Protein AF-A0A182XFU0-F1 (afdb_monomer_lite)

InterPro domains:
  IPR000352 Peptide chain release factor class I [PF00472] (68-198)
  IPR000352 Peptide chain release factor class I [PS00745] (79-95)
  IPR007177 16S/18S rRNA aminocarboxypropyltransferase Tsr3, C-terminal [PF04034] (322-448)
  IPR007209 RNase L inhibitor RLI-like, possible metal-binding domain [PF04068] (285-318)
  IPR022968 16S/18S rRNA aminocarboxypropyltransferase Tsr3 [MF_01116] (285-449)
  IPR022968 16S/18S rRNA aminocarboxypropyltransferase Tsr3 [PTHR20426] (224-496)

Structure (mmCIF, N/CA/C/O backbone):
data_AF-A0A182XFU0-F1
#
_entry.id   AF-A0A182XFU0-F1
#
loop_
_atom_site.group_PDB
_atom_site.id
_atom_site.type_symbol
_atom_site.label_atom_id
_atom_site.label_alt_id
_atom_site.label_comp_id
_atom_site.label_asym_id
_atom_site.label_entity_id
_atom_site.label_seq_id
_atom_site.pdbx_PDB_ins_code
_atom_site.Cartn_x
_atom_site.Cartn_y
_atom_site.Cartn_z
_atom_site.occupancy
_atom_site.B_iso_or_equiv
_atom_site.auth_seq_id
_atom_site.auth_comp_id
_atom_site.auth_asym_id
_atom_site.auth_atom_id
_atom_site.pdbx_PDB_model_num
ATOM 1 N N . MET A 1 1 ? 27.879 70.715 -34.484 1.00 44.38 1 MET A N 1
ATOM 2 C CA . MET A 1 1 ? 28.274 69.290 -34.395 1.00 44.38 1 MET A CA 1
ATOM 3 C C . MET A 1 1 ? 27.074 68.392 -34.048 1.00 44.38 1 MET A C 1
ATOM 5 O O . MET A 1 1 ? 27.199 67.469 -33.262 1.00 44.38 1 MET A O 1
ATOM 9 N N . ASN A 1 2 ? 25.918 68.600 -34.698 1.00 49.66 2 ASN A N 1
ATOM 10 C CA . ASN A 1 2 ? 24.659 67.885 -34.405 1.00 49.66 2 ASN A CA 1
ATOM 11 C C . ASN A 1 2 ? 24.250 66.905 -35.522 1.00 49.66 2 ASN A C 1
ATOM 13 O O . ASN A 1 2 ? 23.073 66.749 -35.820 1.00 49.66 2 ASN A O 1
ATOM 17 N N . LYS A 1 3 ? 25.221 66.253 -36.174 1.00 44.62 3 LYS A N 1
ATOM 18 C CA . LYS A 1 3 ? 24.953 65.195 -37.172 1.00 44.62 3 LYS A CA 1
ATOM 19 C C . LYS A 1 3 ? 25.707 63.882 -36.926 1.00 44.62 3 LYS A C 1
ATOM 21 O O . LYS A 1 3 ? 25.313 62.873 -37.488 1.00 44.62 3 LYS A O 1
ATOM 26 N N . LEU A 1 4 ? 26.715 63.868 -36.046 1.00 47.03 4 LEU A N 1
ATOM 27 C CA . LEU A 1 4 ? 27.475 62.654 -35.699 1.00 47.03 4 LEU A CA 1
ATOM 28 C C . LEU A 1 4 ? 26.898 61.868 -34.511 1.00 47.03 4 LEU A C 1
ATOM 30 O O . LEU A 1 4 ? 27.159 60.678 -34.388 1.00 47.03 4 LEU A O 1
ATOM 34 N N . VAL A 1 5 ? 26.079 62.499 -33.663 1.00 48.78 5 VAL A N 1
ATOM 35 C CA . VAL A 1 5 ? 25.487 61.831 -32.486 1.00 48.78 5 VAL A CA 1
ATOM 36 C C . VAL A 1 5 ? 24.181 61.101 -32.843 1.00 48.78 5 VAL A C 1
ATOM 38 O O . VAL A 1 5 ? 23.853 60.077 -32.252 1.00 48.78 5 VAL A O 1
ATOM 41 N N . GLY A 1 6 ? 23.466 61.563 -33.878 1.00 43.22 6 GLY A N 1
ATOM 42 C CA . GLY A 1 6 ? 22.215 60.942 -34.338 1.00 43.22 6 GLY A CA 1
ATOM 43 C C . GLY A 1 6 ? 22.402 59.651 -35.145 1.00 43.22 6 GLY A C 1
ATOM 44 O O . GLY A 1 6 ? 21.510 58.807 -35.169 1.00 43.22 6 GLY A O 1
ATOM 45 N N . THR A 1 7 ? 23.560 59.460 -35.785 1.00 46.25 7 THR A N 1
ATOM 46 C CA . THR A 1 7 ? 23.875 58.235 -36.542 1.00 46.25 7 THR A CA 1
ATOM 47 C C . THR A 1 7 ? 24.344 57.093 -35.645 1.00 46.25 7 THR A C 1
ATOM 49 O O . THR A 1 7 ? 24.059 55.943 -35.955 1.00 46.25 7 THR A O 1
ATOM 52 N N . PHE A 1 8 ? 24.981 57.390 -34.508 1.00 43.41 8 PHE A N 1
ATOM 53 C CA . PHE A 1 8 ? 25.469 56.364 -33.577 1.00 43.41 8 PHE A CA 1
ATOM 54 C C . PHE A 1 8 ? 24.326 55.679 -32.805 1.00 43.41 8 PHE A C 1
ATOM 56 O O . PHE A 1 8 ? 24.366 54.476 -32.557 1.00 43.41 8 PHE A O 1
ATOM 63 N N . LEU A 1 9 ? 23.257 56.427 -32.504 1.00 45.62 9 LEU A N 1
ATOM 64 C CA . LEU A 1 9 ? 22.050 55.906 -31.850 1.00 45.62 9 LEU A CA 1
ATOM 65 C C . LEU A 1 9 ? 21.095 55.169 -32.808 1.00 45.62 9 LEU A C 1
ATOM 67 O O . LEU A 1 9 ? 20.232 54.430 -32.347 1.00 45.62 9 LEU A O 1
ATOM 71 N N . ARG A 1 10 ? 21.257 55.310 -34.133 1.00 40.88 10 ARG A N 1
ATOM 72 C CA . ARG A 1 10 ? 20.457 54.576 -35.138 1.00 40.88 10 ARG A CA 1
ATOM 73 C C . ARG A 1 10 ? 21.019 53.196 -35.494 1.00 40.88 10 ARG A C 1
ATOM 75 O O . ARG A 1 10 ? 20.280 52.366 -36.008 1.00 40.88 10 ARG A O 1
ATOM 82 N N . THR A 1 11 ? 22.295 52.937 -35.214 1.00 43.75 11 THR A N 1
ATOM 83 C CA . THR A 1 11 ? 22.947 51.632 -35.439 1.00 43.75 11 THR A CA 1
ATOM 84 C C . THR A 1 11 ? 22.796 50.650 -34.277 1.00 43.75 11 THR A C 1
ATOM 86 O O . THR A 1 11 ? 23.165 49.487 -34.421 1.00 43.75 11 THR A O 1
ATOM 89 N N . VAL A 1 12 ? 22.208 51.068 -33.151 1.00 45.94 12 VAL A N 1
ATOM 90 C CA . VAL A 1 12 ? 21.757 50.157 -32.086 1.00 45.94 12 VAL A CA 1
ATOM 91 C C . VAL A 1 12 ? 20.384 49.619 -32.487 1.00 45.94 12 VAL A C 1
ATOM 93 O O . VAL A 1 12 ? 19.347 49.969 -31.930 1.00 45.94 12 VAL A O 1
ATOM 96 N N . ALA A 1 13 ? 20.366 48.816 -33.549 1.00 42.41 13 ALA A N 1
ATOM 97 C CA . ALA A 1 13 ? 19.176 48.101 -33.972 1.00 42.41 13 ALA A CA 1
ATOM 98 C C . ALA A 1 13 ? 18.851 47.036 -32.914 1.00 42.41 13 ALA A C 1
ATOM 100 O O . ALA A 1 13 ? 19.400 45.935 -32.926 1.00 42.41 13 ALA A O 1
ATOM 101 N N . LEU A 1 14 ? 17.951 47.381 -31.993 1.00 44.28 14 LEU A N 1
ATOM 102 C CA . LEU A 1 14 ? 17.197 46.436 -31.174 1.00 44.28 14 LEU A CA 1
ATOM 103 C C . LEU A 1 14 ? 16.378 45.533 -32.110 1.00 44.28 14 LEU A C 1
ATOM 105 O O . LEU A 1 14 ? 15.208 45.792 -32.387 1.00 44.28 14 LEU A O 1
ATOM 109 N N . ARG A 1 15 ? 16.984 44.459 -32.623 1.00 42.88 15 ARG A N 1
ATOM 110 C CA . ARG A 1 15 ? 16.212 43.308 -33.093 1.00 42.88 15 ARG A CA 1
ATOM 111 C C . ARG A 1 15 ? 15.692 42.596 -31.852 1.00 42.88 15 ARG A C 1
ATOM 113 O O . ARG A 1 15 ? 16.420 41.842 -31.218 1.00 42.88 15 ARG A O 1
ATOM 120 N N . ARG A 1 16 ? 14.436 42.876 -31.496 1.00 40.06 16 ARG A N 1
ATOM 121 C CA . ARG A 1 16 ? 13.667 42.057 -30.556 1.00 40.06 16 ARG A CA 1
ATOM 122 C C . ARG A 1 16 ? 13.544 40.653 -31.147 1.00 40.06 16 ARG A C 1
ATOM 124 O O . ARG A 1 16 ? 12.803 40.450 -32.102 1.00 40.06 16 ARG A O 1
ATOM 131 N N . THR A 1 17 ? 14.297 39.704 -30.608 1.00 40.81 17 THR A N 1
ATOM 132 C CA . THR A 1 17 ? 14.010 38.275 -30.750 1.00 40.81 17 THR A CA 1
ATOM 133 C C . THR A 1 17 ? 12.940 37.895 -29.725 1.00 40.81 17 THR A C 1
ATOM 135 O O . THR A 1 17 ? 12.974 38.383 -28.597 1.00 40.81 17 THR A O 1
ATOM 138 N N . LEU A 1 18 ? 11.980 37.063 -30.136 1.00 41.56 18 LEU A N 1
ATOM 139 C CA . LEU A 1 18 ? 10.777 36.626 -29.404 1.00 41.56 18 LEU A CA 1
ATOM 140 C C . LEU A 1 18 ? 11.070 35.681 -28.214 1.00 41.56 18 LEU A C 1
ATOM 142 O O . LEU A 1 18 ? 10.422 34.661 -28.037 1.00 41.56 18 LEU A O 1
ATOM 146 N N . SER A 1 19 ? 12.051 36.011 -27.380 1.00 43.66 19 SER A N 1
ATOM 147 C CA . SER A 1 19 ? 12.274 35.364 -26.084 1.00 43.66 19 SER A CA 1
ATOM 148 C C . SER A 1 19 ? 12.793 36.430 -25.125 1.00 43.66 19 SER A C 1
ATOM 150 O O . SER A 1 19 ? 13.765 37.105 -25.459 1.00 43.66 19 SER A O 1
ATOM 152 N N . GLY A 1 20 ? 12.146 36.606 -23.970 1.00 45.84 20 GLY A N 1
ATOM 153 C CA . GLY A 1 20 ? 12.258 37.746 -23.039 1.00 45.84 20 GLY A CA 1
ATOM 154 C C . GLY A 1 20 ? 13.634 38.101 -22.447 1.00 45.84 20 GLY A C 1
ATOM 155 O O . GLY A 1 20 ? 13.703 38.835 -21.467 1.00 45.84 20 GLY A O 1
ATOM 156 N N . THR A 1 21 ? 14.744 37.647 -23.017 1.00 49.25 21 THR A N 1
ATOM 157 C CA . THR A 1 21 ? 16.098 38.063 -22.650 1.00 49.25 21 THR A CA 1
ATOM 158 C C . THR A 1 21 ? 16.557 39.228 -23.527 1.00 49.25 21 THR A C 1
ATOM 160 O O . THR A 1 21 ? 16.770 39.067 -24.730 1.00 49.25 21 THR A O 1
ATOM 163 N N . GLN A 1 22 ? 16.752 40.409 -22.933 1.00 47.59 22 GLN A N 1
ATOM 164 C CA . GLN A 1 22 ? 17.350 41.557 -23.618 1.00 47.59 22 GLN A CA 1
ATOM 165 C C . GLN A 1 22 ? 18.834 41.280 -23.916 1.00 47.59 22 GLN A C 1
ATOM 167 O O . GLN A 1 22 ? 19.700 41.500 -23.073 1.00 47.59 22 GLN A O 1
ATOM 172 N N . SER A 1 23 ? 19.150 40.772 -25.108 1.00 52.00 23 SER A N 1
ATOM 173 C CA . SER A 1 23 ? 20.534 40.647 -25.575 1.00 52.00 23 SER A CA 1
ATOM 174 C C . SER A 1 23 ? 20.952 41.904 -26.336 1.00 52.00 23 SER A C 1
ATOM 176 O O . SER A 1 23 ? 20.398 42.214 -27.393 1.00 52.00 23 SER A O 1
ATOM 178 N N . PHE A 1 24 ? 21.952 42.617 -25.816 1.00 53.84 24 PHE A N 1
ATOM 179 C CA . PHE A 1 24 ? 22.527 43.793 -26.466 1.00 53.84 24 PHE A CA 1
ATOM 180 C C . PHE A 1 24 ? 23.736 43.376 -27.312 1.00 53.84 24 PHE A C 1
ATOM 182 O O . PHE A 1 24 ? 24.663 42.724 -26.829 1.00 53.84 24 PHE A O 1
ATOM 189 N N . HIS A 1 25 ? 23.738 43.763 -28.586 1.00 51.44 25 HIS A N 1
ATOM 190 C CA . HIS A 1 25 ? 24.865 43.542 -29.489 1.00 51.44 25 HIS A CA 1
ATOM 191 C C . HIS A 1 25 ? 25.629 44.854 -29.688 1.00 51.44 25 HIS A C 1
ATOM 193 O O . HIS A 1 25 ? 25.091 45.810 -30.243 1.00 51.44 25 HIS A O 1
ATOM 199 N N . VAL A 1 26 ? 26.895 44.894 -29.269 1.00 53.84 26 VAL A N 1
ATOM 200 C CA . VAL A 1 26 ? 27.820 46.003 -29.555 1.00 53.84 26 VAL A CA 1
ATOM 201 C C . VAL A 1 26 ? 29.008 45.426 -30.314 1.00 53.84 26 VAL A C 1
ATOM 203 O O . VAL A 1 26 ? 29.644 44.485 -29.844 1.00 53.84 26 VAL A O 1
ATOM 206 N N . LEU A 1 27 ? 29.294 45.958 -31.509 1.00 57.12 27 LEU A N 1
ATOM 207 C CA . LEU A 1 27 ? 30.423 45.538 -32.359 1.00 57.12 27 LEU A CA 1
ATOM 208 C C . LEU A 1 27 ? 30.474 44.015 -32.601 1.00 57.12 27 LEU A C 1
ATOM 210 O O . LEU A 1 27 ? 31.522 43.384 -32.486 1.00 57.12 27 LEU A O 1
ATOM 214 N N . ASN A 1 28 ? 29.323 43.415 -32.918 1.00 54.19 28 ASN A N 1
ATOM 215 C CA . ASN A 1 28 ? 29.175 41.980 -33.186 1.00 54.19 28 ASN A CA 1
ATOM 216 C C . ASN A 1 28 ? 29.511 41.042 -32.003 1.00 54.19 28 ASN A C 1
ATOM 218 O O . ASN A 1 28 ? 29.584 39.828 -32.180 1.00 54.19 28 ASN A O 1
ATOM 222 N N . ARG A 1 29 ? 29.679 41.579 -30.784 1.00 55.41 29 ARG A N 1
ATOM 223 C CA . ARG A 1 29 ? 29.753 40.800 -29.542 1.00 55.41 29 ARG A CA 1
ATOM 224 C C . ARG A 1 29 ? 28.402 40.823 -28.841 1.00 55.41 29 ARG A C 1
ATOM 226 O O . ARG A 1 29 ? 27.830 41.887 -28.607 1.00 55.41 29 ARG A O 1
ATOM 233 N N . GLN A 1 30 ? 27.893 39.635 -28.538 1.00 57.59 30 GLN A N 1
ATOM 234 C CA . GLN A 1 30 ? 26.673 39.438 -27.767 1.00 57.59 30 GLN A CA 1
ATOM 235 C C . GLN A 1 30 ? 27.014 39.624 -26.285 1.00 57.59 30 GLN A C 1
ATOM 237 O O . GLN A 1 30 ? 27.729 38.809 -25.704 1.00 57.59 30 GLN A O 1
ATOM 242 N N . TYR A 1 31 ? 26.563 40.729 -25.695 1.00 64.25 31 TYR A N 1
ATOM 243 C CA . TYR A 1 31 ? 26.675 40.958 -24.259 1.00 64.25 31 TYR A CA 1
ATOM 244 C C . TYR A 1 31 ? 25.376 40.484 -23.608 1.00 64.25 31 TYR A C 1
ATOM 246 O O . TYR A 1 31 ? 24.332 41.126 -23.725 1.00 64.25 31 TYR A O 1
ATOM 254 N N . SER A 1 32 ? 25.440 39.324 -22.958 1.00 73.38 32 SER A N 1
ATOM 255 C CA . SER A 1 32 ? 24.411 38.848 -22.038 1.00 73.38 32 SER A CA 1
ATOM 256 C C . SER A 1 32 ? 24.834 39.180 -20.610 1.00 73.38 32 SER A C 1
ATOM 258 O O . SER A 1 32 ? 26.022 39.122 -20.284 1.00 73.38 32 SER A O 1
ATOM 260 N N . TYR A 1 33 ? 23.873 39.516 -19.752 1.00 81.00 33 TYR A N 1
ATOM 261 C CA . TYR A 1 33 ? 24.130 39.661 -18.322 1.00 81.00 33 TYR A CA 1
ATOM 262 C C . TYR A 1 33 ? 24.726 38.357 -17.762 1.00 81.00 33 TYR A C 1
ATOM 264 O O . TYR A 1 33 ? 24.232 37.269 -18.065 1.00 81.00 33 TYR A O 1
ATOM 272 N N . LYS A 1 34 ? 25.802 38.467 -16.977 1.00 82.06 34 LYS A N 1
ATOM 273 C CA . LYS A 1 34 ? 26.438 37.354 -16.263 1.00 82.06 34 LYS A CA 1
ATOM 274 C C . LYS A 1 34 ? 26.629 37.773 -14.811 1.00 82.06 34 LYS A C 1
ATOM 276 O O . LYS A 1 34 ? 27.308 38.760 -14.546 1.00 82.06 34 LYS A O 1
ATOM 281 N N . SER A 1 35 ? 26.004 37.045 -13.896 1.00 88.19 35 SER A N 1
ATOM 282 C CA . SER A 1 35 ? 26.181 37.194 -12.451 1.00 88.19 35 SER A CA 1
ATOM 283 C C . SER A 1 35 ? 27.248 36.234 -11.924 1.00 88.19 35 SER A C 1
ATOM 285 O O . SER A 1 35 ? 27.615 35.274 -12.604 1.00 88.19 35 SER A O 1
ATOM 287 N N . ASP A 1 36 ? 27.647 36.402 -10.665 1.00 86.88 36 ASP A N 1
ATOM 288 C CA . ASP A 1 36 ? 28.507 35.436 -9.961 1.00 86.88 36 ASP A CA 1
ATOM 289 C C . ASP A 1 36 ? 27.862 34.040 -9.855 1.00 86.88 36 ASP A C 1
ATOM 291 O O . ASP A 1 36 ? 28.555 33.031 -9.781 1.00 86.88 36 ASP A O 1
ATOM 295 N N . LEU A 1 37 ? 26.528 33.971 -9.945 1.00 87.12 37 LEU A N 1
ATOM 296 C CA . LEU A 1 37 ? 25.750 32.728 -10.005 1.00 87.12 37 LEU A CA 1
ATOM 297 C C . LEU A 1 37 ? 25.520 32.194 -11.433 1.00 87.12 37 LEU A C 1
ATOM 299 O O . LEU A 1 37 ? 24.646 31.356 -11.650 1.00 87.12 37 LEU A O 1
ATOM 303 N N . ALA A 1 38 ? 26.245 32.687 -12.441 1.00 85.88 38 ALA A N 1
ATOM 304 C CA . ALA A 1 38 ? 26.119 32.152 -13.795 1.00 85.88 38 ALA A CA 1
ATOM 305 C C . ALA A 1 38 ? 26.580 30.684 -13.851 1.00 85.88 38 ALA A C 1
ATOM 307 O O . ALA A 1 38 ? 27.544 30.302 -13.190 1.00 85.88 38 ALA A O 1
ATOM 308 N N . LEU A 1 39 ? 25.937 29.866 -14.694 1.00 83.62 39 LEU A N 1
ATOM 309 C CA . LEU A 1 39 ? 26.277 28.443 -14.843 1.00 83.62 39 LEU A CA 1
ATOM 310 C C . LEU A 1 39 ? 27.742 28.218 -15.248 1.00 83.62 39 LEU A C 1
ATOM 312 O O . LEU A 1 39 ? 28.345 27.248 -14.810 1.00 83.62 39 LEU A O 1
ATOM 316 N N . GLU A 1 40 ? 28.332 29.127 -16.029 1.00 83.94 40 GLU A N 1
ATOM 317 C CA . GLU A 1 40 ? 29.762 29.086 -16.379 1.00 83.94 40 GLU A CA 1
ATOM 318 C C . GLU A 1 40 ? 30.672 29.296 -15.157 1.00 83.94 40 GLU A C 1
ATOM 320 O O . GLU A 1 40 ? 31.764 28.739 -15.099 1.00 83.94 40 GLU A O 1
ATOM 325 N N . THR A 1 41 ? 30.222 30.088 -14.181 1.00 84.56 41 THR A N 1
ATOM 326 C CA . THR A 1 41 ? 30.957 30.391 -12.946 1.00 84.56 41 THR A CA 1
ATOM 327 C C . THR A 1 41 ? 30.797 29.269 -11.923 1.00 84.56 41 THR A C 1
ATOM 329 O O . THR A 1 41 ? 31.779 28.841 -11.322 1.00 84.56 41 THR A O 1
ATOM 332 N N . ILE A 1 42 ? 29.571 28.761 -11.748 1.00 90.50 42 ILE A N 1
ATOM 333 C CA . ILE A 1 42 ? 29.268 27.664 -10.814 1.00 90.50 42 ILE A CA 1
ATOM 334 C C . ILE A 1 42 ? 29.828 26.330 -11.338 1.00 90.50 42 ILE A C 1
ATOM 336 O O . ILE A 1 42 ? 30.330 25.517 -10.562 1.00 90.50 42 ILE A O 1
ATOM 340 N N . TYR A 1 43 ? 29.790 26.108 -12.657 1.00 88.06 43 TYR A N 1
ATOM 341 C CA . TYR A 1 43 ? 30.222 24.870 -13.308 1.00 88.06 43 TYR A CA 1
ATOM 342 C C . TYR A 1 43 ? 31.240 25.143 -14.431 1.00 88.06 43 TYR A C 1
ATOM 344 O O . TYR A 1 43 ? 30.938 24.923 -15.610 1.00 88.06 43 TYR A O 1
ATOM 352 N N . PRO A 1 44 ? 32.481 25.542 -14.090 1.00 85.62 44 PRO A N 1
ATOM 353 C CA . PRO A 1 44 ? 33.492 25.965 -15.067 1.00 85.62 44 PRO A CA 1
ATOM 354 C C . PRO A 1 44 ? 33.942 24.850 -16.020 1.00 85.62 44 PRO A C 1
ATOM 356 O O . PRO A 1 44 ? 34.394 25.121 -17.128 1.00 85.62 44 PRO A O 1
ATOM 359 N N . ASN A 1 45 ? 33.785 23.588 -15.611 1.00 87.56 45 ASN A N 1
ATOM 360 C CA . ASN A 1 45 ? 34.117 22.419 -16.430 1.00 87.56 45 ASN A CA 1
ATOM 361 C C . ASN A 1 45 ? 32.933 21.915 -17.275 1.00 87.56 45 ASN A C 1
ATOM 363 O O . ASN A 1 45 ? 33.086 20.946 -18.019 1.00 87.56 45 ASN A O 1
ATOM 367 N N . SER A 1 46 ? 31.748 22.523 -17.150 1.00 84.88 46 SER A N 1
ATOM 368 C CA . SER A 1 46 ? 30.575 22.147 -17.941 1.00 84.88 46 SER A CA 1
ATOM 369 C C . SER A 1 46 ? 30.532 22.952 -19.239 1.00 84.88 46 SER A C 1
ATOM 371 O O . SER A 1 46 ? 30.643 24.177 -19.243 1.00 84.88 46 SER A O 1
ATOM 373 N N . SER A 1 47 ? 30.371 22.275 -20.374 1.00 78.38 47 SER A N 1
ATOM 374 C CA . SER A 1 47 ? 30.085 22.970 -21.626 1.00 78.38 47 SER A CA 1
ATOM 375 C C . SER A 1 47 ? 28.589 23.262 -21.703 1.00 78.38 47 SER A C 1
ATOM 377 O O . SER A 1 47 ? 27.799 22.328 -21.792 1.00 78.38 47 SER A O 1
ATOM 379 N N . LEU A 1 48 ? 28.191 24.534 -21.778 1.00 75.12 48 LEU A N 1
ATOM 380 C CA . LEU A 1 48 ? 26.790 24.938 -21.998 1.00 75.12 48 LEU A CA 1
ATOM 381 C C . LEU A 1 48 ? 26.287 24.682 -23.433 1.00 75.12 48 LEU A C 1
ATOM 383 O O . LEU A 1 48 ? 25.247 25.190 -23.845 1.00 75.12 48 LEU A O 1
ATOM 387 N N . ARG A 1 49 ? 27.040 23.924 -24.234 1.00 80.12 49 ARG A N 1
ATOM 388 C CA . ARG A 1 49 ? 26.617 23.530 -25.577 1.00 80.12 49 ARG A CA 1
ATOM 389 C C . ARG A 1 49 ? 25.626 22.381 -25.458 1.00 80.12 49 ARG A C 1
ATOM 391 O O . ARG A 1 49 ? 25.917 21.396 -24.785 1.00 80.12 49 ARG A O 1
ATOM 398 N N . LEU A 1 50 ? 24.500 22.488 -26.164 1.00 78.94 50 LEU A N 1
ATOM 399 C CA . LEU A 1 50 ? 23.563 21.382 -26.342 1.00 78.94 50 LEU A CA 1
ATOM 400 C C . LEU A 1 50 ? 24.315 20.202 -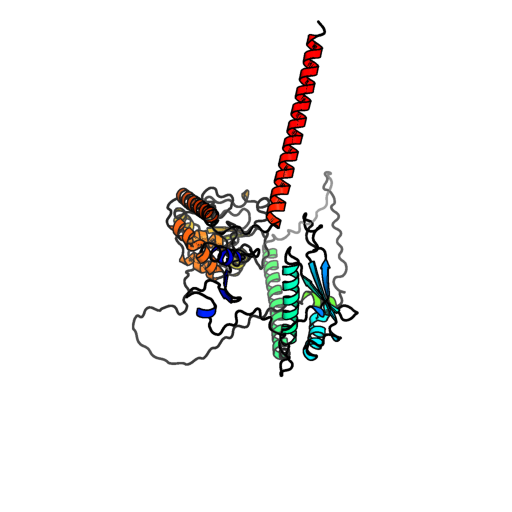26.975 1.00 78.94 50 LEU A C 1
ATOM 402 O O . LEU A 1 50 ? 24.698 20.247 -28.143 1.00 78.94 50 LEU A O 1
ATOM 406 N N . TYR A 1 51 ? 24.573 19.170 -26.177 1.00 81.44 51 TYR A N 1
ATOM 407 C CA . TYR A 1 51 ? 25.283 17.966 -26.583 1.00 81.44 51 TYR A CA 1
ATOM 408 C C . TYR A 1 51 ? 24.332 16.781 -26.468 1.00 81.44 51 TYR A C 1
ATOM 410 O O . TYR A 1 51 ? 23.879 16.445 -25.377 1.00 81.44 51 TYR A O 1
ATOM 418 N N . THR A 1 52 ? 24.031 16.146 -27.601 1.00 79.81 52 THR A N 1
ATOM 419 C CA . THR A 1 52 ? 23.325 14.862 -27.604 1.00 79.81 52 THR A CA 1
ATOM 420 C C . THR A 1 52 ? 24.382 13.762 -27.577 1.00 79.81 52 THR A C 1
ATOM 422 O O . THR A 1 52 ? 25.140 13.650 -28.545 1.00 79.81 52 THR A O 1
ATOM 425 N N . PRO A 1 53 ? 24.499 12.979 -26.490 1.00 79.31 53 PRO A N 1
ATOM 426 C CA . PRO A 1 53 ? 25.498 11.926 -26.424 1.00 79.31 53 PRO A CA 1
ATOM 427 C C . PRO A 1 53 ? 25.239 10.889 -27.530 1.00 79.31 53 PRO A C 1
ATOM 429 O O . PRO A 1 53 ? 24.093 10.465 -27.707 1.00 79.31 53 PRO A O 1
ATOM 432 N N . PRO A 1 54 ? 26.275 10.465 -28.279 1.00 81.19 54 PRO A N 1
ATOM 433 C CA . PRO A 1 54 ? 26.130 9.385 -29.240 1.00 81.19 54 PRO A CA 1
ATOM 434 C C . PRO A 1 54 ? 25.761 8.083 -28.511 1.00 81.19 54 PRO A C 1
ATOM 436 O O . PRO A 1 54 ? 26.066 7.928 -27.322 1.00 81.19 54 PRO A O 1
ATOM 439 N N . PRO A 1 55 ? 25.111 7.130 -29.202 1.00 80.12 55 PRO A N 1
ATOM 440 C CA . PRO A 1 55 ? 24.755 5.852 -28.603 1.00 80.12 55 PRO A CA 1
ATOM 441 C C . PRO A 1 55 ? 26.003 5.140 -28.052 1.00 80.12 55 PRO A C 1
ATOM 443 O O . PRO A 1 55 ? 27.078 5.218 -28.654 1.00 80.12 55 PRO A O 1
ATOM 446 N N . PRO A 1 56 ? 25.885 4.440 -26.911 1.00 82.00 56 PRO A N 1
ATOM 447 C CA . PRO A 1 56 ? 27.022 3.796 -26.271 1.00 82.00 56 PRO A CA 1
ATOM 448 C C . PRO A 1 56 ? 27.616 2.707 -27.170 1.00 82.00 56 PRO A C 1
ATOM 450 O O . PRO A 1 56 ? 26.890 1.904 -27.765 1.00 82.00 56 PRO A O 1
ATOM 453 N N . ALA A 1 57 ? 28.947 2.649 -27.224 1.00 78.31 57 ALA A N 1
ATOM 454 C CA . ALA A 1 57 ? 29.670 1.599 -27.933 1.00 78.31 57 ALA A CA 1
ATOM 455 C C . ALA A 1 57 ? 29.291 0.196 -27.400 1.00 78.31 57 ALA A C 1
ATOM 457 O O . ALA A 1 57 ? 28.914 0.058 -26.228 1.00 78.31 57 ALA A O 1
ATOM 458 N N . PRO A 1 58 ? 29.361 -0.858 -28.236 1.00 76.62 58 PRO A N 1
ATOM 459 C CA . PRO A 1 58 ? 29.155 -2.227 -27.776 1.00 76.62 58 PRO A CA 1
ATOM 460 C C . PRO A 1 58 ? 30.180 -2.583 -26.691 1.00 76.62 58 PRO A C 1
ATOM 462 O O . PRO A 1 58 ? 31.359 -2.242 -26.799 1.00 76.62 58 PRO A O 1
ATOM 465 N N . LYS A 1 59 ? 29.726 -3.258 -25.631 1.00 79.75 59 LYS A N 1
ATOM 466 C CA . LYS A 1 59 ? 30.603 -3.690 -24.537 1.00 79.75 59 LYS A CA 1
ATOM 467 C C . LYS A 1 59 ? 31.500 -4.846 -25.003 1.00 79.75 59 LYS A C 1
ATOM 469 O O . LYS A 1 59 ? 31.011 -5.720 -25.721 1.00 79.75 59 LYS A O 1
ATOM 474 N N . PRO A 1 60 ? 32.770 -4.903 -24.562 1.00 73.69 60 PRO A N 1
ATOM 475 C CA . PRO A 1 60 ? 33.691 -5.982 -24.930 1.00 73.69 60 PRO A CA 1
ATOM 476 C C . PRO A 1 60 ? 33.238 -7.354 -24.403 1.00 73.69 60 PRO A C 1
ATOM 478 O O . PRO A 1 60 ? 33.526 -8.371 -25.023 1.00 73.69 60 PRO A O 1
ATOM 481 N N . ASP A 1 61 ? 32.458 -7.379 -23.319 1.00 73.69 61 ASP A N 1
ATOM 482 C CA . ASP A 1 61 ? 32.001 -8.604 -22.644 1.00 73.69 61 ASP A CA 1
ATOM 483 C C . ASP A 1 61 ? 30.861 -9.338 -23.381 1.00 73.69 61 ASP A C 1
ATOM 485 O O . ASP A 1 61 ? 30.298 -10.300 -22.859 1.00 73.69 61 ASP A O 1
ATOM 489 N N . GLY A 1 62 ? 30.450 -8.858 -24.563 1.00 75.19 62 GLY A N 1
ATOM 490 C CA . GLY A 1 62 ? 29.331 -9.426 -25.326 1.00 75.19 62 GLY A CA 1
ATOM 491 C C . GLY A 1 62 ? 27.959 -9.258 -24.657 1.00 75.19 62 GLY A C 1
ATOM 492 O O . GLY A 1 62 ? 26.984 -9.878 -25.083 1.00 75.19 62 GLY A O 1
ATOM 493 N N . THR A 1 63 ? 27.876 -8.430 -23.611 1.00 80.62 63 THR A N 1
ATOM 494 C CA . THR A 1 63 ? 26.643 -8.088 -22.892 1.00 80.62 63 THR A CA 1
ATOM 495 C C . THR A 1 63 ? 25.917 -6.924 -23.557 1.00 80.62 63 THR A C 1
ATOM 497 O O . THR A 1 63 ? 26.509 -6.101 -24.261 1.00 80.62 63 THR A O 1
ATOM 500 N N . PHE A 1 64 ? 24.611 -6.829 -23.327 1.00 84.94 64 PHE A N 1
ATOM 501 C CA . PHE A 1 64 ? 23.801 -5.745 -23.847 1.00 84.94 64 PHE A CA 1
ATOM 502 C C . PHE A 1 64 ? 24.286 -4.386 -23.300 1.00 84.94 64 PHE A C 1
ATOM 504 O O . PHE A 1 64 ? 24.478 -4.175 -22.094 1.00 84.94 64 PHE A O 1
ATOM 511 N N . ASN A 1 65 ? 24.503 -3.428 -24.206 1.00 83.25 65 ASN A N 1
ATOM 512 C CA . ASN A 1 65 ? 24.987 -2.086 -23.867 1.00 83.25 65 ASN A CA 1
ATOM 513 C C . ASN A 1 65 ? 23.895 -1.188 -23.252 1.00 83.25 65 ASN A C 1
ATOM 515 O O . ASN A 1 65 ? 24.211 -0.108 -22.760 1.00 83.25 65 ASN A O 1
ATOM 519 N N . GLY A 1 66 ? 22.632 -1.632 -23.238 1.00 83.81 66 GLY A N 1
ATOM 520 C CA . GLY A 1 66 ? 21.496 -0.885 -22.690 1.00 83.81 66 GLY A CA 1
ATOM 521 C C . GLY A 1 66 ? 20.788 0.018 -23.704 1.00 83.81 66 GLY A C 1
ATOM 522 O O . GLY A 1 66 ? 19.734 0.571 -23.385 1.00 83.81 66 GLY A O 1
ATOM 523 N N . TYR A 1 67 ? 21.328 0.159 -24.918 1.00 89.44 67 TYR A N 1
ATOM 524 C CA . TYR A 1 67 ? 20.768 1.022 -25.951 1.00 89.44 67 TYR A CA 1
ATOM 525 C C . TYR A 1 67 ? 19.779 0.263 -26.833 1.00 89.44 67 TYR A C 1
ATOM 527 O O . TYR A 1 67 ? 20.107 -0.765 -27.423 1.00 89.44 67 TYR A O 1
ATOM 535 N N . ILE A 1 68 ? 18.562 0.796 -26.936 1.00 91.44 68 ILE A N 1
ATOM 536 C CA . ILE A 1 68 ? 17.493 0.233 -27.759 1.00 91.44 68 ILE A CA 1
ATOM 537 C C . ILE A 1 68 ? 17.223 1.219 -28.903 1.00 91.44 68 ILE A C 1
ATOM 539 O O . ILE A 1 68 ? 16.723 2.315 -28.640 1.00 91.44 68 ILE A O 1
ATOM 543 N N . PRO A 1 69 ? 17.549 0.868 -30.158 1.00 90.25 69 PRO A N 1
ATOM 544 C CA . PRO A 1 69 ? 17.312 1.743 -31.299 1.00 90.25 69 PRO A CA 1
ATOM 545 C C . PRO A 1 69 ? 15.816 1.793 -31.629 1.00 90.25 69 PRO A C 1
ATOM 547 O O . PRO A 1 69 ? 15.256 0.809 -32.112 1.00 90.25 69 PRO A O 1
ATOM 550 N N . LEU A 1 70 ? 15.181 2.946 -31.397 1.00 89.62 70 LEU A N 1
ATOM 551 C CA . LEU A 1 70 ? 13.746 3.150 -31.642 1.00 89.62 70 LEU A CA 1
ATOM 552 C C . LEU A 1 70 ? 13.361 2.917 -33.109 1.00 89.62 70 LEU A C 1
ATOM 554 O O . LEU A 1 70 ? 12.316 2.339 -33.375 1.00 89.62 70 LEU A O 1
ATOM 558 N N . GLU A 1 71 ? 14.236 3.275 -34.051 1.00 90.69 71 GLU A N 1
ATOM 559 C CA . GLU A 1 71 ? 14.025 3.100 -35.498 1.00 90.69 71 GLU A CA 1
ATOM 560 C C . GLU A 1 71 ? 13.839 1.636 -35.917 1.00 90.69 71 GLU A C 1
ATOM 562 O O . GLU A 1 71 ? 13.199 1.342 -36.923 1.00 90.69 71 GLU A O 1
ATOM 567 N N . LYS A 1 72 ? 14.400 0.696 -35.146 1.00 90.50 72 LYS A N 1
ATOM 568 C CA . LYS A 1 72 ? 14.287 -0.744 -35.419 1.00 90.50 72 LYS A CA 1
ATOM 569 C C . LYS A 1 72 ? 13.060 -1.377 -34.759 1.00 90.50 72 LYS A C 1
ATOM 571 O O . LYS A 1 72 ? 12.871 -2.588 -34.877 1.00 90.50 72 LYS A O 1
ATOM 576 N N . LEU A 1 73 ? 12.259 -0.592 -34.040 1.00 93.62 73 LEU A N 1
ATOM 577 C CA . LEU A 1 73 ? 11.039 -1.036 -33.382 1.00 93.62 73 LEU A CA 1
ATOM 578 C C . LEU A 1 73 ? 9.821 -0.528 -34.152 1.00 93.62 73 LEU A C 1
ATOM 580 O O . LEU A 1 73 ? 9.734 0.636 -34.525 1.00 93.62 73 LEU A O 1
ATOM 584 N N . THR A 1 74 ? 8.834 -1.396 -34.335 1.00 95.38 74 THR A N 1
ATOM 585 C CA . THR A 1 74 ? 7.522 -1.009 -34.845 1.00 95.38 74 THR A CA 1
ATOM 586 C C . THR A 1 74 ? 6.600 -0.757 -33.661 1.00 95.38 74 THR A C 1
ATOM 588 O O . THR A 1 74 ? 6.207 -1.693 -32.961 1.00 95.38 74 THR A O 1
ATOM 591 N N . ILE A 1 75 ? 6.264 0.508 -33.421 1.00 95.62 75 ILE A N 1
ATOM 592 C CA . ILE A 1 75 ? 5.331 0.923 -32.369 1.00 95.62 75 ILE A CA 1
ATOM 593 C C . ILE A 1 75 ? 3.979 1.191 -33.025 1.00 95.62 75 ILE A C 1
ATOM 595 O O . ILE A 1 75 ? 3.882 1.978 -33.962 1.00 95.62 75 ILE A O 1
ATOM 599 N N . SER A 1 76 ? 2.940 0.517 -32.546 1.00 95.25 76 SER A N 1
ATOM 600 C CA . SER A 1 76 ? 1.567 0.689 -33.022 1.00 95.25 76 SER A CA 1
ATOM 601 C C . SER A 1 76 ? 0.644 1.036 -31.862 1.00 95.25 76 SER A C 1
ATOM 603 O O . SER A 1 76 ? 0.774 0.475 -30.773 1.00 95.25 76 SER A O 1
ATOM 605 N N . TYR A 1 77 ? -0.287 1.957 -32.097 1.00 94.00 77 TYR A N 1
ATOM 606 C CA . TYR A 1 77 ? -1.267 2.390 -31.106 1.00 94.00 77 TYR A CA 1
ATOM 607 C C . TYR A 1 77 ? -2.631 1.776 -31.413 1.00 94.00 77 TYR A C 1
ATOM 609 O O . TYR A 1 77 ? -3.025 1.633 -32.568 1.00 94.00 77 TYR A O 1
ATOM 617 N N . SER A 1 78 ? -3.354 1.382 -30.373 1.00 91.12 78 SER A N 1
ATOM 618 C CA . SER A 1 78 ? -4.682 0.781 -30.471 1.00 91.12 78 SER A CA 1
ATOM 619 C C . SER A 1 78 ? -5.564 1.227 -29.306 1.00 91.12 78 SER A C 1
ATOM 621 O O . SER A 1 78 ? -5.102 1.876 -28.366 1.00 91.12 78 SER A O 1
ATOM 623 N N . ARG A 1 79 ? -6.861 0.925 -29.370 1.00 87.06 79 ARG A N 1
ATOM 624 C CA . ARG A 1 79 ? -7.799 1.244 -28.285 1.00 87.06 79 ARG A CA 1
ATOM 625 C C . ARG A 1 79 ? -7.578 0.304 -27.098 1.00 87.06 79 ARG A C 1
ATOM 627 O O . ARG A 1 79 ? -7.299 -0.884 -27.280 1.00 87.06 79 ARG A O 1
ATOM 634 N N . SER A 1 80 ? -7.667 0.847 -25.886 1.00 79.06 80 SER A N 1
ATOM 635 C CA . SER A 1 80 ? -7.533 0.063 -24.655 1.00 79.06 80 SER A CA 1
ATOM 636 C C . SER A 1 80 ? -8.794 -0.766 -24.399 1.00 79.06 80 SER A C 1
ATOM 638 O O . SER A 1 80 ? -9.899 -0.388 -24.776 1.00 79.06 80 SER A O 1
ATOM 640 N N . SER A 1 81 ? -8.632 -1.935 -23.780 1.00 71.25 81 SER A N 1
ATOM 641 C CA . SER A 1 81 ? -9.718 -2.918 -23.588 1.00 71.25 81 SER A CA 1
ATOM 642 C C . SER A 1 81 ? -10.560 -2.691 -22.313 1.00 71.25 81 SER A C 1
ATOM 644 O O . SER A 1 81 ? -11.197 -3.621 -21.817 1.00 71.25 81 SER A O 1
ATOM 646 N N . GLY A 1 82 ? -10.525 -1.484 -21.737 1.00 68.69 82 GLY A N 1
ATOM 647 C CA . GLY A 1 82 ? -11.148 -1.164 -20.445 1.00 68.69 82 GLY A CA 1
ATOM 648 C C . GLY A 1 82 ? -12.686 -1.098 -20.472 1.00 68.69 82 GLY A C 1
ATOM 649 O O . GLY A 1 82 ? -13.278 -0.998 -21.544 1.00 68.69 82 GLY A O 1
ATOM 650 N N . PRO A 1 83 ? -13.364 -1.156 -19.305 1.00 61.88 83 PRO A N 1
ATOM 651 C CA . PRO A 1 83 ? -14.811 -0.947 -19.219 1.00 61.88 83 PRO A CA 1
ATOM 652 C C . PRO A 1 83 ? -15.165 0.437 -19.784 1.00 61.88 83 PRO A C 1
ATOM 654 O O . PRO A 1 83 ? -14.581 1.436 -19.373 1.00 61.88 83 PRO A O 1
ATOM 657 N N . GLY A 1 84 ? -16.069 0.459 -20.768 1.00 53.97 84 GLY A N 1
ATOM 658 C CA . GLY A 1 84 ? -16.320 1.580 -21.679 1.00 53.97 84 GLY A CA 1
ATOM 659 C C . GLY A 1 84 ? -16.799 2.870 -21.014 1.00 53.97 84 GLY A C 1
ATOM 660 O O . GLY A 1 84 ? -17.997 3.125 -20.956 1.00 53.97 84 GLY A O 1
ATOM 661 N N . GLY A 1 85 ? -15.852 3.685 -20.552 1.00 62.66 85 GLY A N 1
ATOM 662 C CA . GLY A 1 85 ? -16.050 5.108 -20.286 1.00 62.66 85 GLY A CA 1
ATOM 663 C C . GLY A 1 85 ? -15.879 5.953 -21.553 1.00 62.66 85 GLY A C 1
ATOM 664 O O . GLY A 1 85 ? -15.424 5.449 -22.584 1.00 62.66 85 GLY A O 1
ATOM 665 N N . GLN A 1 86 ? -16.199 7.244 -21.447 1.00 62.22 86 GLN A N 1
ATOM 666 C CA . GLN A 1 86 ? -16.169 8.246 -22.527 1.00 62.22 86 GLN A CA 1
ATOM 667 C C . GLN A 1 86 ? -14.871 8.187 -23.361 1.00 62.22 86 GLN A C 1
ATOM 669 O O . GLN A 1 86 ? -14.918 8.145 -24.588 1.00 62.22 86 GLN A O 1
ATOM 674 N N . ASN A 1 87 ? -13.723 8.000 -22.697 1.00 56.31 87 ASN A N 1
ATOM 675 C CA . ASN A 1 87 ? -12.400 8.029 -23.337 1.00 56.31 87 ASN A CA 1
ATOM 676 C C . ASN A 1 87 ? -11.915 6.680 -23.903 1.00 56.31 87 ASN A C 1
ATOM 678 O O . ASN A 1 87 ? -10.935 6.634 -24.646 1.00 56.31 87 ASN A O 1
ATOM 682 N N . VAL A 1 88 ? -12.576 5.562 -23.574 1.00 59.62 88 VAL A N 1
ATOM 683 C CA . VAL A 1 88 ? -12.173 4.215 -24.038 1.00 59.62 88 VAL A CA 1
ATOM 684 C C . VAL A 1 88 ? -12.463 4.034 -25.532 1.00 59.62 88 VAL A C 1
ATOM 686 O O . VAL A 1 88 ? -11.750 3.313 -26.234 1.00 59.62 88 VAL A O 1
ATOM 689 N N . ASN A 1 89 ? -13.493 4.720 -26.031 1.00 60.69 89 ASN A N 1
ATOM 690 C CA . ASN A 1 89 ? -13.933 4.616 -27.419 1.00 60.69 89 ASN A CA 1
ATOM 691 C C . ASN A 1 89 ? -13.268 5.642 -28.353 1.00 60.69 89 ASN A C 1
ATOM 693 O O . ASN A 1 89 ? -13.267 5.422 -29.567 1.00 60.69 89 ASN A O 1
ATOM 697 N N . THR A 1 90 ? -12.677 6.712 -27.813 1.00 66.31 90 THR A N 1
ATOM 698 C CA . THR A 1 90 ? -12.143 7.845 -28.587 1.00 66.31 90 THR A CA 1
ATOM 699 C C . THR A 1 90 ? -10.620 7.808 -28.729 1.00 66.31 90 THR A C 1
ATOM 701 O O . THR A 1 90 ? -10.124 7.965 -29.844 1.00 66.31 90 THR A O 1
ATOM 704 N N . VAL A 1 91 ? -9.865 7.492 -27.667 1.00 77.12 91 VAL A N 1
ATOM 705 C CA . VAL A 1 91 ? -8.395 7.630 -27.674 1.00 77.12 91 VAL A CA 1
ATOM 706 C C . VAL A 1 91 ? -7.671 6.281 -27.783 1.00 77.12 91 VAL A C 1
ATOM 708 O O . VAL A 1 91 ? -7.862 5.360 -26.983 1.00 77.12 91 VAL A O 1
ATOM 711 N N . SER A 1 92 ? -6.774 6.149 -28.767 1.00 85.31 92 SER A N 1
ATOM 712 C CA . SER A 1 92 ? -5.905 4.975 -28.930 1.00 85.31 92 SER A CA 1
ATOM 713 C C . SER A 1 92 ? -4.713 5.021 -27.970 1.00 85.31 92 SER A C 1
ATOM 715 O O . SER A 1 92 ? -3.615 5.425 -28.342 1.00 85.31 92 SER A O 1
ATOM 717 N N . THR A 1 93 ? -4.925 4.636 -26.714 1.00 89.69 93 THR A N 1
ATOM 718 C CA . THR A 1 93 ? -3.898 4.723 -25.661 1.00 89.69 93 THR A CA 1
ATOM 719 C C . THR A 1 93 ? -3.027 3.472 -25.533 1.00 89.69 93 THR A C 1
ATOM 721 O O . THR A 1 93 ? -1.915 3.551 -25.011 1.00 89.69 93 THR A O 1
ATOM 724 N N . LYS A 1 94 ? -3.492 2.310 -26.005 1.00 92.88 94 LYS A N 1
ATOM 725 C CA . LYS A 1 94 ? -2.782 1.030 -25.883 1.00 92.88 94 LYS A CA 1
ATOM 726 C C . LYS A 1 94 ? -1.621 0.962 -26.864 1.00 92.88 94 LYS A C 1
ATOM 728 O O . LYS A 1 94 ? -1.810 1.160 -28.061 1.00 92.88 94 LYS A O 1
ATOM 733 N N . VAL A 1 95 ? -0.445 0.602 -26.367 1.00 95.62 95 VAL A N 1
ATOM 734 C CA . VAL A 1 95 ? 0.785 0.507 -27.158 1.00 95.62 95 VAL A CA 1
ATOM 735 C C . VAL A 1 95 ? 1.144 -0.952 -27.396 1.00 95.62 95 VAL A C 1
ATOM 737 O O . VAL A 1 95 ? 1.320 -1.718 -26.448 1.00 95.62 95 VAL A O 1
ATOM 740 N N . ASP A 1 96 ? 1.302 -1.308 -28.665 1.00 95.19 96 ASP A N 1
ATOM 741 C CA . ASP A 1 96 ? 1.822 -2.580 -29.155 1.00 95.19 96 ASP A CA 1
ATOM 742 C C . ASP A 1 96 ? 3.212 -2.330 -29.771 1.00 95.19 96 ASP A C 1
ATOM 744 O O . ASP A 1 96 ? 3.329 -1.797 -30.878 1.00 95.19 96 ASP A O 1
ATOM 748 N N . LEU A 1 97 ? 4.268 -2.732 -29.063 1.00 95.69 97 LEU A N 1
ATOM 749 C CA . LEU A 1 97 ? 5.664 -2.672 -29.505 1.00 95.69 97 LEU A CA 1
ATOM 750 C C . LEU A 1 97 ? 6.061 -4.016 -30.120 1.00 95.69 97 LEU A C 1
ATOM 752 O O . LEU A 1 97 ? 5.900 -5.066 -29.491 1.00 95.69 97 LEU A O 1
ATOM 756 N N . ARG A 1 98 ? 6.578 -3.992 -31.354 1.00 95.31 98 ARG A N 1
ATOM 757 C CA . ARG A 1 98 ? 6.944 -5.189 -32.123 1.00 95.31 98 ARG A CA 1
ATOM 758 C C . ARG A 1 98 ? 8.324 -5.051 -32.747 1.00 95.31 98 ARG A C 1
ATOM 760 O O . ARG A 1 98 ? 8.660 -4.000 -33.279 1.00 95.31 98 ARG A O 1
ATOM 767 N N . PHE A 1 99 ? 9.109 -6.122 -32.732 1.00 95.19 99 PHE A N 1
ATOM 768 C CA . PHE A 1 99 ? 10.347 -6.209 -33.511 1.00 95.19 99 PHE A CA 1
ATOM 769 C C . PHE A 1 99 ? 10.692 -7.663 -33.839 1.00 95.19 99 PHE A C 1
ATOM 771 O O . PHE A 1 99 ? 10.285 -8.581 -33.124 1.00 95.19 99 PHE A O 1
ATOM 778 N N . HIS A 1 100 ? 11.428 -7.870 -34.932 1.00 93.94 100 HIS A N 1
ATOM 779 C CA . HIS A 1 100 ? 11.865 -9.197 -35.360 1.00 93.94 100 HIS A CA 1
ATOM 780 C C . HIS A 1 100 ? 13.096 -9.635 -34.557 1.00 93.94 100 HIS A C 1
ATOM 782 O O . HIS A 1 100 ? 14.125 -8.954 -34.583 1.00 93.94 100 HIS A O 1
ATOM 788 N N . LEU A 1 101 ? 13.001 -10.759 -33.839 1.00 90.62 101 LEU A N 1
ATOM 789 C CA . LEU A 1 101 ? 14.068 -11.205 -32.934 1.00 90.62 101 LEU A CA 1
ATOM 790 C C . LEU A 1 101 ? 15.336 -11.628 -33.688 1.00 90.62 101 LEU A C 1
ATOM 792 O O . LEU A 1 101 ? 16.438 -11.258 -33.285 1.00 90.62 101 LEU A O 1
ATOM 796 N N . GLU A 1 102 ? 15.205 -12.358 -34.797 1.00 88.94 102 GLU A N 1
ATOM 797 C CA . GLU A 1 102 ? 16.363 -12.904 -35.523 1.00 88.94 102 GLU A CA 1
ATOM 798 C C . GLU A 1 102 ? 17.137 -11.831 -36.302 1.00 88.94 102 GLU A C 1
ATOM 800 O O . GLU A 1 102 ? 18.347 -11.941 -36.474 1.00 88.94 102 GLU A O 1
ATOM 805 N N . THR A 1 103 ? 16.480 -10.745 -36.717 1.00 91.94 103 THR A N 1
ATOM 806 C CA . THR A 1 103 ? 17.124 -9.652 -37.479 1.00 91.94 103 THR A CA 1
ATOM 807 C C . THR A 1 103 ? 17.752 -8.597 -36.559 1.00 91.94 103 THR A C 1
ATOM 809 O O . THR A 1 103 ? 18.483 -7.716 -37.012 1.00 91.94 103 THR A O 1
ATOM 812 N N . ALA A 1 104 ? 17.487 -8.652 -35.250 1.00 88.94 104 ALA A N 1
ATOM 813 C CA . ALA A 1 104 ? 17.930 -7.643 -34.292 1.00 88.94 104 ALA A CA 1
ATOM 814 C C . ALA A 1 104 ? 19.446 -7.713 -34.016 1.00 88.94 104 ALA A C 1
ATOM 816 O O . ALA A 1 104 ? 19.888 -8.361 -33.073 1.00 88.94 104 ALA A O 1
ATOM 817 N N . THR A 1 105 ? 20.246 -6.982 -34.801 1.00 86.81 105 THR A N 1
ATOM 818 C CA . THR A 1 105 ? 21.716 -6.901 -34.644 1.00 86.81 105 THR A CA 1
ATOM 819 C C . THR A 1 105 ? 22.187 -6.198 -33.370 1.00 86.81 105 THR A C 1
ATOM 821 O O . THR A 1 105 ? 23.342 -6.324 -32.983 1.00 86.81 105 THR A O 1
ATOM 824 N N . TRP A 1 106 ? 21.303 -5.442 -32.718 1.00 87.94 106 TRP A N 1
ATOM 825 C CA . TRP A 1 106 ? 21.592 -4.713 -31.481 1.00 87.94 106 TRP A CA 1
ATOM 826 C C . TRP A 1 106 ? 21.480 -5.595 -30.222 1.00 87.94 106 TRP A C 1
ATOM 828 O O . TRP A 1 106 ? 21.815 -5.141 -29.130 1.00 87.94 106 TRP A O 1
ATOM 838 N N . LEU A 1 107 ? 21.031 -6.849 -30.368 1.00 90.00 107 LEU A N 1
ATOM 839 C CA . LEU A 1 107 ? 20.953 -7.841 -29.295 1.00 90.00 107 LEU A CA 1
ATOM 840 C C . LEU A 1 107 ? 22.002 -8.951 -29.499 1.00 90.00 107 LEU A C 1
ATOM 842 O O . LEU A 1 107 ? 22.062 -9.530 -30.587 1.00 90.00 107 LEU A O 1
ATOM 846 N N . PRO A 1 108 ? 22.768 -9.327 -28.457 1.00 89.94 108 PRO A N 1
ATOM 847 C CA . PRO A 1 108 ? 23.674 -10.474 -28.518 1.00 89.94 108 PRO A CA 1
ATOM 848 C C . PRO A 1 108 ? 22.938 -11.785 -28.828 1.00 89.94 108 PRO A C 1
ATOM 850 O O . PRO A 1 108 ? 21.809 -11.996 -28.382 1.00 89.94 108 PRO A O 1
ATOM 853 N N . GLU A 1 109 ? 23.581 -12.707 -29.549 1.00 88.12 109 GLU A N 1
ATOM 854 C CA . GLU A 1 109 ? 22.959 -13.972 -29.986 1.00 88.12 109 GLU A CA 1
ATOM 855 C C . GLU A 1 109 ? 22.468 -14.831 -28.815 1.00 88.12 109 GLU A C 1
ATOM 857 O O . GLU A 1 109 ? 21.349 -15.347 -28.837 1.00 88.12 109 GLU A O 1
ATOM 862 N N . ASN A 1 110 ? 23.262 -14.905 -27.745 1.00 88.19 110 ASN A N 1
ATOM 863 C CA . ASN A 1 110 ? 22.907 -15.625 -26.521 1.00 88.19 110 ASN A CA 1
ATOM 864 C C . ASN A 1 110 ? 21.615 -15.078 -25.897 1.00 88.19 110 ASN A C 1
ATOM 866 O O . ASN A 1 110 ? 20.730 -15.841 -25.502 1.00 88.19 110 ASN A O 1
ATOM 870 N N . THR A 1 111 ? 21.485 -13.752 -25.856 1.00 89.81 111 THR A N 1
ATOM 871 C CA . THR A 1 111 ? 20.312 -13.057 -25.322 1.00 89.81 111 THR A CA 1
ATOM 872 C C . THR A 1 111 ? 19.099 -13.264 -26.223 1.00 89.81 111 THR A C 1
ATOM 874 O O . THR A 1 111 ? 18.016 -13.542 -25.714 1.00 89.81 111 THR A O 1
ATOM 877 N N . ARG A 1 112 ? 19.269 -13.218 -27.554 1.00 91.12 112 ARG A N 1
ATOM 878 C CA . ARG A 1 112 ? 18.195 -13.504 -28.525 1.00 91.12 112 ARG A CA 1
ATOM 879 C C . ARG A 1 112 ? 17.630 -14.913 -28.344 1.00 91.12 112 ARG A C 1
ATOM 881 O O . ARG A 1 112 ? 16.417 -15.072 -28.214 1.00 91.12 112 ARG A O 1
ATOM 888 N N . ASN A 1 113 ? 18.501 -15.915 -28.241 1.00 90.12 113 ASN A N 1
ATOM 889 C CA . ASN A 1 113 ? 18.098 -17.310 -28.055 1.00 90.12 113 ASN A CA 1
ATOM 890 C C . ASN A 1 113 ? 17.375 -17.526 -26.718 1.00 90.12 113 ASN A C 1
ATOM 892 O O . ASN A 1 113 ? 16.346 -18.202 -26.666 1.00 90.12 113 ASN A O 1
ATOM 896 N N . ARG A 1 114 ? 17.860 -16.912 -25.631 1.00 90.50 114 ARG A N 1
ATOM 897 C CA . ARG A 1 114 ? 17.198 -16.989 -24.320 1.00 90.50 114 ARG A CA 1
ATOM 898 C C . ARG A 1 114 ? 15.865 -16.251 -24.280 1.00 90.50 114 ARG A C 1
ATOM 900 O O . ARG A 1 114 ? 14.907 -16.783 -23.726 1.00 90.50 114 ARG A O 1
ATOM 907 N N . LEU A 1 115 ? 15.764 -15.076 -24.901 1.00 91.62 115 LEU A N 1
ATOM 908 C CA . LEU A 1 115 ? 14.495 -14.357 -25.053 1.00 91.62 115 LEU A CA 1
ATOM 909 C C . LEU A 1 115 ? 13.473 -15.205 -25.816 1.00 91.62 115 LEU A C 1
ATOM 911 O O . LEU A 1 115 ? 12.324 -15.313 -25.382 1.00 91.62 115 LEU A O 1
ATOM 915 N N . ALA A 1 116 ? 13.906 -15.863 -26.896 1.00 91.25 116 ALA A N 1
ATOM 916 C CA . ALA A 1 116 ? 13.071 -16.786 -27.654 1.00 91.25 116 ALA A CA 1
ATOM 917 C C . ALA A 1 116 ? 12.607 -17.985 -26.809 1.00 91.25 116 ALA A C 1
ATOM 919 O O . ALA A 1 116 ? 11.478 -18.443 -26.967 1.00 91.25 116 ALA A O 1
ATOM 920 N N . GLN A 1 117 ? 13.433 -18.477 -25.880 1.00 89.56 117 GLN A N 1
ATOM 921 C CA . GLN A 1 117 ? 13.073 -19.576 -24.979 1.00 89.56 117 GLN A CA 1
ATOM 922 C C . GLN A 1 117 ? 12.120 -19.160 -23.849 1.00 89.56 117 GLN A C 1
ATOM 924 O O . GLN A 1 117 ? 11.153 -19.877 -23.591 1.00 89.56 117 GLN A O 1
ATOM 929 N N . LEU A 1 118 ? 12.376 -18.023 -23.194 1.00 89.19 118 LEU A N 1
ATOM 930 C CA . LEU A 1 118 ? 11.596 -17.534 -22.051 1.00 89.19 118 LEU A CA 1
ATOM 931 C C . LEU A 1 118 ? 10.222 -16.998 -22.470 1.00 89.19 118 LEU A C 1
ATOM 933 O O . LEU A 1 118 ? 9.228 -17.223 -21.782 1.00 89.19 118 LEU A O 1
ATOM 937 N N . HIS A 1 119 ? 10.145 -16.309 -23.610 1.00 90.31 119 HIS A N 1
ATOM 938 C CA . HIS A 1 119 ? 8.940 -15.599 -24.040 1.00 90.31 119 HIS A CA 1
ATOM 939 C C . HIS A 1 119 ? 8.282 -16.198 -25.291 1.00 90.31 119 HIS A C 1
ATOM 941 O O . HIS A 1 119 ? 7.658 -15.472 -26.064 1.00 90.31 119 HIS A O 1
ATOM 947 N N . LYS A 1 120 ? 8.319 -17.531 -25.454 1.00 89.00 120 LYS A N 1
ATOM 948 C CA . LYS A 1 120 ? 7.660 -18.254 -26.569 1.00 89.00 120 LYS A CA 1
ATOM 949 C C . LYS A 1 120 ? 6.195 -17.860 -26.775 1.00 89.00 120 LYS A C 1
ATOM 951 O O . LYS A 1 120 ? 5.747 -17.726 -27.905 1.00 89.00 120 LYS A O 1
ATOM 956 N N . GLY A 1 121 ? 5.454 -17.635 -25.687 1.00 89.62 121 GLY A N 1
ATOM 957 C CA . GLY A 1 121 ? 4.032 -17.274 -25.742 1.00 89.62 121 GLY A CA 1
ATOM 958 C C . GLY A 1 121 ? 3.733 -15.870 -26.285 1.00 89.62 121 GLY A C 1
ATOM 959 O O . GLY A 1 121 ? 2.572 -15.555 -26.521 1.00 89.62 121 GLY A O 1
ATOM 960 N N . ARG A 1 122 ? 4.749 -15.016 -26.465 1.00 89.50 122 ARG A N 1
ATOM 961 C CA . ARG A 1 122 ? 4.606 -13.636 -26.968 1.00 89.50 122 ARG A CA 1
ATOM 962 C C . ARG A 1 122 ? 5.211 -13.432 -28.357 1.00 89.50 122 ARG A C 1
ATOM 964 O O . ARG A 1 122 ? 5.259 -12.300 -28.838 1.00 89.50 122 ARG A O 1
ATOM 971 N N . ILE A 1 123 ? 5.689 -14.508 -28.977 1.00 93.19 123 ILE A N 1
ATOM 972 C CA . ILE A 1 123 ? 6.301 -14.488 -30.303 1.00 93.19 123 ILE A CA 1
ATOM 973 C C . ILE A 1 123 ? 5.251 -14.921 -31.326 1.00 93.19 123 ILE A C 1
ATOM 975 O O . ILE A 1 123 ? 4.588 -15.946 -31.167 1.00 93.19 123 ILE A O 1
ATOM 979 N N . THR A 1 124 ? 5.081 -14.114 -32.367 1.00 93.56 124 THR A N 1
ATOM 980 C CA . THR A 1 124 ? 4.221 -14.434 -33.512 1.00 93.56 124 THR A CA 1
ATOM 981 C C . THR A 1 124 ? 4.878 -15.511 -34.380 1.00 93.56 124 THR A C 1
ATOM 983 O O . THR A 1 124 ? 6.091 -15.692 -34.338 1.00 93.56 124 THR A O 1
ATOM 986 N N . LYS A 1 125 ? 4.095 -16.206 -35.217 1.00 90.19 125 LYS A N 1
ATOM 987 C CA . LYS A 1 125 ? 4.613 -17.202 -36.177 1.00 90.19 125 LYS A CA 1
ATOM 988 C C . LYS A 1 125 ? 5.727 -16.652 -37.072 1.00 90.19 125 LYS A C 1
ATOM 990 O O . LYS A 1 125 ? 6.668 -17.374 -37.364 1.00 90.19 125 LYS A O 1
ATOM 995 N N . ASP A 1 126 ? 5.638 -15.373 -37.424 1.00 88.75 126 ASP A N 1
ATOM 996 C CA . ASP A 1 126 ? 6.605 -14.675 -38.275 1.00 88.75 126 ASP A CA 1
ATOM 997 C C . ASP A 1 126 ? 7.846 -14.172 -37.502 1.00 88.75 126 ASP A C 1
ATOM 999 O O . ASP A 1 126 ? 8.558 -13.305 -37.988 1.00 88.75 126 ASP A O 1
ATOM 1003 N N . GLY A 1 127 ? 8.083 -14.627 -36.262 1.00 90.75 127 GLY A N 1
ATOM 1004 C CA . GLY A 1 127 ? 9.300 -14.302 -35.497 1.00 90.75 127 GLY A CA 1
ATOM 1005 C C . GLY A 1 127 ? 9.307 -12.937 -34.790 1.00 90.75 127 GLY A C 1
ATOM 1006 O O . GLY A 1 127 ? 10.327 -12.526 -34.227 1.00 90.75 127 GLY A O 1
ATOM 1007 N N . TYR A 1 128 ? 8.176 -12.225 -34.772 1.00 93.62 128 TYR A N 1
ATOM 1008 C CA . TYR A 1 128 ? 8.048 -10.936 -34.082 1.00 93.62 128 TYR A CA 1
ATOM 1009 C C . TYR A 1 128 ? 7.736 -11.112 -32.597 1.00 93.62 128 TYR A C 1
ATOM 1011 O O . TYR A 1 128 ? 6.734 -11.738 -32.245 1.00 93.62 128 TYR A O 1
ATOM 1019 N N . LEU A 1 129 ? 8.536 -10.491 -31.729 1.00 94.06 129 LEU A N 1
ATOM 1020 C CA . LEU A 1 129 ? 8.215 -10.363 -30.308 1.00 94.06 129 LEU A CA 1
ATOM 1021 C C . LEU A 1 129 ? 7.243 -9.201 -30.111 1.00 94.06 129 LEU A C 1
ATOM 1023 O O . LEU A 1 129 ? 7.547 -8.077 -30.507 1.00 94.06 129 LEU A O 1
ATOM 1027 N N . VAL A 1 130 ? 6.094 -9.466 -29.485 1.00 95.12 130 VAL A N 1
ATOM 1028 C CA . VAL A 1 130 ? 5.059 -8.456 -29.227 1.00 95.12 130 VAL A CA 1
ATOM 1029 C C . VAL A 1 130 ? 4.989 -8.130 -27.736 1.00 95.12 130 VAL A C 1
ATOM 1031 O O . VAL A 1 130 ? 4.771 -9.008 -26.898 1.00 95.12 13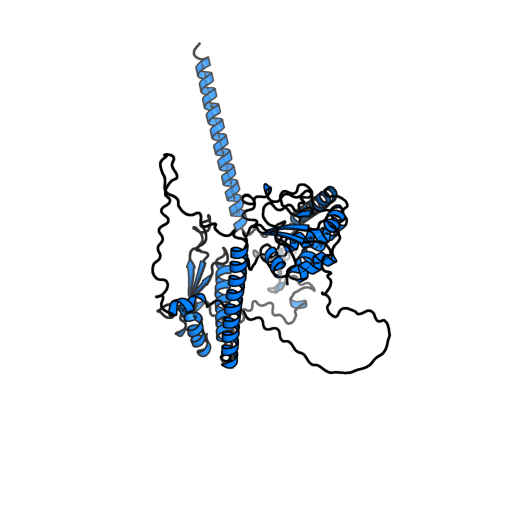0 VAL A O 1
ATOM 1034 N N . ILE A 1 131 ? 5.129 -6.849 -27.401 1.00 95.31 131 ILE A N 1
ATOM 1035 C CA . ILE A 1 131 ? 5.038 -6.320 -26.037 1.00 95.31 131 ILE A CA 1
ATOM 1036 C C . 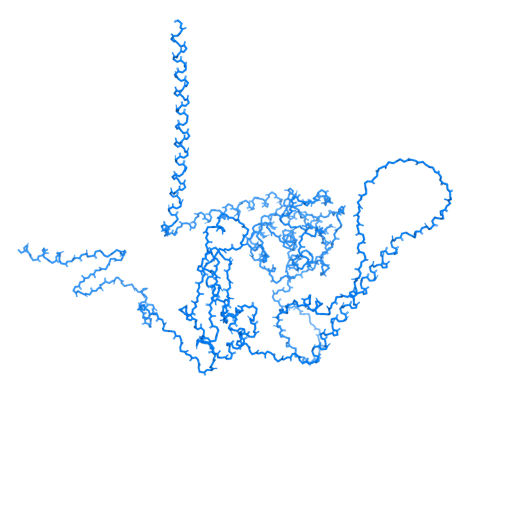ILE A 1 131 ? 3.906 -5.301 -25.996 1.00 95.31 131 ILE A C 1
ATOM 1038 O O . ILE A 1 131 ? 3.875 -4.376 -26.801 1.00 95.31 131 ILE A O 1
ATOM 1042 N N . LYS A 1 132 ? 2.970 -5.480 -25.059 1.00 94.62 132 LYS A N 1
ATOM 1043 C CA . LYS A 1 132 ? 1.781 -4.631 -24.932 1.00 94.62 132 LYS A CA 1
ATOM 1044 C C . LYS A 1 132 ? 1.786 -3.846 -23.623 1.00 94.62 132 LYS A C 1
ATOM 1046 O O . LYS A 1 132 ? 2.155 -4.389 -22.573 1.00 94.62 132 LYS A O 1
ATOM 1051 N N . SER A 1 133 ? 1.324 -2.601 -23.672 1.00 95.06 133 SER A N 1
ATOM 1052 C CA . SER A 1 133 ? 1.067 -1.779 -22.488 1.00 95.06 133 SER A CA 1
ATOM 1053 C C . SER A 1 133 ? -0.225 -0.968 -22.612 1.00 95.06 133 SER A C 1
ATOM 1055 O O . SER A 1 133 ? -0.514 -0.405 -23.664 1.00 95.06 133 SER A O 1
ATOM 1057 N N . GLU A 1 134 ? -1.003 -0.935 -21.528 1.00 92.81 134 GLU A N 1
ATOM 1058 C CA . GLU A 1 134 ? -2.245 -0.158 -21.379 1.00 92.81 134 GLU A CA 1
ATOM 1059 C C . GLU A 1 134 ? -2.424 0.341 -19.929 1.00 92.81 134 GLU A C 1
ATOM 1061 O O . GLU A 1 134 ? -3.523 0.315 -19.387 1.00 92.81 134 GLU A O 1
ATOM 1066 N N . LEU A 1 135 ? -1.328 0.736 -19.263 1.00 87.19 135 LEU A N 1
ATOM 1067 C CA . LEU A 1 135 ? -1.356 1.141 -17.848 1.00 87.19 135 LEU A CA 1
ATOM 1068 C C . LEU A 1 135 ? -2.009 2.507 -17.616 1.00 87.19 135 LEU A C 1
ATOM 1070 O O . LEU A 1 135 ? -2.653 2.716 -16.590 1.00 87.19 135 LEU A O 1
ATOM 1074 N N . THR A 1 136 ? -1.802 3.443 -18.536 1.00 87.25 136 THR A N 1
ATOM 1075 C CA . THR A 1 136 ? -2.179 4.851 -18.374 1.00 87.25 136 THR A CA 1
ATOM 1076 C C . THR A 1 136 ? -3.019 5.347 -19.550 1.00 87.25 136 THR A C 1
ATOM 1078 O O . THR A 1 136 ? -3.120 4.688 -20.587 1.00 87.25 136 THR A O 1
ATOM 1081 N N . ARG A 1 137 ? -3.612 6.538 -19.404 1.00 84.69 137 ARG A N 1
ATOM 1082 C CA . ARG A 1 137 ? -4.343 7.228 -20.479 1.00 84.69 137 ARG A CA 1
ATOM 1083 C C . ARG A 1 137 ? -3.437 7.915 -21.514 1.00 84.69 137 ARG A C 1
ATOM 1085 O O . ARG A 1 137 ? -3.937 8.333 -22.546 1.00 84.69 137 ARG A O 1
ATOM 1092 N N . SER A 1 138 ? -2.129 8.022 -21.266 1.00 88.62 138 SER A N 1
ATOM 1093 C CA . SER A 1 138 ? -1.180 8.685 -22.174 1.00 88.62 138 SER A CA 1
ATOM 1094 C C . SER A 1 138 ? -0.420 7.668 -23.028 1.00 88.62 138 SER A C 1
ATOM 1096 O O . SER A 1 138 ? 0.114 6.678 -22.519 1.00 88.62 138 SER A O 1
ATOM 1098 N N . GLN A 1 139 ? -0.330 7.933 -24.335 1.00 91.94 139 GLN A N 1
ATOM 1099 C CA . GLN A 1 139 ? 0.446 7.109 -25.267 1.00 91.94 139 GLN A CA 1
ATOM 1100 C C . GLN A 1 139 ? 1.933 7.089 -24.892 1.00 91.94 139 GLN A C 1
ATOM 1102 O O . GLN A 1 139 ? 2.533 6.019 -24.868 1.00 91.94 139 GLN A O 1
ATOM 1107 N N . GLN A 1 140 ? 2.513 8.240 -24.534 1.00 93.44 140 GLN A N 1
ATOM 1108 C CA . GLN A 1 140 ? 3.937 8.373 -24.199 1.00 93.44 140 GLN A CA 1
ATOM 1109 C C . GLN A 1 140 ? 4.315 7.595 -22.930 1.00 93.44 140 GLN A C 1
ATOM 1111 O O . GLN A 1 140 ? 5.349 6.933 -22.865 1.00 93.44 140 GLN A O 1
ATOM 1116 N N . MET A 1 141 ? 3.446 7.614 -21.921 1.00 94.50 141 MET A N 1
ATOM 1117 C CA . MET A 1 141 ? 3.670 6.845 -20.694 1.00 94.50 141 MET A CA 1
ATOM 1118 C C . MET A 1 141 ? 3.572 5.338 -20.955 1.00 94.50 141 MET A C 1
ATOM 1120 O O . MET A 1 141 ? 4.363 4.552 -20.430 1.00 94.50 141 MET A O 1
ATOM 1124 N N . ASN A 1 142 ? 2.649 4.921 -21.825 1.00 94.25 142 ASN A N 1
ATOM 1125 C CA . ASN A 1 142 ? 2.521 3.519 -22.216 1.00 94.25 142 ASN A CA 1
ATOM 1126 C C . ASN A 1 142 ? 3.666 3.051 -23.136 1.00 94.25 142 ASN A C 1
ATOM 1128 O O . ASN A 1 142 ? 4.063 1.887 -23.049 1.00 94.25 142 ASN A O 1
ATOM 1132 N N . THR A 1 143 ? 4.240 3.917 -23.984 1.00 95.06 143 THR A N 1
ATOM 1133 C CA . THR A 1 143 ? 5.444 3.576 -24.767 1.00 95.06 143 THR A CA 1
ATOM 1134 C C . THR A 1 143 ? 6.660 3.430 -23.862 1.00 95.06 143 THR A C 1
ATOM 1136 O O . THR A 1 143 ? 7.405 2.460 -24.014 1.00 95.06 143 THR A O 1
ATOM 1139 N N . ALA A 1 144 ? 6.829 4.322 -22.882 1.00 95.69 144 ALA A N 1
ATOM 1140 C CA . ALA A 1 144 ? 7.886 4.223 -21.879 1.00 95.69 144 ALA A CA 1
ATOM 1141 C C . ALA A 1 144 ? 7.789 2.912 -21.080 1.00 95.69 144 ALA A C 1
ATOM 1143 O O . ALA A 1 144 ? 8.780 2.193 -20.950 1.00 95.69 144 ALA A O 1
ATOM 1144 N N . ASP A 1 145 ? 6.588 2.536 -20.630 1.00 96.62 145 ASP A N 1
ATOM 1145 C CA . ASP A 1 145 ? 6.363 1.261 -19.940 1.00 96.62 145 ASP A CA 1
ATOM 1146 C C . ASP A 1 145 ? 6.626 0.043 -20.846 1.00 96.62 145 ASP A C 1
ATOM 1148 O O . ASP A 1 145 ? 7.235 -0.940 -20.418 1.00 96.62 145 ASP A O 1
ATOM 1152 N N . ALA A 1 146 ? 6.227 0.092 -22.122 1.00 95.94 146 ALA A N 1
ATOM 1153 C CA . ALA A 1 146 ? 6.530 -0.978 -23.075 1.00 95.94 146 ALA A CA 1
ATOM 1154 C C . ALA A 1 146 ? 8.048 -1.153 -23.293 1.00 95.94 146 ALA A C 1
ATOM 1156 O O . ALA A 1 146 ? 8.534 -2.286 -23.369 1.00 95.94 146 ALA A O 1
ATOM 1157 N N . LEU A 1 147 ? 8.805 -0.053 -23.347 1.00 95.50 147 LEU A N 1
ATOM 1158 C CA . LEU A 1 147 ? 10.269 -0.075 -23.433 1.00 95.50 147 LEU A CA 1
ATOM 1159 C C . LEU A 1 147 ? 10.916 -0.596 -22.144 1.00 95.50 147 LEU A C 1
ATOM 1161 O O . LEU A 1 147 ? 11.887 -1.352 -22.210 1.00 95.50 147 LEU A O 1
ATOM 1165 N N . GLU A 1 148 ? 10.374 -0.260 -20.975 1.00 95.00 148 GLU A N 1
ATOM 1166 C CA . GLU A 1 148 ? 10.883 -0.774 -19.701 1.00 95.00 148 GLU A CA 1
ATOM 1167 C C . GLU A 1 148 ? 10.608 -2.279 -19.549 1.00 95.00 148 GLU A C 1
ATOM 1169 O O . GLU A 1 148 ? 11.481 -3.051 -19.142 1.00 95.00 148 GLU A O 1
ATOM 1174 N N . LYS A 1 149 ? 9.442 -2.753 -20.001 1.00 95.00 149 LYS A N 1
ATOM 1175 C CA . LYS A 1 149 ? 9.152 -4.190 -20.137 1.00 95.00 149 LYS A CA 1
ATOM 1176 C C . LYS A 1 149 ? 10.148 -4.893 -21.062 1.00 95.00 149 LYS A C 1
ATOM 1178 O O . LYS A 1 149 ? 10.635 -5.971 -20.737 1.00 95.00 149 LYS A O 1
ATOM 1183 N N . LEU A 1 150 ? 10.509 -4.278 -22.188 1.00 94.44 150 LEU A N 1
ATOM 1184 C CA . LEU A 1 150 ? 11.542 -4.823 -23.070 1.00 94.44 150 LEU A CA 1
ATOM 1185 C C . LEU A 1 150 ? 12.902 -4.924 -22.357 1.00 94.44 150 LEU A C 1
ATOM 1187 O O . LEU A 1 150 ? 13.547 -5.971 -22.407 1.00 94.44 150 LEU A O 1
ATOM 1191 N N . ARG A 1 151 ? 13.318 -3.874 -21.639 1.00 94.25 151 ARG A N 1
ATOM 1192 C CA . ARG A 1 151 ? 14.567 -3.870 -20.857 1.00 94.25 151 ARG A CA 1
ATOM 1193 C C . ARG A 1 151 ? 14.578 -4.941 -19.775 1.00 94.25 151 ARG A C 1
ATOM 1195 O O . ARG A 1 151 ? 15.591 -5.612 -19.594 1.00 94.25 151 ARG A O 1
ATOM 1202 N N . THR A 1 152 ? 13.468 -5.121 -19.066 1.00 93.50 152 THR A N 1
ATOM 1203 C CA . THR A 1 152 ? 13.359 -6.140 -18.014 1.00 93.50 152 THR A CA 1
ATOM 1204 C C . THR A 1 152 ? 13.441 -7.554 -18.584 1.00 93.50 152 THR A C 1
ATOM 1206 O O . THR A 1 152 ? 14.157 -8.374 -18.014 1.00 93.50 152 THR A O 1
ATOM 1209 N N . PHE A 1 153 ? 12.836 -7.832 -19.745 1.00 93.31 153 PHE A N 1
ATOM 1210 C CA . PHE A 1 153 ? 12.997 -9.128 -20.422 1.00 93.31 153 PHE A CA 1
ATOM 1211 C C . PHE A 1 153 ? 14.437 -9.378 -20.860 1.00 93.31 153 PHE A C 1
ATOM 1213 O O . PHE A 1 153 ? 14.955 -10.477 -20.664 1.00 93.31 153 PHE A O 1
ATOM 1220 N N . ILE A 1 154 ? 15.113 -8.361 -21.403 1.00 92.06 154 ILE A N 1
ATOM 1221 C CA . ILE A 1 154 ? 16.529 -8.472 -21.776 1.00 92.06 154 ILE A CA 1
ATOM 1222 C C . ILE A 1 154 ? 17.378 -8.787 -20.537 1.00 92.06 154 ILE A C 1
ATOM 1224 O O . ILE A 1 154 ? 18.130 -9.758 -20.548 1.00 92.06 154 ILE A O 1
ATOM 1228 N N . ARG A 1 155 ? 17.193 -8.047 -19.436 1.00 91.38 155 ARG A N 1
ATOM 1229 C CA . ARG A 1 155 ? 17.898 -8.297 -18.165 1.00 91.38 155 ARG A CA 1
ATOM 1230 C C . ARG A 1 155 ? 17.617 -9.693 -17.603 1.00 91.38 155 ARG A C 1
ATOM 1232 O O . ARG A 1 155 ? 18.517 -10.341 -17.076 1.00 91.38 155 ARG A O 1
ATOM 1239 N N . GLN A 1 156 ? 16.381 -10.175 -17.723 1.00 89.50 156 GLN A N 1
ATOM 1240 C CA . GLN A 1 156 ? 16.006 -11.521 -17.294 1.00 89.50 156 GLN A CA 1
ATOM 1241 C C . GLN A 1 156 ? 16.693 -12.601 -18.140 1.00 89.50 156 GLN A C 1
ATOM 1243 O O . GLN A 1 156 ? 17.143 -13.602 -17.589 1.00 89.50 156 GLN A O 1
ATOM 1248 N N . ALA A 1 157 ? 16.806 -12.393 -19.453 1.00 89.31 157 ALA A N 1
ATOM 1249 C CA . ALA A 1 157 ? 17.508 -13.304 -20.352 1.00 89.31 157 ALA A CA 1
ATOM 1250 C C . ALA A 1 157 ? 19.029 -13.311 -20.114 1.00 89.31 157 ALA A C 1
ATOM 1252 O O . ALA A 1 157 ? 19.673 -14.355 -20.238 1.00 89.31 157 ALA A O 1
ATOM 1253 N N . GLU A 1 158 ? 19.611 -12.171 -19.741 1.00 87.44 158 GLU A N 1
ATOM 1254 C CA . GLU A 1 158 ? 21.033 -12.077 -19.397 1.00 87.44 158 GLU A CA 1
ATOM 1255 C C . GLU A 1 158 ? 21.373 -12.729 -18.058 1.00 87.44 158 GLU A C 1
ATOM 1257 O O . GLU A 1 158 ? 22.490 -13.225 -17.890 1.00 87.44 158 GLU A O 1
ATOM 1262 N N . ARG A 1 159 ? 20.415 -12.803 -17.122 1.00 84.19 159 ARG A N 1
ATOM 1263 C CA . ARG A 1 159 ? 20.624 -13.489 -15.845 1.00 84.19 159 ARG A CA 1
ATOM 1264 C C . ARG A 1 159 ? 21.076 -14.931 -16.118 1.00 84.19 159 ARG A C 1
ATOM 1266 O O . ARG A 1 159 ? 20.399 -15.649 -16.858 1.00 84.19 159 ARG A O 1
ATOM 1273 N N . PRO A 1 160 ? 22.223 -15.377 -15.571 1.00 73.94 160 PRO A N 1
ATOM 1274 C CA . PRO A 1 160 ? 22.664 -16.750 -15.758 1.00 73.94 160 PRO A CA 1
ATOM 1275 C C . PRO A 1 160 ? 21.578 -17.687 -15.234 1.00 73.94 160 PRO A C 1
ATOM 1277 O O . PRO A 1 160 ? 21.020 -17.454 -14.158 1.00 73.94 160 PRO A O 1
ATOM 1280 N N . VAL A 1 161 ? 21.255 -18.717 -16.023 1.00 68.25 161 VAL A N 1
ATOM 1281 C CA . VAL A 1 161 ? 20.310 -19.756 -15.609 1.00 68.25 161 VAL A CA 1
ATOM 1282 C C . VAL A 1 161 ? 20.863 -20.343 -14.317 1.00 68.25 161 VAL A C 1
ATOM 1284 O O . VAL A 1 161 ? 21.969 -20.883 -14.306 1.00 68.25 161 VAL A O 1
ATOM 1287 N N . SER A 1 162 ? 20.138 -20.145 -13.214 1.00 62.00 162 SER A N 1
ATOM 1288 C CA . SER A 1 162 ? 20.497 -20.757 -11.939 1.00 62.00 162 SER A CA 1
ATOM 1289 C C . SER A 1 162 ? 20.531 -22.265 -12.157 1.00 62.00 162 SER A C 1
ATOM 1291 O O . SER A 1 162 ? 19.640 -22.791 -12.828 1.00 62.00 162 SER A O 1
ATOM 1293 N N . ALA A 1 163 ? 21.582 -22.927 -11.668 1.00 61.00 163 ALA A N 1
ATOM 1294 C CA . ALA A 1 163 ? 21.722 -24.371 -11.796 1.00 61.00 163 ALA A CA 1
ATOM 1295 C C . ALA A 1 163 ? 20.412 -25.049 -11.381 1.00 61.00 163 ALA A C 1
ATOM 1297 O O . ALA A 1 163 ? 19.775 -24.620 -10.412 1.00 61.00 163 ALA A O 1
ATOM 1298 N N . GLU A 1 164 ? 19.998 -26.069 -12.136 1.00 64.88 164 GLU A N 1
ATOM 1299 C CA . GLU A 1 164 ? 18.805 -26.835 -11.793 1.00 64.88 164 GLU A CA 1
ATOM 1300 C C . GLU A 1 164 ? 18.887 -27.242 -10.314 1.00 64.88 164 GLU A C 1
ATOM 1302 O O . GLU A 1 164 ? 19.964 -27.630 -9.841 1.00 64.88 164 GLU A O 1
ATOM 1307 N N . PRO A 1 165 ? 17.795 -27.082 -9.545 1.00 64.06 165 PRO A N 1
ATOM 1308 C CA . PRO A 1 165 ? 17.819 -27.420 -8.135 1.00 64.06 165 PRO A CA 1
ATOM 1309 C C . PRO A 1 165 ? 18.249 -28.879 -8.007 1.00 64.06 165 PRO A C 1
ATOM 1311 O O . PRO A 1 165 ? 17.631 -29.750 -8.616 1.00 64.06 165 PRO A O 1
ATOM 1314 N N . SER A 1 166 ? 19.305 -29.124 -7.219 1.00 75.62 166 SER A N 1
ATOM 1315 C CA . SER A 1 166 ? 19.816 -30.471 -6.936 1.00 75.62 166 SER A CA 1
ATOM 1316 C C . SER A 1 166 ? 18.656 -31.438 -6.689 1.00 75.62 166 SER A C 1
ATOM 1318 O O . SER A 1 166 ? 17.678 -31.067 -6.029 1.00 75.62 166 SER A O 1
ATOM 1320 N N . GLU A 1 167 ? 18.759 -32.665 -7.202 1.00 76.50 167 GLU A N 1
ATOM 1321 C CA . GLU A 1 167 ? 17.722 -33.700 -7.097 1.00 76.50 167 GLU A CA 1
ATOM 1322 C C . GLU A 1 167 ? 17.221 -33.869 -5.652 1.00 76.50 167 GLU A C 1
ATOM 1324 O O . GLU A 1 167 ? 16.025 -34.032 -5.403 1.00 76.50 167 GLU A O 1
ATOM 1329 N N . GLU A 1 168 ? 18.112 -33.699 -4.671 1.00 78.19 168 GLU A N 1
ATOM 1330 C CA . GLU A 1 168 ? 17.764 -33.717 -3.250 1.00 78.19 168 GLU A CA 1
ATOM 1331 C C . GLU A 1 168 ? 16.784 -32.605 -2.844 1.00 78.19 168 GLU A C 1
ATOM 1333 O O . GLU A 1 168 ? 15.914 -32.796 -1.991 1.00 78.19 168 GLU A O 1
ATOM 1338 N N . THR A 1 169 ? 16.917 -31.420 -3.437 1.00 75.12 169 THR A N 1
ATOM 1339 C CA . THR A 1 169 ? 16.041 -30.264 -3.205 1.00 75.12 169 THR A CA 1
ATOM 1340 C C . THR A 1 169 ? 14.658 -30.510 -3.798 1.00 75.12 169 THR A C 1
ATOM 1342 O O . THR A 1 169 ? 13.650 -30.225 -3.143 1.00 75.12 169 THR A O 1
ATOM 1345 N N . VAL A 1 170 ? 14.597 -31.098 -4.996 1.00 81.25 170 VAL A N 1
ATOM 1346 C CA . VAL A 1 170 ? 13.340 -31.489 -5.651 1.00 81.25 170 VAL A CA 1
ATOM 1347 C C . VAL A 1 170 ? 12.612 -32.553 -4.826 1.00 81.25 170 VAL A C 1
ATOM 1349 O O . VAL A 1 170 ? 11.414 -32.424 -4.562 1.00 81.25 170 VAL A O 1
ATOM 1352 N N . GLU A 1 171 ? 13.333 -33.551 -4.316 1.00 82.81 171 GLU A N 1
ATOM 1353 C CA . GLU A 1 171 ? 12.750 -34.598 -3.476 1.00 82.81 171 GLU A CA 1
ATOM 1354 C C . GLU A 1 171 ? 12.279 -34.052 -2.114 1.00 82.81 171 GLU A C 1
ATOM 1356 O O . GLU A 1 171 ? 11.187 -34.382 -1.637 1.00 82.81 171 GLU A O 1
ATOM 1361 N N . LYS A 1 172 ? 13.037 -33.129 -1.503 1.00 82.81 172 LYS A N 1
ATOM 1362 C CA . LYS A 1 172 ? 12.605 -32.399 -0.295 1.00 82.81 172 LYS A CA 1
ATOM 1363 C C . LYS A 1 172 ? 11.319 -31.607 -0.545 1.00 82.81 172 LYS A C 1
ATOM 1365 O O . LYS A 1 172 ? 10.424 -31.622 0.307 1.00 82.81 172 LYS A O 1
ATOM 1370 N N . LEU A 1 173 ? 11.199 -30.937 -1.691 1.00 79.50 173 LEU A N 1
ATOM 1371 C CA . LEU A 1 173 ? 9.990 -30.211 -2.097 1.00 79.50 173 LEU A CA 1
ATOM 1372 C C . LEU A 1 173 ? 8.799 -31.159 -2.281 1.00 79.50 173 LEU A C 1
ATOM 1374 O O . LEU A 1 173 ? 7.726 -30.898 -1.726 1.00 79.50 173 LEU A O 1
ATOM 1378 N N . ARG A 1 174 ? 8.999 -32.299 -2.957 1.00 88.31 174 ARG A N 1
ATOM 1379 C CA . ARG A 1 174 ? 7.976 -33.343 -3.126 1.00 88.31 174 ARG A CA 1
ATOM 1380 C C . ARG A 1 174 ? 7.468 -33.843 -1.775 1.00 88.31 174 ARG A C 1
ATOM 1382 O O . ARG A 1 174 ? 6.267 -33.798 -1.500 1.00 88.31 174 ARG A O 1
ATOM 1389 N N . ARG A 1 175 ? 8.387 -34.205 -0.877 1.00 86.12 175 ARG A N 1
ATOM 1390 C CA . ARG A 1 175 ? 8.068 -34.683 0.475 1.00 86.12 175 ARG A CA 1
ATOM 1391 C C . ARG A 1 175 ? 7.326 -33.633 1.308 1.00 86.12 175 ARG A C 1
ATOM 1393 O O . ARG A 1 175 ? 6.392 -33.974 2.039 1.00 86.12 175 ARG A O 1
ATOM 1400 N N . ARG A 1 176 ? 7.703 -32.351 1.202 1.00 83.00 176 ARG A N 1
ATOM 1401 C CA . ARG A 1 176 ? 6.982 -31.239 1.855 1.00 83.00 176 ARG A CA 1
ATOM 1402 C C . ARG A 1 176 ? 5.548 -31.126 1.339 1.00 83.00 176 ARG A C 1
ATOM 1404 O O . ARG A 1 176 ? 4.628 -30.993 2.147 1.00 83.00 176 ARG A O 1
ATOM 1411 N N . HIS A 1 177 ? 5.346 -31.228 0.027 1.00 87.19 177 HIS A N 1
ATOM 1412 C CA . HIS A 1 177 ? 4.021 -31.141 -0.582 1.00 87.19 177 HIS A CA 1
ATOM 1413 C C . HIS A 1 177 ? 3.112 -32.310 -0.160 1.00 87.19 177 HIS A C 1
ATOM 1415 O O . HIS A 1 177 ? 1.963 -32.100 0.239 1.00 87.19 177 HIS A O 1
ATOM 1421 N N . GLU A 1 178 ? 3.639 -33.537 -0.142 1.00 89.12 178 GLU A N 1
ATOM 1422 C CA . GLU A 1 178 ? 2.914 -34.719 0.341 1.00 89.12 178 GLU A CA 1
ATOM 1423 C C . GLU A 1 178 ? 2.525 -34.609 1.818 1.00 89.12 178 GLU A C 1
ATOM 1425 O O . GLU A 1 178 ? 1.393 -34.928 2.200 1.00 89.12 178 GLU A O 1
ATOM 1430 N N . LYS A 1 179 ? 3.443 -34.117 2.660 1.00 90.75 179 LYS A N 1
ATOM 1431 C CA . LYS A 1 179 ? 3.177 -33.883 4.083 1.00 90.75 179 LYS A CA 1
ATOM 1432 C C . LYS A 1 179 ? 2.052 -32.861 4.272 1.00 90.75 179 LYS A C 1
ATOM 1434 O O . LYS A 1 179 ? 1.092 -33.148 4.988 1.00 90.75 179 LYS A O 1
ATOM 1439 N N . ALA A 1 180 ? 2.110 -31.728 3.570 1.00 85.12 180 ALA A N 1
ATOM 1440 C CA . ALA A 1 180 ? 1.072 -30.699 3.623 1.00 85.12 180 ALA A CA 1
ATOM 1441 C C . ALA A 1 180 ? -0.297 -31.228 3.149 1.00 85.12 180 ALA A C 1
ATOM 1443 O O . ALA A 1 180 ? -1.335 -30.938 3.754 1.00 85.12 180 ALA A O 1
ATOM 1444 N N . ALA A 1 181 ? -0.322 -32.060 2.101 1.00 90.12 181 ALA A N 1
ATOM 1445 C CA . ALA A 1 181 ? -1.544 -32.707 1.626 1.00 90.12 181 ALA A CA 1
ATOM 1446 C C . ALA A 1 181 ? -2.137 -33.667 2.675 1.00 90.12 181 ALA A C 1
ATOM 1448 O O . ALA A 1 181 ? -3.352 -33.655 2.916 1.00 90.12 181 ALA A O 1
ATOM 1449 N N . ARG A 1 182 ? -1.285 -34.454 3.345 1.00 90.00 182 ARG A N 1
ATOM 1450 C CA . ARG A 1 182 ? -1.681 -35.376 4.422 1.00 90.00 182 ARG A CA 1
ATOM 1451 C C . ARG A 1 182 ? -2.263 -34.629 5.621 1.00 90.00 182 ARG A C 1
ATOM 1453 O O . ARG A 1 182 ? -3.339 -34.986 6.102 1.00 90.00 182 ARG A O 1
ATOM 1460 N N . GLU A 1 183 ? -1.609 -33.561 6.063 1.00 87.75 183 GLU A N 1
ATOM 1461 C CA . GLU A 1 183 ? -2.081 -32.712 7.164 1.00 87.75 183 GLU A CA 1
ATOM 1462 C C . GLU A 1 183 ? -3.425 -32.051 6.832 1.00 87.75 183 GLU A C 1
ATOM 1464 O O . GLU A 1 183 ? -4.356 -32.060 7.645 1.00 87.75 183 GLU A O 1
ATOM 1469 N N . ARG A 1 184 ? -3.586 -31.562 5.596 1.00 88.94 184 ARG A N 1
ATOM 1470 C CA . ARG A 1 184 ? -4.855 -31.004 5.110 1.00 88.94 184 ARG A CA 1
ATOM 1471 C C . ARG A 1 184 ? -5.989 -32.030 5.148 1.00 88.94 184 ARG A C 1
ATOM 1473 O O . ARG A 1 184 ? -7.113 -31.678 5.519 1.00 88.94 184 ARG A O 1
ATOM 1480 N N . LEU A 1 185 ? -5.729 -33.282 4.769 1.00 89.31 185 LEU A N 1
ATOM 1481 C CA . LEU A 1 185 ? -6.715 -34.365 4.854 1.00 89.31 185 LEU A CA 1
ATOM 1482 C C . LEU A 1 185 ? -7.066 -34.705 6.307 1.00 89.31 185 LEU A C 1
ATOM 1484 O O . LEU A 1 185 ? -8.250 -34.838 6.624 1.00 89.31 185 LEU A O 1
ATOM 1488 N N . ALA A 1 186 ? -6.078 -34.772 7.200 1.00 91.62 186 ALA A N 1
ATOM 1489 C CA . ALA A 1 186 ? -6.300 -35.022 8.624 1.00 91.62 186 ALA A CA 1
ATOM 1490 C C . ALA A 1 186 ? -7.165 -33.927 9.272 1.00 91.62 186 ALA A C 1
ATOM 1492 O O . ALA A 1 186 ? -8.128 -34.230 9.978 1.00 91.62 186 ALA A O 1
ATOM 1493 N N . MET A 1 187 ? -6.900 -32.652 8.966 1.00 87.88 187 MET A N 1
ATOM 1494 C CA . MET A 1 187 ? -7.731 -31.535 9.430 1.00 87.88 187 MET A CA 1
ATOM 1495 C C . MET A 1 187 ? -9.178 -31.632 8.929 1.00 87.88 187 MET A C 1
ATOM 1497 O O . MET A 1 187 ? -10.117 -31.385 9.691 1.00 87.88 187 MET A O 1
ATOM 1501 N N . LYS A 1 188 ? -9.387 -32.024 7.663 1.00 89.69 188 LYS A N 1
ATOM 1502 C CA . LYS A 1 188 ? -10.736 -32.249 7.118 1.00 89.69 188 LYS A CA 1
ATOM 1503 C C . LYS A 1 188 ? -11.467 -33.381 7.852 1.00 89.69 188 LYS A C 1
ATOM 1505 O O . LYS A 1 188 ? -12.645 -33.202 8.156 1.00 89.69 188 LYS A O 1
ATOM 1510 N N . ARG A 1 189 ? -10.779 -34.485 8.177 1.00 90.56 189 ARG A N 1
ATOM 1511 C CA . ARG A 1 189 ? -11.342 -35.623 8.933 1.00 90.56 189 ARG A CA 1
ATOM 1512 C C . ARG A 1 189 ? -11.761 -35.234 10.352 1.00 90.56 189 ARG A C 1
ATOM 1514 O O . ARG A 1 189 ? -12.928 -35.407 10.701 1.00 90.56 189 ARG A O 1
ATOM 1521 N N . LYS A 1 190 ? -10.880 -34.570 11.110 1.00 89.75 190 LYS A N 1
ATOM 1522 C CA . LYS A 1 190 ? -11.204 -34.049 12.454 1.00 89.75 190 LYS A CA 1
ATOM 1523 C C . LYS A 1 190 ? -12.441 -33.147 12.433 1.00 89.75 190 LYS A C 1
ATOM 1525 O O . LYS A 1 190 ? -13.321 -33.230 13.291 1.00 89.75 190 LYS A O 1
ATOM 1530 N N . ARG A 1 191 ? -12.555 -32.294 11.407 1.00 87.31 191 ARG A N 1
ATOM 1531 C CA . ARG A 1 191 ? -13.717 -31.412 11.230 1.00 87.31 191 ARG A CA 1
ATOM 1532 C C . ARG A 1 191 ? -14.997 -32.181 10.889 1.00 87.31 191 ARG A C 1
ATOM 1534 O O . ARG A 1 191 ? -16.062 -31.784 11.362 1.00 87.31 191 ARG A O 1
ATOM 1541 N N . SER A 1 192 ? -14.923 -33.247 10.086 1.00 90.88 192 SER A N 1
ATOM 1542 C CA . SER A 1 192 ? -16.088 -34.100 9.810 1.00 90.88 192 SER A CA 1
ATOM 1543 C C . SER A 1 192 ? -16.538 -34.887 11.037 1.00 90.88 192 SER A C 1
ATOM 1545 O O . SER A 1 192 ? -17.735 -34.925 11.298 1.00 90.88 192 SER A O 1
ATOM 1547 N N . GLU A 1 193 ? -15.609 -35.422 11.829 1.00 89.25 193 GLU A N 1
ATOM 1548 C CA . GLU A 1 193 ? -15.907 -36.132 13.082 1.00 89.25 193 GLU A CA 1
ATOM 1549 C C . GLU A 1 193 ? -16.584 -35.201 14.089 1.00 89.25 193 GLU A C 1
ATOM 1551 O O . GLU A 1 193 ? -17.644 -35.522 14.619 1.00 89.25 193 GLU A O 1
ATOM 1556 N N . THR A 1 194 ? -16.055 -33.983 14.246 1.00 86.12 194 THR A N 1
ATOM 1557 C CA . THR A 1 194 ? -16.669 -32.955 15.100 1.00 86.12 194 THR A CA 1
ATOM 1558 C C . THR A 1 194 ? -18.089 -32.607 14.635 1.00 86.12 194 THR A C 1
ATOM 1560 O O . THR A 1 194 ? -18.953 -32.280 15.443 1.00 86.12 194 THR A O 1
ATOM 1563 N N . LYS A 1 195 ? -18.360 -32.647 13.322 1.00 80.94 195 LYS A N 1
ATOM 1564 C CA . LYS A 1 195 ? -19.704 -32.415 12.776 1.00 80.94 195 LYS A CA 1
ATOM 1565 C C . LYS A 1 195 ? -20.628 -33.609 13.028 1.00 80.94 195 LYS A C 1
ATOM 1567 O O . LYS A 1 195 ? -21.786 -33.380 13.357 1.00 80.94 195 LYS A O 1
ATOM 1572 N N . ALA A 1 196 ? -20.125 -34.835 12.894 1.00 83.81 196 ALA A N 1
ATOM 1573 C CA . ALA A 1 196 ? -20.878 -36.058 13.158 1.00 83.81 196 ALA A CA 1
ATOM 1574 C C . ALA A 1 196 ? -21.279 -36.160 14.636 1.00 83.81 196 ALA A C 1
ATOM 1576 O O . ALA A 1 196 ? -22.444 -36.391 14.928 1.00 83.81 196 ALA A O 1
ATOM 1577 N N . GLN A 1 197 ? -20.359 -35.867 15.560 1.00 83.56 197 GLN A N 1
ATOM 1578 C CA . GLN A 1 197 ? -20.632 -35.846 17.005 1.00 83.56 197 GLN A CA 1
ATOM 1579 C C . GLN A 1 197 ? -21.646 -34.770 17.420 1.00 83.56 197 GLN A C 1
ATOM 1581 O O . GLN A 1 197 ? -22.307 -34.903 18.443 1.00 83.56 197 GLN A O 1
ATOM 1586 N N . ARG A 1 198 ? -21.785 -33.693 16.634 1.00 80.00 198 ARG A N 1
ATOM 1587 C CA . ARG A 1 198 ? -22.795 -32.645 16.860 1.00 80.00 198 ARG A CA 1
ATOM 1588 C C . ARG A 1 198 ? -24.164 -32.980 16.269 1.00 80.00 198 ARG A C 1
ATOM 1590 O O . ARG A 1 198 ? -25.114 -32.251 16.541 1.00 80.00 198 ARG A O 1
ATOM 1597 N N . GLN A 1 199 ? -24.278 -34.003 15.424 1.00 71.12 199 GLN A N 1
ATOM 1598 C CA . GLN A 1 199 ? -25.574 -34.433 14.912 1.00 71.12 199 GLN A CA 1
ATOM 1599 C C . GLN A 1 199 ? -26.196 -35.412 15.903 1.00 71.12 199 GLN A C 1
ATOM 1601 O O . GLN A 1 199 ? -25.584 -36.416 16.256 1.00 71.12 199 GLN A O 1
ATOM 1606 N N . ALA A 1 200 ? -27.417 -35.108 16.352 1.00 64.62 200 ALA A N 1
ATOM 1607 C CA . ALA A 1 200 ? -28.203 -36.050 17.138 1.00 64.62 200 ALA A CA 1
ATOM 1608 C C . ALA A 1 200 ? -28.328 -37.373 16.357 1.00 64.62 200 ALA A C 1
ATOM 1610 O O . ALA A 1 200 ? -28.504 -37.328 15.132 1.00 64.62 200 ALA A O 1
ATOM 1611 N N . PRO A 1 201 ? -28.221 -38.536 17.024 1.00 67.38 201 PRO A N 1
ATOM 1612 C CA . PRO A 1 201 ? -28.388 -39.815 16.356 1.00 67.38 201 PRO A CA 1
ATOM 1613 C C . PRO A 1 201 ? -29.753 -39.817 15.667 1.00 67.38 201 PRO A C 1
ATOM 1615 O O . PRO A 1 201 ? -30.775 -39.547 16.297 1.00 67.38 201 PRO A O 1
ATOM 1618 N N . LEU A 1 202 ? -29.766 -40.076 14.357 1.00 57.66 202 LEU A N 1
ATOM 1619 C CA . LEU A 1 202 ? -31.005 -40.300 13.623 1.00 57.66 202 LEU A CA 1
ATOM 1620 C C . LEU A 1 202 ? -31.686 -41.516 14.257 1.00 57.66 202 LEU A C 1
ATOM 1622 O O . LEU A 1 202 ? -31.298 -42.655 13.991 1.00 57.66 202 LEU A O 1
ATOM 1626 N N . LEU A 1 203 ? -32.685 -41.268 15.107 1.00 52.09 203 LEU A N 1
ATOM 1627 C CA . LEU A 1 203 ? -33.646 -42.278 15.525 1.00 52.09 203 LEU A CA 1
ATOM 1628 C C . LEU A 1 203 ? -34.230 -42.868 14.242 1.00 52.09 203 LEU A C 1
ATOM 1630 O O . LEU A 1 203 ? -34.978 -42.209 13.519 1.00 52.09 203 LEU A O 1
ATOM 1634 N N . LYS A 1 204 ? -33.846 -44.108 13.929 1.00 54.19 204 LYS A N 1
ATOM 1635 C CA . LYS A 1 204 ? -34.527 -44.918 12.923 1.00 54.19 204 LYS A CA 1
ATOM 1636 C C . LYS A 1 204 ? -35.931 -45.194 13.462 1.00 54.19 204 LYS A C 1
ATOM 1638 O O . LYS A 1 204 ? -36.157 -46.205 14.114 1.00 54.19 204 LYS A O 1
ATOM 1643 N N . MET A 1 205 ? -36.866 -44.272 13.242 1.00 47.03 205 MET A N 1
ATOM 1644 C CA . MET A 1 205 ? -38.282 -44.559 13.434 1.00 47.03 205 MET A CA 1
ATOM 1645 C C . MET A 1 205 ? -38.676 -45.609 12.397 1.00 47.03 205 MET A C 1
ATOM 1647 O O . MET A 1 205 ? -38.614 -45.374 11.188 1.00 47.03 205 MET A O 1
ATOM 1651 N N . ASN A 1 206 ? -39.029 -46.790 12.897 1.00 48.00 206 ASN A N 1
ATOM 1652 C CA . ASN A 1 206 ? -39.641 -47.855 12.122 1.00 48.00 206 ASN A CA 1
ATOM 1653 C C . ASN A 1 206 ? -40.874 -47.296 11.402 1.00 48.00 206 ASN A C 1
ATOM 1655 O O . ASN A 1 206 ? -41.786 -46.771 12.038 1.00 48.00 206 ASN A O 1
ATOM 1659 N N . LYS A 1 207 ? -40.903 -47.410 10.070 1.00 42.94 207 LYS A N 1
ATOM 1660 C CA . LYS A 1 207 ? -42.100 -47.146 9.265 1.00 42.94 207 LYS A CA 1
ATOM 1661 C C . LYS A 1 207 ? -43.164 -48.193 9.607 1.00 42.94 207 LYS A C 1
ATOM 1663 O O . LYS A 1 207 ? -43.141 -49.291 9.055 1.00 42.94 207 LYS A O 1
ATOM 1668 N N . SER A 1 208 ? -44.093 -47.854 10.495 1.00 40.81 208 SER A N 1
ATOM 1669 C CA . SER A 1 208 ? -45.394 -48.515 10.576 1.00 40.81 208 SER A CA 1
ATOM 1670 C C . SER A 1 208 ? -46.328 -47.960 9.492 1.00 40.81 208 SER A C 1
ATOM 1672 O O . SER A 1 208 ? -46.213 -46.818 9.047 1.00 40.81 208 SER A O 1
ATOM 1674 N N . ARG A 1 209 ? -47.189 -48.846 8.992 1.00 46.19 209 ARG A N 1
ATOM 1675 C CA . ARG A 1 209 ? -48.121 -48.661 7.872 1.00 46.19 209 ARG A CA 1
ATOM 1676 C C . ARG A 1 209 ? -49.336 -47.819 8.300 1.00 46.19 209 ARG A C 1
ATOM 1678 O O . ARG A 1 209 ? -49.771 -47.926 9.440 1.00 46.19 209 ARG A O 1
ATOM 1685 N N . GLY A 1 210 ? -49.918 -47.093 7.340 1.00 33.59 210 GLY A N 1
ATOM 1686 C CA . GLY A 1 210 ? -51.180 -46.334 7.443 1.00 33.59 210 GLY A CA 1
ATOM 1687 C C . GLY A 1 210 ? -50.932 -44.826 7.319 1.00 33.59 210 GLY A C 1
ATOM 1688 O O . GLY A 1 210 ? -50.017 -44.312 7.939 1.00 33.59 210 GLY A O 1
ATOM 1689 N N . GLY A 1 211 ? -51.616 -44.023 6.512 1.00 33.53 211 GLY A N 1
ATOM 1690 C CA . GLY A 1 211 ? -52.818 -44.188 5.705 1.00 33.53 211 GLY A CA 1
ATOM 1691 C C . GLY A 1 211 ? -53.530 -42.827 5.691 1.00 33.53 211 GLY A C 1
ATOM 1692 O O . GLY A 1 211 ? -53.948 -42.375 6.746 1.00 33.53 211 GLY A O 1
ATOM 1693 N N . GLY A 1 212 ? -53.649 -42.196 4.515 1.00 32.56 212 GLY A N 1
ATOM 1694 C CA . GLY A 1 212 ? -54.599 -41.105 4.225 1.00 32.56 212 GLY A CA 1
ATOM 1695 C C . GLY A 1 212 ? -54.206 -39.665 4.603 1.00 32.56 212 GLY A C 1
ATOM 1696 O O . GLY A 1 212 ? -53.714 -39.406 5.692 1.00 32.56 212 GLY A O 1
ATOM 1697 N N . GLY A 1 213 ? -54.514 -38.710 3.709 1.00 31.52 213 GLY A N 1
ATOM 1698 C CA . GLY A 1 213 ? -54.788 -37.319 4.108 1.00 31.52 213 GLY A CA 1
ATOM 1699 C C . GLY A 1 213 ? -54.009 -36.201 3.403 1.00 31.52 213 GLY A C 1
ATOM 1700 O O . GLY A 1 213 ? -53.033 -35.690 3.929 1.00 31.52 213 GLY A O 1
ATOM 1701 N N . ALA A 1 214 ? -54.496 -35.825 2.220 1.00 35.28 214 ALA A N 1
ATOM 1702 C CA . ALA A 1 214 ? -54.341 -34.581 1.454 1.00 35.28 214 ALA A CA 1
ATOM 1703 C C . ALA A 1 214 ? -53.611 -33.344 2.049 1.00 35.28 214 ALA A C 1
ATOM 1705 O O . ALA A 1 214 ? -53.963 -32.831 3.104 1.00 35.28 214 ALA A O 1
ATOM 1706 N N . GLY A 1 215 ? -52.794 -32.710 1.190 1.00 34.66 215 GLY A N 1
ATOM 1707 C CA . GLY A 1 215 ? -52.958 -31.277 0.897 1.00 34.66 215 GLY A CA 1
ATOM 1708 C C . GLY A 1 215 ? -51.823 -30.313 1.271 1.00 34.66 215 GLY A C 1
ATOM 1709 O O . GLY A 1 215 ? -51.796 -29.789 2.376 1.00 34.66 215 GLY A O 1
ATOM 1710 N N . ARG A 1 216 ? -51.014 -29.945 0.262 1.00 36.25 216 ARG A N 1
ATOM 1711 C CA . ARG A 1 216 ? -50.713 -28.562 -0.205 1.00 36.25 216 ARG A CA 1
ATOM 1712 C C . ARG A 1 216 ? -49.239 -28.329 -0.581 1.00 36.25 216 ARG A C 1
ATOM 1714 O O . ARG A 1 216 ? -48.345 -28.247 0.250 1.00 36.25 216 ARG A O 1
ATOM 1721 N N . GLY A 1 217 ? -49.066 -28.187 -1.897 1.00 42.53 217 GLY A N 1
ATOM 1722 C CA . GLY A 1 217 ? -48.057 -27.447 -2.660 1.00 42.53 217 GLY A CA 1
ATOM 1723 C C . GLY A 1 217 ? -46.721 -27.072 -2.021 1.00 42.53 217 GLY A C 1
ATOM 1724 O O . GLY A 1 217 ? -46.618 -26.093 -1.284 1.00 42.53 217 GLY A O 1
ATOM 1725 N N . ARG A 1 218 ? -45.648 -27.696 -2.517 1.00 37.66 218 ARG A N 1
ATOM 1726 C CA . ARG A 1 218 ? -44.342 -27.037 -2.624 1.00 37.66 218 ARG A CA 1
ATOM 1727 C C . ARG A 1 218 ? -43.664 -27.422 -3.936 1.00 37.66 218 ARG A C 1
ATOM 1729 O O . ARG A 1 218 ? -43.558 -28.594 -4.277 1.00 37.66 218 ARG A O 1
ATOM 1736 N N . LYS A 1 219 ? -43.293 -26.383 -4.683 1.00 37.97 219 LYS A N 1
ATOM 1737 C CA . LYS A 1 219 ? -42.776 -26.394 -6.053 1.00 37.97 219 LYS A CA 1
ATOM 1738 C C . LYS A 1 219 ? -41.525 -27.275 -6.182 1.00 37.97 219 LYS A C 1
ATOM 1740 O O . LYS A 1 219 ? -40.592 -27.154 -5.390 1.00 37.97 219 LYS A O 1
ATOM 1745 N N . ASN A 1 220 ? -41.518 -28.118 -7.213 1.00 33.56 220 ASN A N 1
ATOM 1746 C CA . ASN A 1 220 ? -40.367 -28.898 -7.654 1.00 33.56 220 ASN A CA 1
ATOM 1747 C C . ASN A 1 220 ? -39.276 -27.964 -8.194 1.00 33.56 220 ASN A C 1
ATOM 1749 O O . ASN A 1 220 ? -39.455 -27.365 -9.250 1.00 33.56 220 ASN A O 1
ATOM 1753 N N . ASN A 1 221 ? -38.126 -27.907 -7.523 1.00 37.34 221 ASN A N 1
ATOM 1754 C CA . ASN A 1 221 ? -36.868 -27.576 -8.187 1.00 37.34 221 ASN A CA 1
ATOM 1755 C C . ASN A 1 221 ? -36.176 -28.893 -8.542 1.00 37.34 221 ASN A C 1
ATOM 1757 O O . ASN A 1 221 ? -35.650 -29.594 -7.676 1.00 37.34 221 ASN A O 1
ATOM 1761 N N . HIS A 1 222 ? -36.192 -29.233 -9.830 1.00 36.12 222 HIS A N 1
ATOM 1762 C CA . HIS A 1 222 ? -35.390 -30.310 -10.395 1.00 36.12 222 HIS A CA 1
ATOM 1763 C C . HIS A 1 222 ? -33.904 -29.943 -10.331 1.00 36.12 222 HIS A C 1
ATOM 1765 O O . HIS A 1 222 ? -33.325 -29.436 -11.288 1.00 36.12 222 HIS A O 1
ATOM 1771 N N . PHE A 1 223 ? -33.256 -30.241 -9.205 1.00 33.00 223 PHE A N 1
ATOM 1772 C CA . PHE A 1 223 ? -31.803 -30.332 -9.171 1.00 33.00 223 PHE A CA 1
ATOM 1773 C C . PHE A 1 223 ? -31.398 -31.681 -9.778 1.00 33.00 223 PHE A C 1
ATOM 1775 O O . PHE A 1 223 ? -31.430 -32.723 -9.119 1.00 33.00 223 PHE A O 1
ATOM 1782 N N . ARG A 1 224 ? -31.079 -31.664 -11.078 1.00 34.62 224 ARG A N 1
ATOM 1783 C CA . ARG A 1 224 ? -30.476 -32.789 -11.801 1.00 34.62 224 ARG A CA 1
ATOM 1784 C C . ARG A 1 224 ? -29.203 -33.236 -11.072 1.00 34.62 224 ARG A C 1
ATOM 1786 O O . ARG A 1 224 ? -28.192 -32.541 -11.081 1.00 34.62 224 ARG A O 1
ATOM 1793 N N . LYS A 1 225 ? -29.238 -34.426 -10.465 1.00 34.56 225 LYS A N 1
ATOM 1794 C CA . LYS A 1 225 ? -28.033 -35.175 -10.087 1.00 34.56 225 LYS A CA 1
ATOM 1795 C C . LYS A 1 225 ? -27.369 -35.687 -11.368 1.00 34.56 225 LYS A C 1
ATOM 1797 O O . LYS A 1 225 ? -27.689 -36.775 -11.830 1.00 34.56 225 LYS A O 1
ATOM 1802 N N . ASN A 1 226 ? -26.420 -34.929 -11.909 1.00 33.06 226 ASN A N 1
ATOM 1803 C CA . ASN A 1 226 ? -25.399 -35.505 -12.781 1.00 33.06 226 ASN A CA 1
ATOM 1804 C C . ASN A 1 226 ? -24.325 -36.137 -11.892 1.00 33.06 226 ASN A C 1
ATOM 1806 O O . ASN A 1 226 ? -23.347 -35.500 -11.511 1.00 33.06 226 ASN A O 1
ATOM 1810 N N . HIS A 1 227 ? -24.550 -37.395 -11.524 1.00 41.28 227 HIS A N 1
ATOM 1811 C CA . HIS A 1 227 ? -23.492 -38.291 -11.078 1.00 41.28 227 HIS A CA 1
ATOM 1812 C C . HIS A 1 227 ? -23.062 -39.089 -12.313 1.00 41.28 227 HIS A C 1
ATOM 1814 O O . HIS A 1 227 ? -23.667 -40.108 -12.629 1.00 41.28 227 HIS A O 1
ATOM 1820 N N . ARG A 1 228 ? -22.073 -38.576 -13.050 1.00 32.06 228 ARG A N 1
ATOM 1821 C CA . ARG A 1 228 ? -21.301 -39.352 -14.026 1.00 32.06 228 ARG A CA 1
ATOM 1822 C C . ARG A 1 228 ? -19.826 -38.969 -13.913 1.00 32.06 228 ARG A C 1
ATOM 1824 O O . ARG A 1 228 ? -19.471 -37.800 -14.022 1.00 32.06 228 ARG A O 1
ATOM 1831 N N . ASP A 1 229 ? -19.044 -39.992 -13.586 1.00 40.00 229 ASP A N 1
ATOM 1832 C CA . ASP A 1 229 ? -17.661 -40.248 -13.987 1.00 40.00 229 ASP A CA 1
ATOM 1833 C C . ASP A 1 229 ? -16.622 -39.167 -13.676 1.00 40.00 229 ASP A C 1
ATOM 1835 O O . ASP A 1 229 ? -16.221 -38.348 -14.498 1.00 40.00 229 ASP A O 1
ATOM 1839 N N . ARG A 1 230 ? -16.119 -39.230 -12.438 1.00 36.94 230 ARG A N 1
ATOM 1840 C CA . ARG A 1 230 ? -14.941 -38.492 -11.961 1.00 36.94 230 ARG A CA 1
ATOM 1841 C C . ARG A 1 230 ? -13.688 -39.382 -11.939 1.00 36.94 230 ARG A C 1
ATOM 1843 O O . ARG A 1 230 ? -12.859 -39.233 -11.046 1.00 36.94 230 ARG A O 1
ATOM 1850 N N . GLU A 1 231 ? -13.555 -40.315 -12.878 1.00 39.91 231 GLU A N 1
ATOM 1851 C CA . GLU A 1 231 ? -12.394 -41.223 -12.929 1.00 39.91 231 GLU A CA 1
ATOM 1852 C C . GLU A 1 231 ? -11.599 -41.179 -14.241 1.00 39.91 231 GLU A C 1
ATOM 1854 O O . GLU A 1 231 ? -10.537 -41.783 -14.320 1.00 39.91 231 GLU A O 1
ATOM 1859 N N . SER A 1 232 ? -11.986 -40.363 -15.224 1.00 43.88 232 SER A N 1
ATOM 1860 C CA . SER A 1 232 ? -11.285 -40.290 -16.516 1.00 43.88 232 SER A CA 1
ATOM 1861 C C . SER A 1 232 ? -11.005 -38.853 -16.970 1.00 43.88 232 SER A C 1
ATOM 1863 O O . SER A 1 232 ? -11.510 -38.389 -17.987 1.00 43.88 232 SER A O 1
ATOM 1865 N N . ARG A 1 233 ? -10.160 -38.124 -16.228 1.00 40.56 233 ARG A N 1
ATOM 1866 C CA . ARG A 1 233 ? -9.468 -36.946 -16.789 1.00 40.56 233 ARG A CA 1
ATOM 1867 C C . ARG A 1 233 ? -7.992 -37.275 -17.013 1.00 40.56 233 ARG A C 1
ATOM 1869 O O . ARG A 1 233 ? -7.362 -37.750 -16.062 1.00 40.56 233 ARG A O 1
ATOM 1876 N N . PRO A 1 234 ? -7.441 -37.048 -18.220 1.00 44.97 234 PRO A N 1
ATOM 1877 C CA . PRO A 1 234 ? -6.043 -37.332 -18.514 1.00 44.97 234 PRO A CA 1
ATOM 1878 C C . PRO A 1 234 ? -5.116 -36.501 -17.616 1.00 44.97 234 PRO A C 1
ATOM 1880 O O . PRO A 1 234 ? -5.401 -35.356 -17.267 1.00 44.97 234 PRO A O 1
ATOM 1883 N N . LEU A 1 235 ? -3.999 -37.113 -17.217 1.00 36.69 235 LEU A N 1
ATOM 1884 C CA . LEU A 1 235 ? -3.070 -36.625 -16.189 1.00 36.69 235 LEU A CA 1
ATOM 1885 C C . LEU A 1 235 ? -2.483 -35.226 -16.491 1.00 36.69 235 LEU A C 1
ATOM 1887 O O . LEU A 1 235 ? -2.106 -34.515 -15.562 1.00 36.69 235 LEU A O 1
ATOM 1891 N N . ALA A 1 236 ? -2.461 -34.816 -17.763 1.00 36.12 236 ALA A N 1
ATOM 1892 C CA . ALA A 1 236 ? -1.902 -33.546 -18.228 1.00 36.12 236 ALA A CA 1
ATOM 1893 C C . ALA A 1 236 ? -2.672 -32.301 -17.736 1.00 36.12 236 ALA A C 1
ATOM 1895 O O . ALA A 1 236 ? -2.046 -31.298 -17.408 1.00 36.12 236 ALA A O 1
ATOM 1896 N N . GLU A 1 237 ? -4.000 -32.368 -17.577 1.00 40.06 237 GLU A N 1
ATOM 1897 C CA . GLU A 1 237 ? -4.804 -31.227 -17.087 1.00 40.06 237 GLU A CA 1
ATOM 1898 C C . GLU A 1 237 ? -4.668 -30.986 -15.572 1.00 40.06 237 GLU A C 1
ATOM 1900 O O . GLU A 1 237 ? -5.064 -29.940 -15.067 1.00 40.06 237 GLU A O 1
ATOM 1905 N N . LYS A 1 238 ? -4.094 -31.929 -14.810 1.00 42.53 238 LYS A N 1
ATOM 1906 C CA . LYS A 1 238 ? -3.828 -31.736 -13.369 1.00 42.53 238 LYS A CA 1
ATOM 1907 C C . LYS A 1 238 ? -2.553 -30.934 -13.094 1.00 42.53 238 LYS A C 1
ATOM 1909 O O . LYS A 1 238 ? -2.388 -30.454 -11.975 1.00 42.53 238 LYS A O 1
ATOM 1914 N N . LEU A 1 239 ? -1.654 -30.817 -14.073 1.00 38.47 239 LEU A N 1
ATOM 1915 C CA . LEU A 1 239 ? -0.370 -30.124 -13.924 1.00 38.47 239 LEU A CA 1
ATOM 1916 C C . LEU A 1 239 ? -0.483 -28.613 -14.172 1.00 38.47 239 LEU A C 1
ATOM 1918 O O . LEU A 1 239 ? 0.236 -27.848 -13.536 1.00 38.47 239 LEU A O 1
ATOM 1922 N N . SER A 1 240 ? -1.422 -28.170 -15.014 1.00 39.66 240 SER A N 1
ATOM 1923 C CA . SER A 1 240 ? -1.651 -26.744 -15.290 1.00 39.66 240 SER A CA 1
ATOM 1924 C C . SER A 1 240 ? -2.233 -25.977 -14.097 1.00 39.66 240 SER A C 1
ATOM 1926 O O . SER A 1 240 ? -1.929 -24.803 -13.926 1.00 39.66 240 SER A O 1
ATOM 1928 N N . ASP A 1 241 ? -2.990 -26.644 -13.219 1.00 36.28 241 ASP A N 1
ATOM 1929 C CA . ASP A 1 241 ? -3.581 -26.031 -12.015 1.00 36.28 241 ASP A CA 1
ATOM 1930 C C . ASP A 1 241 ? -2.590 -25.898 -10.835 1.00 36.28 241 ASP A C 1
ATOM 1932 O O . ASP A 1 241 ? -2.938 -25.352 -9.783 1.00 36.28 241 ASP A O 1
ATOM 1936 N N . LEU A 1 242 ? -1.360 -26.409 -10.978 1.00 37.72 242 LEU A N 1
ATOM 1937 C CA . LEU A 1 242 ? 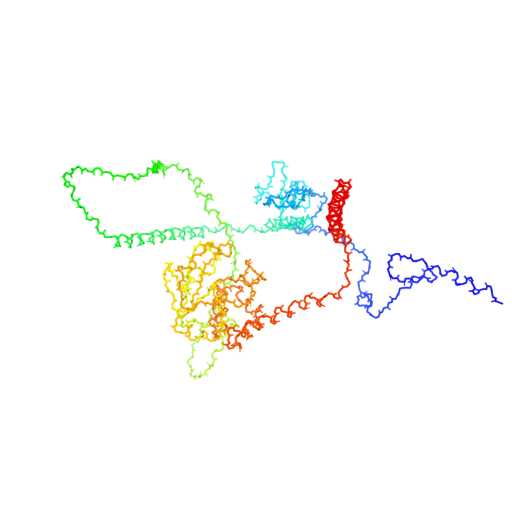-0.305 -26.358 -9.954 1.00 37.72 242 LEU A CA 1
ATOM 1938 C C . LEU A 1 242 ? 0.808 -25.348 -10.267 1.00 37.72 242 LEU A C 1
ATOM 1940 O O . LEU A 1 242 ? 1.670 -25.120 -9.419 1.00 37.72 242 LEU A O 1
ATOM 1944 N N . ALA A 1 243 ? 0.777 -24.707 -11.435 1.00 34.53 243 ALA A N 1
ATOM 1945 C CA . ALA A 1 243 ? 1.703 -23.636 -11.770 1.00 34.53 243 ALA A CA 1
ATOM 1946 C C . ALA A 1 243 ? 1.182 -22.298 -11.220 1.00 34.53 243 ALA A C 1
ATOM 1948 O O . ALA A 1 243 ? 0.442 -21.575 -11.881 1.00 34.53 243 ALA A O 1
ATOM 1949 N N . VAL A 1 244 ? 1.572 -21.966 -9.987 1.00 32.47 244 VAL A N 1
ATOM 1950 C CA . VAL A 1 244 ? 1.591 -20.578 -9.506 1.00 32.47 244 VAL A CA 1
ATOM 1951 C C . VAL A 1 244 ? 2.998 -20.277 -9.008 1.00 32.47 244 VAL A C 1
ATOM 1953 O O . VAL A 1 244 ? 3.384 -20.691 -7.917 1.00 32.47 244 VAL A O 1
ATOM 1956 N N . GLU A 1 245 ? 3.730 -19.615 -9.901 1.00 27.14 245 GLU A N 1
ATOM 1957 C CA . GLU A 1 245 ? 4.748 -18.578 -9.709 1.00 27.14 245 GLU A CA 1
ATOM 1958 C C . GLU A 1 245 ? 5.400 -18.532 -8.317 1.00 27.14 245 GLU A C 1
ATOM 1960 O O . GLU A 1 245 ? 4.843 -18.032 -7.336 1.00 27.14 245 GLU A O 1
ATOM 1965 N N . SER A 1 246 ? 6.626 -19.046 -8.263 1.00 28.86 246 SER A N 1
ATOM 1966 C CA . SER A 1 246 ? 7.600 -18.773 -7.215 1.00 28.86 246 SER A CA 1
ATOM 1967 C C . SER A 1 246 ? 8.049 -17.316 -7.304 1.00 28.86 246 SER A C 1
ATOM 1969 O O . SER A 1 246 ? 8.718 -16.958 -8.273 1.00 28.86 246 SER A O 1
ATOM 1971 N N . ASP A 1 247 ? 7.743 -16.511 -6.288 1.00 27.06 247 ASP A N 1
ATOM 1972 C CA . ASP A 1 247 ? 8.461 -15.260 -6.060 1.00 27.06 247 ASP A CA 1
ATOM 1973 C C . ASP A 1 247 ? 9.499 -15.462 -4.953 1.00 27.06 247 ASP A C 1
ATOM 1975 O O . ASP A 1 247 ? 9.233 -16.042 -3.894 1.00 27.06 247 ASP A O 1
ATOM 1979 N N . SER A 1 248 ? 10.715 -15.055 -5.283 1.00 29.30 248 SER A N 1
ATOM 1980 C CA . SER A 1 248 ? 11.954 -15.280 -4.560 1.00 29.30 248 SER A CA 1
ATOM 1981 C C . SER A 1 248 ? 12.326 -14.022 -3.787 1.00 29.30 248 SER A C 1
ATOM 1983 O O . SER A 1 248 ? 12.724 -13.029 -4.388 1.00 29.30 248 SER A O 1
ATOM 1985 N N . THR A 1 249 ? 12.295 -14.081 -2.459 1.00 26.47 249 THR A N 1
ATOM 1986 C CA . THR A 1 249 ? 13.014 -13.120 -1.613 1.00 26.47 249 THR A CA 1
ATOM 1987 C C . THR A 1 249 ? 13.975 -13.890 -0.724 1.00 26.47 249 THR A C 1
ATOM 1989 O O . THR A 1 249 ? 13.585 -14.488 0.277 1.00 26.47 249 THR A O 1
ATOM 1992 N N . SER A 1 250 ? 15.231 -13.917 -1.160 1.00 27.91 250 SER A N 1
ATOM 1993 C CA . SER A 1 250 ? 16.403 -14.362 -0.416 1.00 27.91 250 SER A CA 1
ATOM 1994 C C . SER A 1 250 ? 16.746 -13.338 0.666 1.00 27.91 250 SER A C 1
ATOM 1996 O O . SER A 1 250 ? 17.081 -12.201 0.336 1.00 27.91 250 SER A O 1
ATOM 1998 N N . ALA A 1 251 ? 16.699 -13.744 1.931 1.00 26.84 251 ALA A N 1
ATOM 1999 C CA . ALA A 1 251 ? 17.392 -13.066 3.019 1.00 26.84 251 ALA A CA 1
ATOM 2000 C C . ALA A 1 251 ? 18.335 -14.095 3.652 1.00 26.84 251 ALA A C 1
ATOM 2002 O O . ALA A 1 251 ? 17.902 -15.168 4.066 1.00 26.84 251 ALA A O 1
ATOM 2003 N N . SER A 1 252 ? 19.624 -13.786 3.590 1.00 29.02 252 SER A N 1
ATOM 2004 C CA . SER A 1 252 ? 20.752 -14.532 4.138 1.00 29.02 252 SER A CA 1
ATOM 2005 C C . SER A 1 252 ? 20.746 -14.482 5.666 1.00 29.02 252 SER A C 1
ATOM 2007 O O . SER A 1 252 ? 20.684 -13.397 6.243 1.00 29.02 252 SER A O 1
ATOM 2009 N N . GLU A 1 253 ? 20.833 -15.651 6.295 1.00 27.67 253 GLU A N 1
ATOM 2010 C CA . GLU A 1 253 ? 21.158 -15.826 7.711 1.00 27.67 253 GLU A CA 1
ATOM 2011 C C . GLU A 1 253 ? 22.663 -16.121 7.798 1.00 27.67 253 GLU A C 1
ATOM 2013 O O . GLU A 1 253 ? 23.108 -17.141 7.273 1.00 27.67 253 GLU A O 1
ATOM 2018 N N . ASP A 1 254 ? 23.431 -15.226 8.422 1.00 25.84 254 ASP A N 1
ATOM 2019 C CA . ASP A 1 254 ? 24.776 -15.518 8.925 1.00 25.84 254 ASP A CA 1
ATOM 2020 C C . ASP A 1 254 ? 24.665 -15.709 10.444 1.00 25.84 254 ASP A C 1
ATOM 2022 O O . ASP A 1 254 ? 24.374 -14.773 11.189 1.00 25.84 254 ASP A O 1
ATOM 2026 N N . GLU A 1 255 ? 24.871 -16.948 10.882 1.00 28.17 255 GLU A N 1
ATOM 2027 C CA . GLU A 1 255 ? 25.018 -17.375 12.273 1.00 28.17 255 GLU A CA 1
ATOM 2028 C C . GLU A 1 255 ? 26.476 -17.812 12.460 1.00 28.17 255 GLU A C 1
ATOM 2030 O O . GLU A 1 255 ? 26.964 -18.699 11.756 1.00 28.17 255 GLU A O 1
ATOM 2035 N N . SER A 1 256 ? 27.178 -17.203 13.416 1.00 27.89 256 SER A N 1
ATOM 2036 C CA . SER A 1 256 ? 28.454 -17.715 13.914 1.00 27.89 256 SER A CA 1
ATOM 2037 C C . SER A 1 256 ? 28.443 -17.718 15.440 1.00 27.89 256 SER A C 1
ATOM 2039 O O . SER A 1 256 ? 28.590 -16.674 16.080 1.00 27.89 256 SER A O 1
ATOM 2041 N N . ASP A 1 257 ? 28.278 -18.917 15.991 1.00 26.28 257 ASP A N 1
ATOM 2042 C CA . ASP A 1 257 ? 28.454 -19.276 17.394 1.00 26.28 257 ASP A CA 1
ATOM 2043 C C . ASP A 1 257 ? 29.916 -19.120 17.842 1.00 26.28 257 ASP A C 1
ATOM 2045 O O . ASP A 1 257 ? 30.814 -19.699 17.227 1.00 26.28 257 ASP A O 1
ATOM 2049 N N . GLN A 1 258 ? 30.148 -18.472 18.990 1.00 27.72 258 GLN A N 1
ATOM 2050 C CA . GLN A 1 258 ? 31.229 -18.855 19.906 1.00 27.72 258 GLN A CA 1
ATOM 2051 C C . GLN A 1 258 ? 30.802 -18.721 21.375 1.00 27.72 258 GLN A C 1
ATOM 2053 O O . GLN A 1 258 ? 30.271 -17.712 21.830 1.00 27.72 258 GLN A O 1
ATOM 2058 N N . SER A 1 259 ? 31.071 -19.802 22.101 1.00 29.00 259 SER A N 1
ATOM 2059 C CA . SER A 1 259 ? 30.835 -20.065 23.517 1.00 29.00 259 SER A CA 1
ATOM 2060 C C . SER A 1 259 ? 31.801 -19.335 24.459 1.00 29.00 259 SER A C 1
ATOM 2062 O O . SER A 1 259 ? 33.001 -19.305 24.196 1.00 29.00 259 SER A O 1
ATOM 2064 N N . GLY A 1 260 ? 31.319 -18.906 25.631 1.00 25.89 260 GLY A N 1
ATOM 2065 C CA . GLY A 1 260 ? 32.166 -18.487 26.754 1.00 25.89 260 GLY A CA 1
ATOM 2066 C C . GLY A 1 260 ? 31.374 -18.289 28.051 1.00 25.89 260 GLY A C 1
ATOM 2067 O O . GLY A 1 260 ? 30.540 -17.399 28.154 1.00 25.89 260 GLY A O 1
ATOM 2068 N N . SER A 1 261 ? 31.622 -19.151 29.035 1.00 28.22 261 SER A N 1
ATOM 2069 C CA . SER A 1 261 ? 31.034 -19.175 30.380 1.00 28.22 261 SER A CA 1
ATOM 2070 C C . SER A 1 261 ? 31.603 -18.101 31.321 1.00 28.22 261 SER A C 1
ATOM 2072 O O . SER A 1 261 ? 32.819 -17.930 31.363 1.00 28.22 261 SER A O 1
ATOM 2074 N N . GLY A 1 262 ? 30.769 -17.506 32.185 1.00 26.66 262 GLY A N 1
ATOM 2075 C CA . GLY A 1 262 ? 31.229 -16.744 33.355 1.00 26.66 262 GLY A CA 1
ATOM 2076 C C . GLY A 1 262 ? 30.089 -16.133 34.179 1.00 26.66 262 GLY A C 1
ATOM 2077 O O . GLY A 1 262 ? 29.353 -15.286 33.692 1.00 26.66 262 GLY A O 1
ATOM 2078 N N . HIS A 1 263 ? 29.936 -16.575 35.429 1.00 27.83 263 HIS A N 1
ATOM 2079 C CA . HIS A 1 263 ? 29.048 -15.993 36.444 1.00 27.83 263 HIS A CA 1
ATOM 2080 C C . HIS A 1 263 ? 29.588 -14.643 36.950 1.00 27.83 263 HIS A C 1
ATOM 2082 O O . HIS A 1 263 ? 30.726 -14.595 37.417 1.00 27.83 263 HIS A O 1
ATOM 2088 N N . SER A 1 264 ? 28.751 -13.601 37.006 1.00 26.45 264 SER A N 1
ATOM 2089 C CA . SER A 1 264 ? 28.737 -12.638 38.120 1.00 26.45 264 SER A CA 1
ATOM 2090 C C . SER A 1 264 ? 27.518 -11.720 38.081 1.00 26.45 264 SER A C 1
ATOM 2092 O O . SER A 1 264 ? 27.076 -11.262 37.035 1.00 26.45 264 SER A O 1
ATOM 2094 N N . SER A 1 265 ? 26.974 -11.506 39.271 1.00 31.17 265 SER A N 1
ATOM 2095 C CA . SER A 1 265 ? 25.852 -10.647 39.623 1.00 31.17 265 SER A CA 1
ATOM 2096 C C . SER A 1 265 ? 26.167 -9.161 39.438 1.00 31.17 265 SER A C 1
ATOM 2098 O O . SER A 1 265 ? 27.138 -8.667 40.007 1.00 31.17 265 SER A O 1
ATOM 2100 N N . GLY A 1 266 ? 25.283 -8.444 38.753 1.00 26.22 266 GLY A N 1
ATOM 2101 C CA . GLY A 1 266 ? 25.255 -6.986 38.685 1.00 26.22 266 GLY A CA 1
ATOM 2102 C C . GLY A 1 266 ? 24.054 -6.569 37.847 1.00 26.22 266 GLY A C 1
ATOM 2103 O O . GLY A 1 266 ? 23.886 -7.068 36.741 1.00 26.22 266 GLY A O 1
ATOM 2104 N N . GLY A 1 267 ? 23.158 -5.760 38.410 1.00 38.94 267 GLY A N 1
ATOM 2105 C CA . GLY A 1 267 ? 21.995 -5.262 37.686 1.00 38.94 267 GLY A CA 1
ATOM 2106 C C . GLY A 1 267 ? 22.438 -4.333 36.564 1.00 38.94 267 GLY A C 1
ATOM 2107 O O . GLY A 1 267 ? 23.015 -3.288 36.841 1.00 38.94 267 GLY A O 1
ATOM 2108 N N . GLU A 1 268 ? 22.144 -4.713 35.326 1.00 28.70 268 GLU A N 1
ATOM 2109 C CA . GLU A 1 268 ? 22.296 -3.863 34.152 1.00 28.70 268 GLU A CA 1
ATOM 2110 C C . GLU A 1 268 ? 21.004 -3.907 33.340 1.00 28.70 268 GLU A C 1
ATOM 2112 O O . GLU A 1 268 ? 20.445 -4.968 33.041 1.00 28.70 268 GLU A O 1
ATOM 2117 N N . GLU A 1 269 ? 20.502 -2.712 33.052 1.00 34.16 269 GLU A N 1
ATOM 2118 C CA . GLU A 1 269 ? 19.376 -2.461 32.171 1.00 34.16 269 GLU A CA 1
ATOM 2119 C C . GLU A 1 269 ? 19.680 -3.042 30.786 1.00 34.16 269 GLU A C 1
ATOM 2121 O O . GLU A 1 269 ? 20.678 -2.713 30.148 1.00 34.16 269 GLU A O 1
ATOM 2126 N N . VAL A 1 270 ? 18.822 -3.947 30.320 1.00 33.75 270 VAL A N 1
ATOM 2127 C CA . VAL A 1 270 ? 18.961 -4.551 28.994 1.00 33.75 270 VAL A CA 1
ATOM 2128 C C . VAL A 1 270 ? 18.455 -3.554 27.957 1.00 33.75 270 VAL A C 1
ATOM 2130 O O . VAL A 1 270 ? 17.246 -3.423 27.755 1.00 33.75 270 VAL A O 1
ATOM 2133 N N . GLU A 1 271 ? 19.371 -2.864 27.281 1.00 34.34 271 GLU A N 1
ATOM 2134 C CA . GLU A 1 271 ? 19.036 -2.099 26.080 1.00 34.34 271 GLU A CA 1
ATOM 2135 C C . GLU A 1 271 ? 18.621 -3.040 24.924 1.00 34.34 271 GLU A C 1
ATOM 2137 O O . GLU A 1 271 ? 19.294 -4.043 24.653 1.00 34.34 271 GLU A O 1
ATOM 2142 N N . PRO A 1 272 ? 17.510 -2.758 24.216 1.00 34.19 272 PRO A N 1
ATOM 2143 C CA . PRO A 1 272 ? 17.020 -3.615 23.143 1.00 34.19 272 PRO A CA 1
ATOM 2144 C C . PRO A 1 272 ? 17.849 -3.461 21.857 1.00 34.19 272 PRO A C 1
ATOM 2146 O O . PRO A 1 272 ? 18.004 -2.373 21.309 1.00 34.19 272 PRO A O 1
ATOM 2149 N N . LYS A 1 273 ? 18.306 -4.597 21.315 1.00 41.16 273 LYS A N 1
ATOM 2150 C CA . LYS A 1 273 ? 19.176 -4.722 20.128 1.00 41.16 273 LYS A CA 1
ATOM 2151 C C . LYS A 1 273 ? 18.546 -4.338 18.774 1.00 41.16 273 LYS A C 1
ATOM 2153 O O . LYS A 1 273 ? 19.181 -4.547 17.751 1.00 41.16 273 LYS A O 1
ATOM 2158 N N . ASN A 1 274 ? 17.341 -3.769 18.731 1.00 34.50 274 ASN A N 1
ATOM 2159 C CA . ASN A 1 274 ? 16.708 -3.279 17.502 1.00 34.50 274 ASN A CA 1
ATOM 2160 C C . ASN A 1 274 ? 15.873 -2.028 17.804 1.00 34.50 274 ASN A C 1
ATOM 2162 O O . ASN A 1 274 ? 14.982 -2.073 18.650 1.00 34.50 274 ASN A O 1
ATOM 2166 N N . LYS A 1 275 ? 16.079 -0.940 17.047 1.00 41.03 275 LYS A N 1
ATOM 2167 C CA . LYS A 1 275 ? 15.355 0.346 17.186 1.00 41.03 275 LYS A CA 1
ATOM 2168 C C . LYS A 1 275 ? 13.826 0.264 16.979 1.00 41.03 275 LYS A C 1
ATOM 2170 O O . LYS A 1 275 ? 13.147 1.273 17.123 1.00 41.03 275 LYS A O 1
ATOM 2175 N N . PHE A 1 276 ? 13.281 -0.915 16.660 1.00 45.06 276 PHE A N 1
ATOM 2176 C CA . PHE A 1 276 ? 11.876 -1.123 16.289 1.00 45.06 276 PHE A CA 1
ATOM 2177 C C . PHE A 1 276 ? 11.134 -2.218 17.075 1.00 45.06 276 PHE A C 1
ATOM 2179 O O . PHE A 1 276 ? 9.978 -2.503 16.763 1.00 45.06 276 PHE A O 1
ATOM 2186 N N . ASP A 1 277 ? 11.709 -2.785 18.141 1.00 48.69 277 ASP A N 1
ATOM 2187 C CA . ASP A 1 277 ? 11.004 -3.766 18.993 1.00 48.69 277 ASP A CA 1
ATOM 2188 C C . ASP A 1 277 ? 10.142 -3.097 20.088 1.00 48.69 277 ASP A C 1
ATOM 2190 O O . ASP A 1 277 ? 10.075 -3.514 21.245 1.00 48.69 277 ASP A O 1
ATOM 2194 N N . VAL A 1 278 ? 9.472 -2.000 19.727 1.00 60.50 278 VAL A N 1
ATOM 2195 C CA . VAL A 1 278 ? 8.675 -1.185 20.650 1.00 60.50 278 VAL A CA 1
ATOM 2196 C C . VAL A 1 278 ? 7.206 -1.581 20.529 1.00 60.50 278 VAL A C 1
ATOM 2198 O O . VAL A 1 278 ? 6.444 -1.003 19.759 1.00 60.50 278 VAL A O 1
ATOM 2201 N N . GLY A 1 279 ? 6.780 -2.596 21.280 1.00 64.50 279 GLY A N 1
ATOM 2202 C CA . GLY A 1 279 ? 5.359 -2.925 21.356 1.00 64.50 279 GLY A CA 1
ATOM 2203 C C . GLY A 1 279 ? 5.020 -4.003 22.376 1.00 64.50 279 GLY A C 1
ATOM 2204 O O . GLY A 1 279 ? 5.717 -5.009 22.489 1.00 64.50 279 GLY A O 1
ATOM 2205 N N . LYS A 1 280 ? 3.919 -3.814 23.110 1.00 84.06 280 LYS A N 1
ATOM 2206 C CA . LYS A 1 280 ? 3.405 -4.796 24.078 1.00 84.06 280 LYS A CA 1
ATOM 2207 C C . LYS A 1 280 ? 2.118 -5.429 23.549 1.00 84.06 280 LYS A C 1
ATOM 2209 O O . LYS A 1 280 ? 1.303 -4.723 22.962 1.00 84.06 280 LYS A O 1
ATOM 2214 N N . PRO A 1 281 ? 1.896 -6.738 23.758 1.00 87.19 281 PRO A N 1
ATOM 2215 C CA . PRO A 1 281 ? 0.629 -7.357 23.395 1.00 87.19 281 PRO A CA 1
ATOM 2216 C C . PRO A 1 281 ? -0.519 -6.763 24.231 1.00 87.19 281 PRO A C 1
ATOM 2218 O O . PRO A 1 281 ? -0.328 -6.490 25.423 1.00 87.19 281 PRO A O 1
ATOM 2221 N N . PRO A 1 282 ? -1.721 -6.594 23.650 1.00 87.94 282 PRO A N 1
ATOM 2222 C CA . PRO A 1 282 ? -2.863 -6.053 24.374 1.00 87.94 282 PRO A CA 1
ATOM 2223 C C . PRO A 1 282 ? -3.297 -6.994 25.502 1.00 87.94 282 PRO A C 1
ATOM 2225 O O . PRO A 1 282 ? -3.338 -8.215 25.346 1.00 87.94 282 PRO A O 1
ATOM 2228 N N . LYS A 1 283 ? -3.684 -6.412 26.639 1.00 89.81 283 LYS A N 1
ATOM 2229 C CA . LYS A 1 283 ? -4.234 -7.153 27.792 1.00 89.81 283 LYS A CA 1
ATOM 2230 C C . LYS A 1 283 ? -5.753 -7.350 27.724 1.00 89.81 283 LYS A C 1
ATOM 2232 O O . LYS A 1 283 ? -6.328 -7.985 28.602 1.00 89.81 283 LYS A O 1
ATOM 2237 N N . PHE A 1 284 ? -6.399 -6.793 26.705 1.00 92.69 284 PHE A N 1
ATOM 2238 C CA . PHE A 1 284 ? -7.844 -6.825 26.496 1.00 92.69 284 PHE A CA 1
ATOM 2239 C C . PHE A 1 284 ? -8.190 -7.585 25.204 1.00 92.69 284 PHE A C 1
ATOM 2241 O O . PHE A 1 284 ? -7.353 -7.700 24.305 1.00 92.69 284 PHE A O 1
ATOM 2248 N N . PRO A 1 285 ? -9.412 -8.134 25.085 1.00 93.44 285 PRO A N 1
ATOM 2249 C CA . PRO A 1 285 ? -9.790 -8.909 23.912 1.00 93.44 285 PRO A CA 1
ATOM 2250 C C . PRO A 1 285 ? -9.964 -8.017 22.677 1.00 93.44 285 PRO A C 1
ATOM 2252 O O . PRO A 1 285 ? -10.618 -6.977 22.730 1.00 93.44 285 PRO A O 1
ATOM 2255 N N . VAL A 1 286 ? -9.440 -8.472 21.539 1.00 95.50 286 VAL A N 1
ATOM 2256 C CA . VAL A 1 286 ? -9.669 -7.847 20.230 1.00 95.50 286 VAL A CA 1
ATOM 2257 C C . VAL A 1 286 ? -10.457 -8.815 19.354 1.00 95.50 286 VAL A C 1
ATOM 2259 O O . VAL A 1 286 ? -10.128 -10.004 19.264 1.00 95.50 286 VAL A O 1
ATOM 2262 N N . ALA A 1 287 ? -11.527 -8.338 18.725 1.00 95.19 287 ALA A N 1
ATOM 2263 C CA . ALA A 1 287 ? -12.454 -9.175 17.973 1.00 95.19 287 ALA A CA 1
ATOM 2264 C C . ALA A 1 287 ? -12.844 -8.573 16.613 1.00 95.19 287 ALA A C 1
ATOM 2266 O O . ALA A 1 287 ? -12.666 -7.387 16.363 1.00 95.19 287 ALA A O 1
ATOM 2267 N N . MET A 1 288 ? -13.381 -9.388 15.705 1.00 94.62 288 MET A N 1
ATOM 2268 C CA . MET A 1 288 ? -13.947 -8.880 14.451 1.00 94.62 288 MET A CA 1
ATOM 2269 C C . MET A 1 288 ? -15.130 -9.692 13.950 1.00 94.62 288 MET A C 1
ATOM 2271 O O . MET A 1 288 ? -15.180 -10.908 14.144 1.00 94.62 288 MET A O 1
ATOM 2275 N N . TRP A 1 289 ? -16.039 -9.048 13.223 1.00 92.75 289 TRP A N 1
ATOM 2276 C CA . TRP A 1 289 ? -17.002 -9.742 12.367 1.00 92.75 289 TRP A CA 1
ATOM 2277 C C . TRP A 1 289 ? -16.444 -9.847 10.940 1.00 92.75 289 TRP A C 1
ATOM 2279 O O . TRP A 1 289 ? -16.276 -8.834 10.274 1.00 92.75 289 TRP A O 1
ATOM 2289 N N . ASP A 1 290 ? -16.171 -11.070 10.469 1.00 89.56 290 ASP A N 1
ATOM 2290 C CA . ASP A 1 290 ? -15.709 -11.350 9.093 1.00 89.56 290 ASP A CA 1
ATOM 2291 C C . ASP A 1 290 ? -16.913 -11.617 8.177 1.00 89.56 290 ASP A C 1
ATOM 2293 O O . ASP A 1 290 ? -17.500 -12.707 8.216 1.00 89.56 290 ASP A O 1
ATOM 2297 N N . LEU A 1 291 ? -17.275 -10.632 7.344 1.00 85.69 291 LEU A N 1
ATOM 2298 C CA . LEU A 1 291 ? -18.354 -10.758 6.348 1.00 85.69 291 LEU A CA 1
ATOM 2299 C C . LEU A 1 291 ? -17.941 -11.537 5.100 1.00 85.6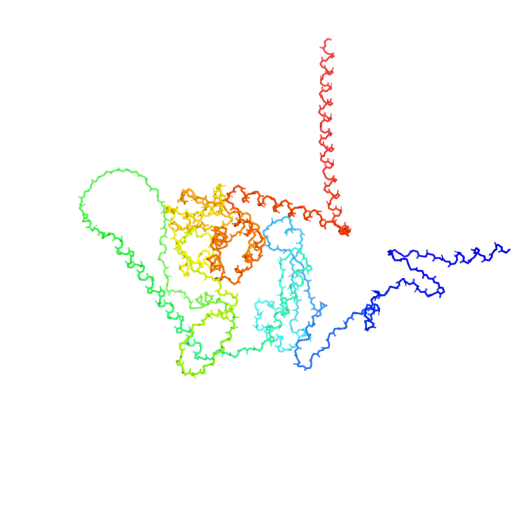9 291 LEU A C 1
ATOM 2301 O O . LEU A 1 291 ? -18.765 -11.915 4.273 1.00 85.69 291 LEU A O 1
ATOM 2305 N N . LYS A 1 292 ? -16.652 -11.823 4.967 1.00 83.88 292 LYS A N 1
ATOM 2306 C CA . LYS A 1 292 ? -16.056 -12.520 3.837 1.00 83.88 292 LYS A CA 1
ATOM 2307 C C . LYS A 1 292 ? -16.159 -11.834 2.490 1.00 83.88 292 LYS A C 1
ATOM 2309 O O . LYS A 1 292 ? -16.142 -12.501 1.459 1.00 83.88 292 LYS A O 1
ATOM 2314 N N . HIS A 1 293 ? -16.175 -10.509 2.509 1.00 80.81 293 HIS A N 1
ATOM 2315 C CA . HIS A 1 293 ? -16.240 -9.710 1.294 1.00 80.81 293 HIS A CA 1
ATOM 2316 C C . HIS A 1 293 ? -14.871 -9.523 0.616 1.00 80.81 293 HIS A C 1
ATOM 2318 O O . HIS A 1 293 ? -14.821 -9.273 -0.586 1.00 80.81 293 HIS A O 1
ATOM 2324 N N . CYS A 1 294 ? -13.779 -9.672 1.370 1.00 79.31 294 CYS A N 1
ATOM 2325 C CA . CYS A 1 294 ? -12.406 -9.463 0.907 1.00 79.31 294 CYS A CA 1
ATOM 2326 C C . CYS A 1 294 ? -11.692 -10.789 0.575 1.00 79.31 294 CYS A C 1
ATOM 2328 O O . CYS A 1 294 ? -12.075 -11.855 1.069 1.00 79.31 294 CYS A O 1
ATOM 2330 N N . ASP A 1 295 ? -10.611 -10.732 -0.211 1.00 82.00 295 ASP A N 1
ATOM 2331 C CA . ASP A 1 295 ? -9.716 -11.875 -0.456 1.00 82.00 295 ASP A CA 1
ATOM 2332 C C . ASP A 1 295 ? -9.052 -12.330 0.868 1.00 82.00 295 ASP A C 1
ATOM 2334 O O . ASP A 1 295 ? -8.432 -11.512 1.559 1.00 82.00 295 ASP A O 1
ATOM 2338 N N . PRO A 1 296 ? -9.153 -13.619 1.263 1.00 82.06 296 PRO A N 1
ATOM 2339 C CA . PRO A 1 296 ? -8.523 -14.139 2.476 1.00 82.06 296 PRO A CA 1
ATOM 2340 C C . PRO A 1 296 ? -7.018 -13.901 2.599 1.00 82.06 296 PRO A C 1
ATOM 2342 O O . PRO A 1 296 ? -6.524 -13.813 3.725 1.00 82.06 296 PRO A O 1
ATOM 2345 N N . LYS A 1 297 ? -6.288 -13.825 1.480 1.00 83.12 297 LYS A N 1
ATOM 2346 C CA . LYS A 1 297 ? -4.832 -13.635 1.498 1.00 83.12 297 LYS A CA 1
ATOM 2347 C C . LYS A 1 297 ? -4.437 -12.178 1.737 1.00 83.12 297 LYS A C 1
ATOM 2349 O O . LYS A 1 297 ? -3.449 -11.942 2.428 1.00 83.12 297 LYS A O 1
ATOM 2354 N N . LYS A 1 298 ? -5.216 -11.231 1.205 1.00 83.94 298 LYS A N 1
ATOM 2355 C CA . LYS A 1 298 ? -4.928 -9.785 1.246 1.00 83.94 298 LYS A CA 1
ATOM 2356 C C . LYS A 1 298 ? -5.594 -9.055 2.418 1.00 83.94 298 LYS A C 1
ATOM 2358 O O . LYS A 1 298 ? -5.150 -7.976 2.790 1.00 83.94 298 LYS A O 1
ATOM 2363 N N . CYS A 1 299 ? -6.641 -9.627 3.015 1.00 87.06 299 CYS A N 1
ATOM 2364 C CA . CYS A 1 299 ? -7.352 -9.004 4.133 1.00 87.06 299 CYS A CA 1
ATOM 2365 C C . CYS A 1 299 ? -6.483 -8.929 5.406 1.00 87.06 299 CYS A C 1
ATOM 2367 O O . CYS A 1 299 ? -6.042 -9.956 5.938 1.00 87.06 299 CYS A O 1
ATOM 2369 N N . SER A 1 300 ? -6.293 -7.711 5.929 1.00 90.19 300 SER A N 1
ATOM 2370 C CA . SER A 1 300 ? -5.539 -7.456 7.162 1.00 90.19 300 SER A CA 1
ATOM 2371 C C . SER A 1 300 ? -6.217 -8.066 8.392 1.00 90.19 300 SER A C 1
ATOM 2373 O O . SER A 1 300 ? -5.540 -8.734 9.174 1.00 90.19 300 SER A O 1
ATOM 2375 N N . GLY A 1 301 ? -7.546 -7.966 8.517 1.00 90.12 301 GLY A N 1
ATOM 2376 C CA . GLY A 1 301 ? -8.307 -8.591 9.608 1.00 90.12 301 GLY A CA 1
ATOM 2377 C C . GLY A 1 301 ? -8.125 -10.113 9.661 1.00 90.12 301 GLY A C 1
ATOM 2378 O O . GLY A 1 301 ? -7.816 -10.695 10.701 1.00 90.12 301 GLY A O 1
ATOM 2379 N N . ARG A 1 302 ? -8.190 -10.788 8.509 1.00 90.06 302 ARG A N 1
ATOM 2380 C CA . ARG A 1 302 ? -7.933 -12.236 8.427 1.00 90.06 302 ARG A CA 1
ATOM 2381 C C . ARG A 1 302 ? -6.480 -12.614 8.646 1.00 90.06 302 ARG A C 1
ATOM 2383 O O . ARG A 1 302 ? -6.221 -13.706 9.152 1.00 90.06 302 ARG A O 1
ATOM 2390 N N . LYS A 1 303 ? -5.526 -11.761 8.265 1.00 92.38 303 LYS A N 1
ATOM 2391 C CA . LYS A 1 303 ? -4.119 -11.964 8.625 1.00 92.38 303 LYS A CA 1
ATOM 2392 C C . LYS A 1 303 ? -3.974 -11.968 10.149 1.00 92.38 303 LYS A C 1
ATOM 2394 O O . LYS A 1 303 ? -3.441 -12.939 10.677 1.00 92.38 303 LYS A O 1
ATOM 2399 N N . LEU A 1 304 ? -4.546 -10.987 10.852 1.00 92.81 304 LEU A N 1
ATOM 2400 C CA . LEU A 1 304 ? -4.559 -10.962 12.320 1.00 92.81 304 LEU A CA 1
ATOM 2401 C C . LEU A 1 304 ? -5.202 -12.226 12.915 1.00 92.81 304 LEU A C 1
ATOM 2403 O O . LEU A 1 304 ? -4.665 -12.798 13.861 1.00 92.81 304 LEU A O 1
ATOM 2407 N N . ALA A 1 305 ? -6.295 -12.723 12.324 1.00 92.88 305 ALA A N 1
ATOM 2408 C CA . ALA A 1 305 ? -6.965 -13.931 12.816 1.00 92.88 305 ALA A CA 1
ATOM 2409 C C . ALA A 1 305 ? -6.119 -15.196 12.633 1.00 92.88 305 ALA A C 1
ATOM 2411 O O . ALA A 1 305 ? -6.120 -16.067 13.500 1.00 92.88 305 ALA A O 1
ATOM 2412 N N . ARG A 1 306 ? -5.356 -15.296 11.533 1.00 91.50 306 ARG A N 1
ATOM 2413 C CA . ARG A 1 306 ? -4.407 -16.402 11.309 1.00 91.50 306 ARG A CA 1
ATOM 2414 C C . ARG A 1 306 ? -3.281 -16.422 12.339 1.00 91.50 306 ARG A C 1
ATOM 2416 O O . ARG A 1 306 ? -2.850 -17.504 12.717 1.00 91.50 306 ARG A O 1
ATOM 2423 N N . HIS A 1 307 ? -2.843 -15.252 12.799 1.00 88.62 307 HIS A N 1
ATOM 2424 C CA . HIS A 1 307 ? -1.837 -15.118 13.855 1.00 88.62 307 HIS A CA 1
ATOM 2425 C C . HIS A 1 307 ? -2.422 -15.215 15.277 1.00 88.62 307 HIS A C 1
ATOM 2427 O O . HIS A 1 307 ? -1.681 -15.067 16.242 1.00 88.62 307 HIS A O 1
ATOM 2433 N N . GLY A 1 308 ? -3.732 -15.454 15.429 1.00 89.62 308 GLY A N 1
ATOM 2434 C CA . GLY A 1 308 ? -4.381 -15.542 16.741 1.00 89.62 308 GLY A CA 1
ATOM 2435 C C . GLY A 1 308 ? -4.491 -14.204 17.480 1.00 89.62 308 GLY A C 1
ATOM 2436 O O . GLY A 1 308 ? -4.747 -14.199 18.678 1.00 89.62 308 GLY A O 1
ATOM 2437 N N . LEU A 1 309 ? -4.319 -13.079 16.777 1.00 90.94 309 LEU A N 1
ATOM 2438 C CA . LEU A 1 309 ? -4.305 -11.728 17.354 1.00 90.94 309 LEU A CA 1
ATOM 2439 C C . LEU A 1 309 ? -5.690 -11.079 17.427 1.00 90.94 309 LEU A C 1
ATOM 2441 O O . LEU A 1 309 ? -5.850 -10.022 18.032 1.00 90.94 309 LEU A O 1
ATOM 2445 N N . ILE A 1 310 ? -6.684 -11.679 16.771 1.00 94.25 310 ILE A N 1
ATOM 2446 C CA . ILE A 1 310 ? -8.070 -11.216 16.766 1.00 94.25 310 ILE A CA 1
ATOM 2447 C C . ILE A 1 310 ? -9.018 -12.414 16.760 1.00 94.25 310 ILE A C 1
ATOM 2449 O O . ILE A 1 310 ? -8.766 -13.430 16.104 1.00 94.25 310 ILE A O 1
ATOM 2453 N N . LYS A 1 311 ? -10.124 -12.303 17.497 1.00 93.25 311 LYS A N 1
ATOM 2454 C CA . LYS A 1 311 ? -11.146 -13.347 17.590 1.00 93.25 311 LYS A CA 1
ATOM 2455 C C . LYS A 1 311 ? -12.294 -13.085 16.618 1.00 93.25 311 LYS A C 1
ATOM 2457 O O . LYS A 1 311 ? -12.978 -12.070 16.717 1.00 93.25 311 LYS A O 1
ATOM 2462 N N . ASN A 1 312 ? -12.582 -14.041 15.739 1.00 93.06 312 ASN A N 1
ATOM 2463 C CA . ASN A 1 312 ? -13.731 -13.931 14.838 1.00 93.06 312 ASN A CA 1
ATOM 2464 C C . ASN A 1 312 ? -15.048 -14.167 15.593 1.00 93.06 312 ASN A C 1
ATOM 2466 O O . ASN A 1 312 ? -15.260 -15.224 16.196 1.00 93.06 312 ASN A O 1
ATOM 2470 N N . LEU A 1 313 ? -15.950 -13.196 15.506 1.00 92.31 313 LEU A N 1
ATOM 2471 C CA . LEU A 1 313 ? -17.311 -13.236 16.024 1.00 92.31 313 LEU A CA 1
ATOM 2472 C C . LEU A 1 313 ? -18.273 -13.765 14.958 1.00 92.31 313 LEU A C 1
ATOM 2474 O O . LEU A 1 313 ? -18.058 -13.623 13.752 1.00 92.31 313 LEU A O 1
ATOM 2478 N N . ARG A 1 314 ? -19.361 -14.396 15.406 1.00 89.19 314 ARG A N 1
ATOM 2479 C CA . ARG A 1 314 ? -20.449 -14.821 14.514 1.00 89.19 314 ARG A CA 1
ATOM 2480 C C . ARG A 1 314 ? -21.423 -13.664 14.290 1.00 89.19 314 ARG A C 1
ATOM 2482 O O . ARG A 1 314 ? -21.659 -12.868 15.193 1.00 89.19 314 ARG A O 1
ATOM 2489 N N . LEU A 1 315 ? -22.045 -13.603 13.115 1.00 86.44 315 LEU A N 1
ATOM 2490 C CA . LEU A 1 315 ? -23.144 -12.664 12.867 1.00 86.44 315 LEU A CA 1
ATOM 2491 C C . LEU A 1 315 ? -24.283 -12.906 13.870 1.00 86.44 315 LEU A C 1
ATOM 2493 O O . LEU A 1 315 ? -24.705 -14.048 14.051 1.00 86.44 315 LEU A O 1
ATOM 2497 N N . GLY A 1 316 ? -24.747 -11.845 14.539 1.00 83.56 316 GLY A N 1
ATOM 2498 C CA . GLY A 1 316 ? -25.721 -11.908 15.638 1.00 83.56 316 GLY A CA 1
ATOM 2499 C C . GLY A 1 316 ? -25.106 -12.014 17.041 1.00 83.56 316 GLY A C 1
ATOM 2500 O O . GLY A 1 316 ? -25.801 -11.784 18.029 1.00 83.56 316 GLY A O 1
ATOM 2501 N N . GLN A 1 317 ? -23.811 -12.324 17.157 1.00 89.62 317 GLN A N 1
ATOM 2502 C CA . GLN A 1 317 ? -23.107 -12.279 18.437 1.00 89.62 317 GLN A CA 1
ATOM 2503 C C . GLN A 1 317 ? -22.859 -10.821 18.827 1.00 89.62 317 GLN A C 1
ATOM 2505 O O . GLN A 1 317 ? -22.251 -10.084 18.055 1.00 89.62 317 GLN A O 1
ATOM 2510 N N . LYS A 1 318 ? -23.312 -10.421 20.019 1.00 90.31 318 LYS A N 1
ATOM 2511 C CA . LYS A 1 318 ? -23.057 -9.086 20.574 1.00 90.31 318 LYS A CA 1
ATOM 2512 C C . LYS A 1 318 ? -21.624 -8.984 21.094 1.00 90.31 318 LYS A C 1
ATOM 2514 O O . LYS A 1 318 ? -21.087 -9.965 21.615 1.00 90.31 318 LYS A O 1
ATOM 2519 N N . PHE A 1 319 ? -21.042 -7.795 20.993 1.00 93.12 319 PHE A N 1
ATOM 2520 C CA . PHE A 1 319 ? -19.764 -7.461 21.618 1.00 93.12 319 PHE A CA 1
ATOM 2521 C C . PHE A 1 319 ? -19.992 -6.341 22.645 1.00 93.12 319 PHE A C 1
ATOM 2523 O O . PHE A 1 319 ? -20.611 -5.341 22.283 1.00 93.12 319 PHE A O 1
ATOM 2530 N N . PRO A 1 320 ? -19.573 -6.508 23.914 1.00 91.75 320 PRO A N 1
ATOM 2531 C CA . PRO A 1 320 ? -19.837 -5.525 24.968 1.00 91.75 320 PRO A CA 1
ATOM 2532 C C . PRO A 1 320 ? -18.915 -4.298 24.905 1.00 91.75 320 PRO A C 1
ATOM 2534 O O . PRO A 1 320 ? -19.272 -3.250 25.434 1.00 91.75 320 PRO A O 1
ATOM 2537 N N . GLY A 1 321 ? -17.743 -4.426 24.275 1.00 92.81 321 GLY A N 1
ATOM 2538 C CA . GLY A 1 321 ? -16.745 -3.362 24.203 1.00 92.81 321 GLY A CA 1
ATOM 2539 C C . GLY A 1 321 ? -16.969 -2.361 23.075 1.00 92.81 321 GLY A C 1
ATOM 2540 O O . GLY A 1 321 ? -18.062 -2.250 22.512 1.00 92.81 321 GLY A O 1
ATOM 2541 N N . LEU A 1 322 ? -15.899 -1.637 22.756 1.00 94.50 322 LEU A N 1
ATOM 2542 C CA . LEU A 1 322 ? -15.867 -0.637 21.695 1.00 94.50 322 LEU A CA 1
ATOM 2543 C C . LEU A 1 322 ? -16.042 -1.308 20.332 1.00 94.50 322 LEU A C 1
ATOM 2545 O O . LEU A 1 322 ? -15.351 -2.287 20.048 1.00 94.50 322 LEU A O 1
ATOM 2549 N N . VAL A 1 323 ? -16.914 -0.784 19.471 1.00 94.81 323 VAL A N 1
ATOM 2550 C CA . VAL A 1 323 ? -17.050 -1.281 18.095 1.00 94.81 323 VAL A CA 1
ATOM 2551 C C . VAL A 1 323 ? -16.803 -0.179 17.089 1.00 94.81 323 VAL A C 1
ATOM 2553 O O . VAL A 1 323 ? -17.537 0.803 17.056 1.00 94.81 323 VAL A O 1
ATOM 2556 N N . LEU A 1 324 ? -15.821 -0.404 16.224 1.00 93.69 324 LEU A N 1
ATOM 2557 C CA . LEU A 1 324 ? -15.504 0.466 15.101 1.00 93.69 324 LEU A CA 1
ATOM 2558 C C . LEU A 1 324 ? -16.439 0.145 13.942 1.00 93.69 324 LEU A C 1
ATOM 2560 O O . LEU A 1 324 ? -16.406 -0.957 13.382 1.00 93.69 324 LEU A O 1
ATOM 2564 N N . THR A 1 325 ? -17.303 1.100 13.618 1.00 89.75 325 THR A N 1
ATOM 2565 C CA . THR A 1 325 ? -18.319 0.957 12.579 1.00 89.75 325 THR A CA 1
ATOM 2566 C C . THR A 1 325 ? -18.611 2.313 11.938 1.00 89.75 325 THR A C 1
ATOM 2568 O O . THR A 1 325 ? -18.696 3.308 12.657 1.00 89.75 325 THR A O 1
ATOM 2571 N N . PRO A 1 326 ? -18.819 2.378 10.609 1.00 83.06 326 PRO A N 1
ATOM 2572 C CA . PRO A 1 326 ? -19.188 3.624 9.933 1.00 83.06 326 PRO A CA 1
ATOM 2573 C C . PRO A 1 326 ? -20.563 4.158 10.365 1.00 83.06 326 PRO A C 1
ATOM 2575 O O . PRO A 1 326 ? -20.880 5.309 10.114 1.00 83.06 326 PRO A O 1
ATOM 2578 N N . VAL A 1 327 ? -21.376 3.334 11.037 1.00 83.25 327 VAL A N 1
ATOM 2579 C CA . VAL A 1 327 ? -22.691 3.722 11.584 1.00 83.25 327 VAL A CA 1
ATOM 2580 C C . VAL A 1 327 ? -22.568 4.360 12.982 1.00 83.25 327 VAL A C 1
ATOM 2582 O O . VAL A 1 327 ? -23.566 4.697 13.614 1.00 83.25 327 VAL A O 1
ATOM 2585 N N . GLY A 1 328 ? -21.354 4.477 13.527 1.00 83.50 328 GLY A N 1
ATOM 2586 C CA . GLY A 1 328 ? -21.128 5.134 14.811 1.00 83.50 328 GLY A CA 1
ATOM 2587 C C . GLY A 1 328 ? -21.422 6.630 14.720 1.00 83.50 328 GLY A C 1
ATOM 2588 O O . GLY A 1 328 ? -21.015 7.277 13.765 1.00 83.50 328 GLY A O 1
ATOM 2589 N N . VAL A 1 329 ? -22.118 7.176 15.719 1.00 83.50 329 VAL A N 1
ATOM 2590 C CA . VAL A 1 329 ? -22.408 8.622 15.788 1.00 83.50 329 VAL A CA 1
ATOM 2591 C C . VAL A 1 329 ? -21.261 9.380 16.457 1.00 83.50 329 VAL A C 1
ATOM 2593 O O . VAL A 1 329 ? -20.874 10.448 16.005 1.00 83.50 329 VAL A O 1
ATOM 2596 N N . ASN A 1 330 ? -20.697 8.810 17.525 1.00 91.12 330 ASN A N 1
ATOM 2597 C CA . ASN A 1 330 ? -19.612 9.432 18.282 1.00 91.12 330 ASN A CA 1
ATOM 2598 C C . ASN A 1 330 ? -18.257 8.939 17.771 1.00 91.12 330 ASN A C 1
ATOM 2600 O O . ASN A 1 330 ? -18.094 7.740 17.524 1.00 91.12 330 ASN A O 1
ATOM 2604 N N . CYS A 1 331 ? -17.278 9.833 17.676 1.00 93.38 331 CYS A N 1
ATOM 2605 C CA . CYS A 1 331 ? -15.900 9.482 17.357 1.00 93.38 331 CYS A CA 1
ATOM 2606 C C . CYS A 1 331 ? -15.220 8.782 18.538 1.00 93.38 331 CYS A C 1
ATOM 2608 O O . CYS A 1 331 ? -15.548 9.042 19.698 1.00 93.38 331 CYS A O 1
ATOM 2610 N N . VAL A 1 332 ? -14.271 7.892 18.241 1.00 94.44 332 VAL A N 1
ATOM 2611 C CA . VAL A 1 332 ? -13.385 7.302 19.255 1.00 94.44 332 VAL A CA 1
ATOM 2612 C C . VAL A 1 332 ? -12.636 8.423 19.963 1.00 94.44 332 VAL A C 1
ATOM 2614 O O . VAL A 1 332 ? -11.996 9.228 19.294 1.00 94.44 332 VAL A O 1
ATOM 2617 N N . SER A 1 333 ? -12.684 8.448 21.294 1.00 95.19 333 SER A N 1
ATOM 2618 C CA . SER A 1 333 ? -11.980 9.440 22.113 1.00 95.19 333 SER A CA 1
ATOM 2619 C C . SER A 1 333 ? -11.260 8.802 23.303 1.00 95.19 333 SER A C 1
ATOM 2621 O O . SER A 1 333 ? -11.530 7.644 23.640 1.00 95.19 333 SER A O 1
ATOM 2623 N N . PRO A 1 334 ? -10.371 9.533 24.001 1.00 95.00 334 PRO A N 1
ATOM 2624 C CA . PRO A 1 334 ? -9.690 9.009 25.188 1.00 95.00 334 PRO A CA 1
ATOM 2625 C C . PRO A 1 334 ? -10.612 8.533 26.324 1.00 95.00 334 PRO A C 1
ATOM 2627 O O . PRO A 1 334 ? -10.200 7.691 27.121 1.00 95.00 334 PRO A O 1
ATOM 2630 N N . GLN A 1 335 ? -11.877 8.969 26.368 1.00 93.94 335 GLN A N 1
ATOM 2631 C CA . GLN A 1 335 ? -12.890 8.453 27.309 1.00 93.94 335 GLN A CA 1
ATOM 2632 C C . GLN A 1 335 ? -13.205 6.970 27.117 1.00 93.94 335 GLN A C 1
ATOM 2634 O O . GLN A 1 335 ? -13.594 6.280 28.059 1.00 93.94 335 GLN A O 1
ATOM 2639 N N . ASP A 1 336 ? -13.010 6.448 25.909 1.00 94.50 336 ASP A N 1
ATOM 2640 C CA . ASP A 1 336 ? -13.295 5.053 25.597 1.00 94.50 336 ASP A CA 1
ATOM 2641 C C . ASP A 1 336 ? -12.258 4.083 26.206 1.00 94.50 336 ASP A C 1
ATOM 2643 O O . ASP A 1 336 ? -12.426 2.861 26.145 1.00 94.50 336 ASP A O 1
ATOM 2647 N N . LYS A 1 337 ? -11.206 4.602 26.853 1.00 93.81 337 LYS A N 1
ATOM 2648 C CA . LYS A 1 337 ? -10.136 3.822 27.488 1.00 93.81 337 LYS A CA 1
ATOM 2649 C C . LYS A 1 337 ? -10.652 2.799 28.503 1.00 93.81 337 LYS A C 1
ATOM 2651 O O . LYS A 1 337 ? -10.216 1.647 28.483 1.00 93.81 337 LYS A O 1
ATOM 2656 N N . ASP A 1 338 ? -11.611 3.171 29.348 1.00 92.88 338 ASP A N 1
ATOM 2657 C CA . ASP A 1 338 ? -12.164 2.262 30.364 1.00 92.88 338 ASP A CA 1
ATOM 2658 C C . ASP A 1 338 ? -13.034 1.154 29.748 1.00 92.88 338 ASP A C 1
ATOM 2660 O O . ASP A 1 338 ? -13.040 0.003 30.208 1.00 92.88 338 ASP A O 1
ATOM 2664 N N . ILE A 1 339 ? -13.716 1.463 28.642 1.00 93.50 339 ILE A N 1
ATOM 2665 C CA . ILE A 1 339 ? -14.499 0.494 27.867 1.00 93.50 339 ILE A CA 1
ATOM 2666 C C . ILE A 1 339 ? -13.558 -0.529 27.224 1.00 93.50 339 ILE A C 1
ATOM 2668 O O . ILE A 1 339 ? -13.803 -1.736 27.296 1.00 93.50 339 ILE A O 1
ATOM 2672 N N . ILE A 1 340 ? -12.450 -0.065 26.645 1.00 94.06 340 ILE A N 1
ATOM 2673 C CA . ILE A 1 340 ? -11.427 -0.924 26.037 1.00 94.06 340 ILE A CA 1
ATOM 2674 C C . ILE A 1 340 ? -10.781 -1.819 27.093 1.00 94.06 340 ILE A C 1
ATOM 2676 O O . ILE A 1 340 ? -10.675 -3.029 26.892 1.00 94.06 340 ILE A O 1
ATOM 2680 N N . LYS A 1 341 ? -10.412 -1.253 28.246 1.00 93.88 341 LYS A N 1
ATOM 2681 C CA . LYS A 1 341 ? -9.797 -1.995 29.353 1.00 93.88 341 LYS A CA 1
ATOM 2682 C C . LYS A 1 341 ? -10.694 -3.116 29.879 1.00 93.88 341 LYS A C 1
ATOM 2684 O O . LYS A 1 341 ? -10.199 -4.202 30.168 1.00 93.88 341 LYS A O 1
ATOM 2689 N N . SER A 1 342 ? -11.993 -2.852 30.024 1.00 93.31 342 SER A N 1
ATOM 2690 C CA . SER A 1 342 ? -12.952 -3.807 30.597 1.00 93.31 342 SER A CA 1
ATOM 2691 C C . SER A 1 342 ? -13.459 -4.838 29.587 1.00 93.31 342 SER A C 1
ATOM 2693 O O . SER A 1 342 ? -13.599 -6.013 29.919 1.00 93.31 342 SER A O 1
ATOM 2695 N N . SER A 1 343 ? -13.744 -4.404 28.359 1.00 92.81 343 SER A N 1
ATOM 2696 C CA . SER A 1 343 ? -14.551 -5.169 27.402 1.00 92.81 343 SER A CA 1
ATOM 2697 C C . SER A 1 343 ? -13.882 -5.371 26.039 1.00 92.81 343 SER A C 1
ATOM 2699 O O . SER A 1 343 ? -14.331 -6.223 25.269 1.00 92.81 343 SER A O 1
ATOM 2701 N N . GLY A 1 344 ? -12.799 -4.646 25.747 1.00 94.56 344 GLY A N 1
ATOM 2702 C CA . GLY A 1 344 ? -12.007 -4.782 24.526 1.00 94.56 344 GLY A CA 1
ATOM 2703 C C . GLY A 1 344 ? -12.509 -3.983 23.320 1.00 94.56 344 GLY A C 1
ATOM 2704 O O . GLY A 1 344 ? -13.380 -3.119 23.438 1.00 94.56 344 GLY A O 1
ATOM 2705 N N . ILE A 1 345 ? -11.945 -4.292 22.147 1.00 95.50 345 ILE A N 1
ATOM 2706 C CA . ILE A 1 345 ? -12.210 -3.613 20.864 1.00 95.50 345 ILE A CA 1
ATOM 2707 C C . ILE A 1 345 ? -12.702 -4.625 19.831 1.00 95.50 345 ILE A C 1
ATOM 2709 O O . ILE A 1 345 ? -12.166 -5.731 19.735 1.00 95.50 345 ILE A O 1
ATOM 2713 N N . ALA A 1 346 ? -13.674 -4.239 19.008 1.00 95.31 346 ALA A N 1
ATOM 2714 C CA . ALA A 1 346 ? -14.043 -4.987 17.820 1.00 95.31 346 ALA A CA 1
ATOM 2715 C C . ALA A 1 346 ? -14.171 -4.124 16.561 1.00 95.31 346 ALA A C 1
ATOM 2717 O O . ALA A 1 346 ? -14.498 -2.942 16.621 1.00 95.31 346 ALA A O 1
ATOM 2718 N N . VAL A 1 347 ? -13.938 -4.749 15.406 1.00 93.94 347 VAL A N 1
ATOM 2719 C CA . VAL A 1 347 ? -14.045 -4.126 14.078 1.00 93.94 347 VAL A CA 1
ATOM 2720 C C . VAL A 1 347 ? -14.960 -4.936 13.157 1.00 93.94 347 VAL A C 1
ATOM 2722 O O . VAL A 1 347 ? -15.090 -6.158 13.290 1.00 93.94 347 VAL A O 1
ATOM 2725 N N . VAL A 1 348 ? -15.604 -4.265 12.206 1.00 90.88 348 VAL A N 1
ATOM 2726 C CA . VAL A 1 348 ? -16.390 -4.906 11.145 1.00 90.88 348 VAL A CA 1
ATOM 2727 C C . VAL A 1 348 ? -15.523 -5.042 9.886 1.00 90.88 348 VAL A C 1
ATOM 2729 O O . VAL A 1 348 ? -15.250 -4.052 9.213 1.00 90.88 348 VAL A O 1
ATOM 2732 N N . ASP A 1 349 ? -15.083 -6.264 9.554 1.00 85.94 349 ASP A N 1
ATOM 2733 C CA . ASP A 1 349 ? -14.314 -6.542 8.328 1.00 85.94 349 ASP A CA 1
ATOM 2734 C C . ASP A 1 349 ? -15.271 -6.653 7.135 1.00 85.94 349 ASP A C 1
ATOM 2736 O O . ASP A 1 349 ? -15.947 -7.670 6.918 1.00 85.94 349 ASP A O 1
ATOM 2740 N N . CYS A 1 350 ? -15.343 -5.564 6.375 1.00 81.75 350 CYS A N 1
ATOM 2741 C CA . CYS A 1 350 ? -16.167 -5.430 5.189 1.00 81.75 350 CYS A CA 1
ATOM 2742 C C . CYS A 1 350 ? -15.383 -4.795 4.036 1.00 81.75 350 CYS A C 1
ATOM 2744 O O . CYS A 1 350 ? -14.347 -4.160 4.217 1.00 81.75 350 CYS A O 1
ATOM 2746 N N . SER A 1 351 ? -15.874 -5.005 2.815 1.00 81.31 351 SER A N 1
ATOM 2747 C CA . SER A 1 351 ? -15.345 -4.303 1.650 1.00 81.31 351 SER A CA 1
ATOM 2748 C C . SER A 1 351 ? -15.970 -2.915 1.593 1.00 81.31 351 SER A C 1
ATOM 2750 O O . SER A 1 351 ? -17.195 -2.811 1.607 1.00 81.31 351 SER A O 1
ATOM 2752 N N . TRP A 1 352 ? -15.139 -1.881 1.449 1.00 78.81 352 TRP A N 1
ATOM 2753 C CA . TRP A 1 352 ? -15.582 -0.500 1.225 1.00 78.81 352 TRP A CA 1
ATOM 2754 C C . TRP A 1 352 ? -16.556 -0.362 0.042 1.00 78.81 352 TRP A C 1
ATOM 2756 O O . TRP A 1 352 ? -17.424 0.496 0.069 1.00 78.81 352 TRP A O 1
ATOM 2766 N N . ALA A 1 353 ? -16.465 -1.239 -0.964 1.00 76.19 353 ALA A N 1
ATOM 2767 C CA . ALA A 1 353 ? -17.350 -1.237 -2.132 1.00 76.19 353 ALA A CA 1
ATOM 2768 C C . ALA A 1 353 ? -18.745 -1.839 -1.870 1.00 76.19 353 ALA A C 1
ATOM 2770 O O . ALA A 1 353 ? -19.587 -1.833 -2.757 1.00 76.19 353 ALA A O 1
ATOM 2771 N N . ARG A 1 354 ? -18.973 -2.435 -0.693 1.00 79.12 354 ARG A N 1
ATOM 2772 C CA . ARG A 1 354 ? -20.214 -3.149 -0.355 1.00 79.12 354 ARG A CA 1
ATOM 2773 C C . ARG A 1 354 ? -20.726 -2.783 1.030 1.00 79.12 354 ARG A C 1
ATOM 2775 O O . ARG A 1 354 ? -21.218 -3.659 1.737 1.00 79.12 354 ARG A O 1
ATOM 2782 N N . LEU A 1 355 ? -20.560 -1.524 1.441 1.00 78.38 355 LEU A N 1
ATOM 2783 C CA . LEU A 1 355 ? -21.046 -1.042 2.736 1.00 78.38 355 LEU A CA 1
ATOM 2784 C C . LEU A 1 355 ? -22.572 -1.153 2.844 1.00 78.38 355 LEU A C 1
ATOM 2786 O O . LEU A 1 355 ? -23.061 -1.651 3.858 1.00 78.38 355 LEU A O 1
ATOM 2790 N N . ASP A 1 356 ? -23.301 -0.821 1.780 1.00 75.69 356 ASP A N 1
ATOM 2791 C CA . ASP A 1 356 ? -24.773 -0.827 1.762 1.00 75.69 356 ASP A CA 1
ATOM 2792 C C . ASP A 1 356 ? -25.370 -2.231 1.933 1.00 75.69 356 ASP A C 1
ATOM 2794 O O . ASP A 1 356 ? -26.435 -2.414 2.520 1.00 75.69 356 ASP A O 1
ATOM 2798 N N . GLU A 1 357 ? -24.649 -3.260 1.483 1.00 78.94 357 GLU A N 1
ATOM 2799 C CA . GLU A 1 357 ? -25.051 -4.660 1.641 1.00 78.94 357 GLU A CA 1
ATOM 2800 C C . GLU A 1 357 ? -24.742 -5.216 3.041 1.00 78.94 357 GLU A C 1
ATOM 2802 O O . GLU A 1 357 ? -25.161 -6.329 3.387 1.00 78.94 357 GLU A O 1
ATOM 2807 N N . THR A 1 358 ? -23.963 -4.498 3.860 1.00 81.19 358 THR A N 1
ATOM 2808 C CA . THR A 1 358 ? -23.523 -5.036 5.147 1.00 81.19 358 THR A CA 1
ATOM 2809 C C . THR A 1 358 ? -24.628 -4.975 6.206 1.00 81.19 358 THR A C 1
ATOM 2811 O O . THR A 1 358 ? -25.230 -3.932 6.463 1.00 81.19 358 THR A O 1
ATOM 2814 N N . PRO A 1 359 ? -24.912 -6.091 6.903 1.00 81.75 359 PRO A N 1
ATOM 2815 C CA . PRO A 1 359 ? -26.011 -6.144 7.856 1.00 81.75 359 PRO A CA 1
ATOM 2816 C C . PRO A 1 359 ? -25.608 -5.568 9.225 1.00 81.75 359 PRO A C 1
ATOM 2818 O O . PRO A 1 359 ? -25.556 -6.309 10.213 1.00 81.75 359 PRO A O 1
ATOM 2821 N N . PHE A 1 360 ? -25.363 -4.255 9.315 1.00 81.88 360 PHE A N 1
ATOM 2822 C CA . PHE A 1 360 ? -24.997 -3.567 10.567 1.00 81.88 360 PHE A CA 1
ATOM 2823 C C . PHE A 1 360 ? -25.985 -3.840 11.712 1.00 81.88 360 PHE A C 1
ATOM 2825 O O . PHE A 1 360 ? -25.583 -4.084 12.848 1.00 81.88 360 PHE A O 1
ATOM 2832 N N . ASN A 1 361 ? -27.277 -3.973 11.395 1.00 82.25 361 ASN A N 1
ATOM 2833 C CA . ASN A 1 361 ? -28.340 -4.302 12.354 1.00 82.25 361 ASN A CA 1
ATOM 2834 C C . ASN A 1 361 ? -28.128 -5.622 13.122 1.00 82.25 361 ASN A C 1
ATOM 2836 O O . ASN A 1 361 ? -28.693 -5.805 14.206 1.00 82.25 361 ASN A O 1
ATOM 2840 N N . LYS A 1 362 ? -27.339 -6.554 12.565 1.00 82.88 362 LYS A N 1
ATOM 2841 C CA . LYS A 1 362 ? -27.015 -7.857 13.174 1.00 82.88 362 LYS A CA 1
ATOM 2842 C C . LYS A 1 362 ? -25.745 -7.824 14.032 1.00 82.88 362 LYS A C 1
ATOM 2844 O O . LYS A 1 362 ? -25.468 -8.807 14.718 1.00 82.88 362 LYS A O 1
ATOM 2849 N N . MET A 1 363 ? -24.982 -6.734 14.007 1.00 84.50 363 MET A N 1
ATOM 2850 C CA . MET A 1 363 ? -23.715 -6.556 14.727 1.00 84.50 363 MET A CA 1
ATOM 2851 C C . MET A 1 363 ? -23.896 -5.490 15.813 1.00 84.50 363 MET A C 1
ATOM 2853 O O . MET A 1 363 ? -23.316 -4.413 15.760 1.00 84.50 363 MET A O 1
ATOM 2857 N N . ARG A 1 364 ? -24.776 -5.773 16.785 1.00 77.88 364 ARG A N 1
ATOM 2858 C CA . ARG A 1 364 ? -25.125 -4.813 17.842 1.00 77.88 364 ARG A CA 1
ATOM 2859 C C . ARG A 1 364 ? -24.075 -4.783 18.951 1.00 77.88 364 ARG A C 1
ATOM 2861 O O . ARG A 1 364 ? -23.719 -5.833 19.496 1.00 77.88 364 ARG A O 1
ATOM 2868 N N . SER A 1 365 ? -23.691 -3.577 19.348 1.00 84.25 365 SER A N 1
ATOM 2869 C CA . SER A 1 365 ? -22.918 -3.285 20.555 1.00 84.25 365 SER A CA 1
ATOM 2870 C C . SER A 1 365 ? -23.537 -2.099 21.301 1.00 84.25 365 SER A C 1
ATOM 2872 O O . SER A 1 365 ? -24.305 -1.343 20.703 1.00 84.25 365 SER A O 1
ATOM 2874 N N . PRO A 1 366 ? -23.247 -1.944 22.604 1.00 86.06 366 PRO A N 1
ATOM 2875 C CA . PRO A 1 366 ? -23.666 -0.765 23.356 1.00 86.06 366 PRO A CA 1
ATOM 2876 C C . PRO A 1 366 ? -22.856 0.485 22.978 1.00 86.06 366 PRO A C 1
ATOM 2878 O O . PRO A 1 366 ? -23.370 1.590 23.095 1.00 86.06 366 PRO A O 1
ATOM 2881 N N . ASN A 1 367 ? -21.619 0.312 22.495 1.00 91.25 367 ASN A N 1
ATOM 2882 C CA . ASN A 1 367 ? -20.660 1.395 22.269 1.00 91.25 367 ASN A CA 1
ATOM 2883 C C . ASN A 1 367 ? -20.130 1.409 20.818 1.00 91.25 367 ASN A C 1
ATOM 2885 O O . ASN A 1 367 ? -18.962 1.074 20.592 1.00 91.25 367 ASN A O 1
ATOM 2889 N N . PRO A 1 368 ? -20.957 1.745 19.809 1.00 93.44 368 PRO A N 1
ATOM 2890 C CA . PRO A 1 368 ? -20.466 1.994 18.459 1.00 93.44 368 PRO A CA 1
ATOM 2891 C C . PRO A 1 368 ? -19.709 3.330 18.410 1.00 93.44 368 PRO A C 1
ATOM 2893 O O . PRO A 1 368 ? -20.159 4.328 18.984 1.00 93.44 368 PRO A O 1
ATOM 2896 N N . ARG A 1 369 ? -18.567 3.346 17.721 1.00 94.12 369 ARG A N 1
ATOM 2897 C CA . ARG A 1 369 ? -17.762 4.542 17.467 1.00 94.12 369 ARG A CA 1
ATOM 2898 C C . ARG A 1 369 ? -17.339 4.636 16.010 1.00 94.12 369 ARG A C 1
ATOM 2900 O O . ARG A 1 369 ? -17.068 3.617 15.369 1.00 94.12 369 ARG A O 1
ATOM 2907 N N . LEU A 1 370 ? -17.261 5.870 15.535 1.00 93.81 370 LEU A N 1
ATOM 2908 C CA . LEU A 1 370 ? -16.656 6.245 14.268 1.00 93.81 370 LEU A CA 1
ATOM 2909 C C . LEU A 1 370 ? -15.177 6.582 14.492 1.00 93.81 370 LEU A C 1
ATOM 2911 O O . LEU A 1 370 ? -14.803 7.073 15.555 1.00 93.81 370 LEU A O 1
ATOM 2915 N N . LEU A 1 371 ? -14.321 6.317 13.513 1.00 93.94 371 LEU A N 1
ATOM 2916 C CA . LEU A 1 371 ? -12.949 6.820 13.559 1.00 93.94 371 LEU A CA 1
ATOM 2917 C C . LEU A 1 371 ? -12.907 8.255 13.025 1.00 93.94 371 LEU A C 1
ATOM 2919 O O . LEU A 1 371 ? -13.584 8.522 12.030 1.00 93.94 371 LEU A O 1
ATOM 2923 N N . PRO A 1 372 ? -12.144 9.163 13.660 1.00 94.19 372 PRO A N 1
ATOM 2924 C CA . PRO A 1 372 ? -11.918 10.487 13.099 1.00 94.19 372 PRO A CA 1
ATOM 2925 C C . PRO A 1 372 ? -11.119 10.400 11.794 1.00 94.19 372 PRO A C 1
ATOM 2927 O O . PRO A 1 372 ? -10.620 9.332 11.417 1.00 94.19 372 PRO A O 1
ATOM 2930 N N . PHE A 1 373 ? -11.022 11.529 11.099 1.00 95.31 373 PHE A N 1
ATOM 2931 C CA . PHE A 1 373 ? -10.274 11.643 9.855 1.00 95.31 373 PHE A CA 1
ATOM 2932 C C . PHE A 1 373 ? -8.827 11.178 10.033 1.00 95.31 373 PHE A C 1
ATOM 2934 O O . PHE A 1 373 ? -8.086 11.690 10.864 1.00 95.31 373 PHE A O 1
ATOM 2941 N N . LEU A 1 374 ? -8.436 10.194 9.230 1.00 96.06 374 LEU A N 1
ATOM 2942 C CA . LEU A 1 374 ? -7.082 9.661 9.158 1.00 96.06 374 LEU A CA 1
ATOM 2943 C C . LEU A 1 374 ? -6.826 9.192 7.728 1.00 96.06 374 LEU A C 1
ATOM 2945 O O . LEU A 1 374 ? -7.745 8.751 7.025 1.00 96.06 374 LEU A O 1
ATOM 2949 N N . VAL A 1 375 ? -5.568 9.236 7.314 1.00 95.81 375 VAL A N 1
ATOM 2950 C CA . VAL A 1 375 ? -5.125 8.835 5.982 1.00 95.81 375 VAL A CA 1
ATOM 2951 C C . VAL A 1 375 ? -4.576 7.414 6.033 1.00 95.81 375 VAL A C 1
ATOM 2953 O O . VAL A 1 375 ? -3.806 7.045 6.921 1.00 95.81 375 VAL A O 1
ATOM 2956 N N . ALA A 1 376 ? -4.996 6.577 5.087 1.00 95.50 376 ALA A N 1
ATOM 2957 C CA . ALA A 1 376 ? -4.554 5.191 5.049 1.00 95.50 376 ALA A CA 1
ATOM 2958 C C . ALA A 1 376 ? -3.111 5.077 4.523 1.00 95.50 376 ALA A C 1
ATOM 2960 O O . ALA A 1 376 ? -2.755 5.711 3.531 1.00 95.50 376 ALA A O 1
ATOM 2961 N N . ALA A 1 377 ? -2.301 4.223 5.152 1.00 95.31 377 ALA A N 1
ATOM 2962 C CA . ALA A 1 377 ? -0.932 3.908 4.732 1.00 95.31 377 ALA A CA 1
ATOM 2963 C C . ALA A 1 377 ? -0.811 2.491 4.142 1.00 95.31 377 ALA A C 1
ATOM 2965 O O . ALA A 1 377 ? 0.259 2.052 3.718 1.00 95.31 377 ALA A O 1
ATOM 2966 N N . ASN A 1 378 ? -1.912 1.744 4.090 1.00 91.75 378 ASN A N 1
ATOM 2967 C CA . ASN A 1 378 ? -1.943 0.431 3.474 1.00 91.75 378 ASN A CA 1
ATOM 2968 C C . ASN A 1 378 ? -1.700 0.508 1.946 1.00 91.75 378 ASN A C 1
ATOM 2970 O O . ASN A 1 378 ? -2.298 1.339 1.267 1.00 91.75 378 ASN A O 1
ATOM 2974 N N . PRO A 1 379 ? -0.961 -0.441 1.336 1.00 89.81 379 PRO A N 1
ATOM 2975 C CA . PRO A 1 379 ? -0.614 -0.390 -0.094 1.00 89.81 379 PRO A CA 1
ATOM 2976 C C . PRO A 1 379 ? -1.795 -0.341 -1.079 1.00 89.81 379 PRO A C 1
ATOM 2978 O O . PRO A 1 379 ? -1.612 -0.035 -2.249 1.00 89.81 379 PRO A O 1
ATOM 2981 N N . ILE A 1 380 ? -3.007 -0.701 -0.639 1.00 87.88 380 ILE A N 1
ATOM 2982 C CA . ILE A 1 380 ? -4.207 -0.735 -1.490 1.00 87.88 380 ILE A CA 1
ATOM 2983 C C . ILE A 1 380 ? -4.886 0.641 -1.561 1.00 87.88 380 ILE A C 1
ATOM 2985 O O . ILE A 1 380 ? -5.406 1.013 -2.610 1.00 87.88 380 ILE A O 1
ATOM 2989 N N . ASN A 1 381 ? -4.918 1.377 -0.447 1.00 89.50 381 ASN A N 1
ATOM 2990 C CA . ASN A 1 381 ? -5.612 2.662 -0.334 1.00 89.50 381 ASN A CA 1
ATOM 2991 C C . ASN A 1 381 ? -4.674 3.778 0.137 1.00 89.50 381 ASN A C 1
ATOM 2993 O O . ASN A 1 381 ? -5.160 4.757 0.692 1.00 89.50 381 ASN A O 1
ATOM 2997 N N . TYR A 1 382 ? -3.367 3.633 -0.079 1.00 93.81 382 TYR A N 1
ATOM 2998 C CA . TYR A 1 382 ? -2.365 4.595 0.366 1.00 93.81 382 TYR A CA 1
ATOM 2999 C C . TYR A 1 382 ? -2.760 6.027 -0.023 1.00 93.81 382 TYR A C 1
ATOM 3001 O O . TYR A 1 382 ? -3.162 6.267 -1.164 1.00 93.81 382 TYR A O 1
ATOM 3009 N N . GLY A 1 383 ? -2.702 6.950 0.936 1.00 91.75 383 GLY A N 1
ATOM 3010 C CA . GLY A 1 383 ? -3.054 8.357 0.743 1.00 91.75 383 GLY A CA 1
ATOM 3011 C C . GLY A 1 383 ? -4.559 8.649 0.695 1.00 91.75 383 GLY A C 1
ATOM 3012 O O . GLY A 1 383 ? -4.952 9.809 0.642 1.00 91.75 383 GLY A O 1
ATOM 3013 N N . LYS A 1 384 ? -5.438 7.637 0.727 1.00 91.94 384 LYS A N 1
ATOM 3014 C CA . LYS A 1 384 ? -6.890 7.870 0.688 1.00 91.94 384 LYS A CA 1
ATOM 3015 C C . LYS A 1 384 ? -7.431 8.174 2.091 1.00 91.94 384 LYS A C 1
ATOM 3017 O O . LYS A 1 384 ? -7.222 7.364 3.003 1.00 91.94 384 LYS A O 1
ATOM 3022 N N . PRO A 1 385 ? -8.202 9.262 2.262 1.00 92.56 385 PRO A N 1
ATOM 3023 C CA . PRO A 1 385 ? -8.787 9.613 3.550 1.00 92.56 385 PRO A CA 1
ATOM 3024 C C . PRO A 1 385 ? -9.864 8.608 3.965 1.00 92.56 385 PRO A C 1
ATOM 3026 O O . PRO A 1 385 ? -10.614 8.095 3.129 1.00 92.56 385 PRO A O 1
ATOM 3029 N N . CYS A 1 386 ? -9.928 8.304 5.262 1.00 90.94 386 CYS A N 1
ATOM 3030 C CA . CYS A 1 386 ? -10.930 7.457 5.921 1.00 90.94 386 CYS A CA 1
ATOM 3031 C C . CYS A 1 386 ? -11.066 6.016 5.381 1.00 90.94 386 CYS A C 1
ATOM 3033 O O . CYS A 1 386 ? -11.909 5.260 5.859 1.00 90.94 386 CYS A O 1
ATOM 3035 N N . LYS A 1 387 ? -10.228 5.581 4.429 1.00 90.94 387 LYS A N 1
ATOM 3036 C CA . LYS A 1 387 ? -10.262 4.234 3.817 1.00 90.94 387 LYS A CA 1
ATOM 3037 C C . LYS A 1 387 ? -9.287 3.260 4.476 1.00 90.94 387 LYS A C 1
ATOM 3039 O O . LYS A 1 387 ? -8.623 2.465 3.800 1.00 90.94 387 LYS A O 1
ATOM 3044 N N . LEU A 1 388 ? -9.248 3.313 5.805 1.00 93.00 388 LEU A N 1
ATOM 3045 C CA . LEU A 1 388 ? -8.370 2.509 6.648 1.00 93.00 388 LEU A CA 1
ATOM 3046 C C . LEU A 1 388 ? -8.655 1.009 6.499 1.00 93.00 388 LEU A C 1
ATOM 3048 O O . LEU A 1 388 ? -9.785 0.564 6.275 1.00 93.00 388 LEU A O 1
ATOM 3052 N N . SER A 1 389 ? -7.613 0.204 6.654 1.00 93.75 389 SER A N 1
ATOM 3053 C CA . SER A 1 389 ? -7.723 -1.241 6.810 1.00 93.75 389 SER A CA 1
ATOM 3054 C C . SER A 1 389 ? -8.085 -1.622 8.252 1.00 93.75 389 SER A C 1
ATOM 3056 O O . SER A 1 389 ? -7.955 -0.828 9.179 1.00 93.75 389 SER A O 1
ATOM 3058 N N . CYS A 1 390 ? -8.504 -2.873 8.481 1.00 93.12 390 CYS A N 1
ATOM 3059 C CA . CYS A 1 390 ? -8.910 -3.319 9.821 1.00 93.12 390 CYS A CA 1
ATOM 3060 C C . CYS A 1 390 ? -7.802 -3.181 10.877 1.00 93.12 390 CYS A C 1
ATOM 3062 O O . CYS A 1 390 ? -8.106 -2.901 12.032 1.00 93.12 390 CYS A O 1
ATOM 3064 N N . VAL A 1 391 ? -6.534 -3.391 10.499 1.00 95.25 391 VAL A N 1
ATOM 3065 C CA . VAL A 1 391 ? -5.406 -3.236 11.430 1.00 95.25 391 VAL A CA 1
ATOM 3066 C C . VAL A 1 391 ? -5.155 -1.768 11.764 1.00 95.25 391 VAL A C 1
ATOM 3068 O O . VAL A 1 391 ? -4.988 -1.458 12.936 1.00 95.25 391 VAL A O 1
ATOM 3071 N N . GLU A 1 392 ? -5.198 -0.874 10.773 1.00 96.12 392 GLU A N 1
ATOM 3072 C CA . GLU A 1 392 ? -5.033 0.572 10.983 1.00 96.12 392 GLU A CA 1
ATOM 3073 C C . GLU A 1 392 ? -6.165 1.121 11.846 1.00 96.12 392 GLU A C 1
ATOM 3075 O O . GLU A 1 392 ? -5.909 1.854 12.788 1.00 96.12 392 GLU A O 1
ATOM 3080 N N . ALA A 1 393 ? -7.406 0.690 11.607 1.00 95.75 393 ALA A N 1
ATOM 3081 C CA . ALA A 1 393 ? -8.556 1.086 12.413 1.00 95.75 393 ALA A CA 1
ATOM 3082 C C . ALA A 1 393 ? -8.409 0.681 13.894 1.00 95.75 393 ALA A C 1
ATOM 3084 O O . ALA A 1 393 ? -8.662 1.481 14.800 1.00 95.75 393 ALA A O 1
ATOM 3085 N N . ILE A 1 394 ? -7.973 -0.559 14.151 1.00 95.62 394 ILE A N 1
ATOM 3086 C CA . ILE A 1 394 ? -7.700 -1.048 15.511 1.00 95.62 394 ILE A CA 1
ATOM 3087 C C . ILE A 1 394 ? -6.550 -0.256 16.141 1.00 95.62 394 ILE A C 1
ATOM 3089 O O . ILE A 1 394 ? -6.681 0.202 17.275 1.00 95.62 394 ILE A O 1
ATOM 3093 N N . ALA A 1 395 ? -5.448 -0.079 15.409 1.00 96.06 395 ALA A N 1
ATOM 3094 C CA . ALA A 1 395 ? -4.263 0.617 15.893 1.00 96.06 395 ALA A CA 1
ATOM 3095 C C . ALA A 1 395 ? -4.551 2.095 16.190 1.00 96.06 395 ALA A C 1
ATOM 3097 O O . ALA A 1 395 ? -4.198 2.563 17.265 1.00 96.06 395 ALA A O 1
ATOM 3098 N N . ALA A 1 396 ? -5.265 2.799 15.310 1.00 96.62 396 ALA A N 1
ATOM 3099 C CA . ALA A 1 396 ? -5.707 4.176 15.520 1.00 96.62 396 ALA A CA 1
ATOM 3100 C C . ALA A 1 396 ? -6.539 4.309 16.800 1.00 96.62 396 ALA A C 1
ATOM 3102 O O . ALA A 1 396 ? -6.270 5.165 17.635 1.00 96.62 396 ALA A O 1
ATOM 3103 N N . SER A 1 397 ? -7.498 3.403 17.008 1.00 95.81 397 SER A N 1
ATOM 3104 C CA . SER A 1 397 ? -8.338 3.418 18.213 1.00 95.81 397 SER A CA 1
ATOM 3105 C C . SER A 1 397 ? -7.526 3.199 19.489 1.00 95.81 397 SER A C 1
ATOM 3107 O O . SER A 1 397 ? -7.739 3.873 20.495 1.00 95.81 397 SER A O 1
ATOM 3109 N N . MET A 1 398 ? -6.573 2.262 19.454 1.00 95.62 398 MET A N 1
ATOM 3110 C CA . MET A 1 398 ? -5.648 2.028 20.564 1.00 95.62 398 MET A CA 1
ATOM 3111 C C . MET A 1 398 ? -4.761 3.250 20.813 1.00 95.62 398 MET A C 1
ATOM 3113 O O . MET A 1 398 ? -4.575 3.636 21.961 1.00 95.62 398 MET A O 1
ATOM 3117 N N . TYR A 1 399 ? -4.262 3.890 19.757 1.00 96.06 399 TYR A N 1
ATOM 3118 C CA . TYR A 1 399 ? -3.399 5.060 19.866 1.00 96.06 399 TYR A CA 1
ATOM 3119 C C . TYR A 1 399 ? -4.134 6.242 20.508 1.00 96.06 399 TYR A C 1
ATOM 3121 O O . TYR A 1 399 ? -3.660 6.771 21.513 1.00 96.06 399 TYR A O 1
ATOM 3129 N N . ILE A 1 400 ? -5.323 6.583 19.994 1.00 96.31 400 ILE A N 1
ATOM 3130 C CA . ILE A 1 400 ? -6.161 7.680 20.505 1.00 96.31 400 ILE A CA 1
ATOM 3131 C C . ILE A 1 400 ? -6.507 7.442 21.978 1.00 96.31 400 ILE A C 1
ATOM 3133 O O . ILE A 1 400 ? -6.398 8.342 22.795 1.00 96.31 400 ILE A O 1
ATOM 3137 N N . THR A 1 401 ? -6.841 6.211 22.370 1.00 94.88 401 THR A N 1
ATOM 3138 C CA . THR A 1 401 ? -7.188 5.887 23.769 1.00 94.88 401 THR A CA 1
ATOM 3139 C C . THR A 1 401 ? -5.987 5.735 24.719 1.00 94.88 401 THR A C 1
ATOM 3141 O O . THR A 1 401 ? -6.155 5.436 25.906 1.00 94.88 401 THR A O 1
ATOM 3144 N N . GLY A 1 402 ? -4.764 5.970 24.231 1.00 93.31 402 GLY A N 1
ATOM 3145 C CA . GLY A 1 402 ? -3.534 5.975 25.028 1.00 93.31 402 GLY A CA 1
ATOM 3146 C C . GLY A 1 402 ? -2.823 4.621 25.149 1.00 93.31 402 GLY A C 1
ATOM 3147 O O . GLY A 1 402 ? -1.871 4.503 25.919 1.00 93.31 402 GLY A O 1
ATOM 3148 N N . TYR A 1 403 ? -3.238 3.609 24.387 1.00 94.50 403 TYR A N 1
ATOM 3149 C CA . TYR A 1 403 ? -2.566 2.311 24.233 1.00 94.50 403 TYR A CA 1
ATOM 3150 C C . TYR A 1 403 ? -1.581 2.330 23.051 1.00 94.50 403 TYR A C 1
ATOM 3152 O O . TYR A 1 403 ? -1.660 1.520 22.122 1.00 94.50 403 TYR A O 1
ATOM 3160 N N . LYS A 1 404 ? -0.648 3.296 23.062 1.00 93.56 404 LYS A N 1
ATOM 3161 C CA . LYS A 1 404 ? 0.307 3.519 21.958 1.00 93.56 404 LYS A CA 1
ATOM 3162 C C . LYS A 1 404 ? 1.204 2.296 21.706 1.00 93.56 404 LYS A C 1
ATOM 3164 O O . LYS A 1 404 ? 1.446 1.935 20.559 1.00 93.56 404 LYS A O 1
ATOM 3169 N N . GLN A 1 405 ? 1.660 1.617 22.764 1.00 92.94 405 GLN A N 1
ATOM 3170 C CA . GLN A 1 405 ? 2.549 0.449 22.644 1.00 92.94 405 GLN A CA 1
ATOM 3171 C C . GLN A 1 405 ? 1.835 -0.758 22.023 1.00 92.94 405 GLN A C 1
ATOM 3173 O O . GLN A 1 405 ? 2.427 -1.501 21.242 1.00 92.94 405 GLN A O 1
ATOM 3178 N N . GLU A 1 406 ? 0.564 -0.959 22.355 1.00 93.94 406 GLU A N 1
ATOM 3179 C CA . GLU A 1 406 ? -0.276 -2.004 21.782 1.00 93.94 406 GLU A CA 1
ATOM 3180 C C . GLU A 1 406 ? -0.588 -1.717 20.309 1.00 93.94 406 GLU A C 1
ATOM 3182 O O . GLU A 1 406 ? -0.523 -2.627 19.481 1.00 93.94 406 GLU A O 1
ATOM 3187 N N . ALA A 1 407 ? -0.859 -0.453 19.964 1.00 94.31 407 ALA A N 1
ATOM 3188 C CA . ALA A 1 407 ? -1.074 -0.023 18.583 1.00 94.31 407 ALA A CA 1
ATOM 3189 C C . ALA A 1 407 ? 0.145 -0.336 17.698 1.00 94.31 407 ALA A C 1
ATOM 3191 O O . ALA A 1 407 ? 0.013 -1.002 16.666 1.00 94.31 407 ALA A O 1
ATOM 3192 N N . LEU A 1 408 ? 1.339 0.073 18.144 1.00 94.12 408 LEU A N 1
ATOM 3193 C CA . LEU A 1 408 ? 2.602 -0.196 17.450 1.00 94.12 408 LEU A CA 1
ATOM 3194 C C . LEU A 1 408 ? 2.860 -1.699 17.299 1.00 94.12 408 LEU A C 1
ATOM 3196 O O . LEU A 1 408 ? 3.250 -2.161 16.228 1.00 94.12 408 LEU A O 1
ATOM 3200 N N . TRP A 1 409 ? 2.543 -2.499 18.321 1.00 93.44 409 TRP A N 1
ATOM 3201 C CA . TRP A 1 409 ? 2.695 -3.953 18.257 1.00 93.44 409 TRP A CA 1
ATOM 3202 C C . TRP A 1 409 ? 1.855 -4.609 17.147 1.00 93.44 409 TRP A C 1
ATOM 3204 O O . TRP A 1 409 ? 2.323 -5.548 16.493 1.00 93.44 409 TRP A O 1
ATOM 3214 N N . TYR A 1 410 ? 0.629 -4.123 16.911 1.00 93.50 410 TYR A N 1
ATOM 3215 C CA . TYR A 1 410 ? -0.213 -4.585 15.800 1.00 93.50 410 TYR A CA 1
ATOM 3216 C C . TYR A 1 410 ? 0.340 -4.155 14.440 1.00 93.50 410 TYR A C 1
ATOM 3218 O O . TYR A 1 410 ? 0.361 -4.965 13.507 1.00 93.50 410 TYR A O 1
ATOM 3226 N N . LEU A 1 411 ? 0.795 -2.906 14.329 1.00 93.81 411 LEU A N 1
ATOM 3227 C CA . LEU A 1 411 ? 1.335 -2.348 13.089 1.00 93.81 411 LEU A CA 1
ATOM 3228 C C . LEU A 1 411 ? 2.644 -3.032 12.680 1.00 93.81 411 LEU A C 1
ATOM 3230 O O . LEU A 1 411 ? 2.785 -3.395 11.516 1.00 93.81 411 LEU A O 1
ATOM 3234 N N . ASN A 1 412 ? 3.517 -3.370 13.632 1.00 92.75 412 ASN A N 1
ATOM 3235 C CA . ASN A 1 412 ? 4.782 -4.077 13.385 1.00 92.75 412 ASN A CA 1
ATOM 3236 C C . ASN A 1 412 ? 4.604 -5.488 12.786 1.00 92.75 412 ASN A C 1
ATOM 3238 O O . ASN A 1 412 ? 5.563 -6.102 12.323 1.00 92.75 412 ASN A O 1
ATOM 3242 N N . LYS A 1 413 ? 3.380 -6.039 12.742 1.00 90.56 413 LYS A N 1
ATOM 3243 C CA . LYS A 1 413 ? 3.084 -7.286 12.001 1.00 90.56 413 LYS A CA 1
ATOM 3244 C C . LYS A 1 413 ? 2.965 -7.075 10.488 1.00 90.56 413 LYS A C 1
ATOM 3246 O O . LYS A 1 413 ? 2.781 -8.041 9.731 1.00 90.56 413 LYS A O 1
ATOM 3251 N N . PHE A 1 414 ? 3.021 -5.829 10.035 1.00 92.44 414 PHE A N 1
ATOM 3252 C CA . PHE A 1 414 ? 2.931 -5.411 8.646 1.00 92.44 414 PHE A CA 1
ATOM 3253 C C . PHE A 1 414 ? 4.178 -4.599 8.307 1.00 92.44 414 PHE A C 1
ATOM 3255 O O . PHE A 1 414 ? 4.541 -3.689 9.040 1.00 92.44 414 PHE A O 1
ATOM 3262 N N . SER A 1 415 ? 4.823 -4.920 7.184 1.00 91.69 415 SER A N 1
ATOM 3263 C CA . SER A 1 415 ? 6.052 -4.237 6.764 1.00 91.69 415 SER A CA 1
ATOM 3264 C C . SER A 1 415 ? 5.858 -2.731 6.600 1.00 91.69 415 SER A C 1
ATOM 3266 O O . SER A 1 415 ? 6.755 -1.985 6.942 1.00 91.69 415 SER A O 1
ATOM 3268 N N . TRP A 1 416 ? 4.681 -2.295 6.147 1.00 92.69 416 TRP A N 1
ATOM 3269 C CA . TRP A 1 416 ? 4.287 -0.892 5.963 1.00 92.69 416 TRP A CA 1
ATOM 3270 C C . TRP A 1 416 ? 3.641 -0.254 7.206 1.00 92.69 416 TRP A C 1
ATOM 3272 O O . TRP A 1 416 ? 3.192 0.884 7.153 1.00 92.69 416 TRP A O 1
ATOM 3282 N N . GLY A 1 417 ? 3.520 -0.980 8.322 1.00 92.19 417 GLY A N 1
ATOM 3283 C CA . GLY A 1 417 ? 2.739 -0.515 9.472 1.00 92.19 417 GLY A CA 1
ATOM 3284 C C . GLY A 1 417 ? 3.300 0.741 10.146 1.00 92.19 417 GLY A C 1
ATOM 3285 O O . GLY A 1 417 ? 2.520 1.537 10.660 1.00 92.19 417 GLY A O 1
ATOM 3286 N N . HIS A 1 418 ? 4.621 0.939 10.114 1.00 92.75 418 HIS A N 1
ATOM 3287 C CA . HIS A 1 418 ? 5.283 2.134 10.652 1.00 92.75 418 HIS A CA 1
ATOM 3288 C C . HIS A 1 418 ? 4.842 3.407 9.915 1.00 92.75 418 HIS A C 1
ATOM 3290 O O . HIS A 1 418 ? 4.505 4.398 10.560 1.00 92.75 418 HIS A O 1
ATOM 3296 N N . SER A 1 419 ? 4.691 3.321 8.589 1.00 95.31 419 SER A N 1
ATOM 3297 C CA . SER A 1 419 ? 4.260 4.430 7.735 1.00 95.31 419 SER A CA 1
ATOM 3298 C C . SER A 1 419 ? 2.879 4.973 8.111 1.00 95.31 419 SER A C 1
ATOM 3300 O O . SER A 1 419 ? 2.594 6.136 7.865 1.00 95.31 419 SER A O 1
ATOM 3302 N N . PHE A 1 420 ? 2.010 4.163 8.733 1.00 96.50 420 PHE A N 1
ATOM 3303 C CA . PHE A 1 420 ? 0.708 4.639 9.212 1.00 96.50 420 PHE A CA 1
ATOM 3304 C C . PHE A 1 420 ? 0.835 5.665 10.339 1.00 96.50 420 PHE A C 1
ATOM 3306 O O . PHE A 1 420 ? 0.093 6.646 10.353 1.00 96.50 420 PHE A O 1
ATOM 3313 N N . VAL A 1 421 ? 1.753 5.427 11.279 1.00 94.44 421 VAL A N 1
ATOM 3314 C CA . VAL A 1 421 ? 1.989 6.351 12.393 1.00 94.44 421 VAL A CA 1
ATOM 3315 C C . VAL A 1 421 ? 2.708 7.587 11.886 1.00 94.44 421 VAL A C 1
ATOM 3317 O O . VAL A 1 421 ? 2.278 8.677 12.222 1.00 94.44 421 VAL A O 1
ATOM 3320 N N . GLU A 1 422 ? 3.725 7.420 11.039 1.00 94.50 422 GLU A N 1
ATOM 3321 C CA . GLU A 1 422 ? 4.470 8.533 10.433 1.00 94.50 422 GLU A CA 1
ATOM 3322 C C . GLU A 1 422 ? 3.544 9.476 9.652 1.00 94.50 422 GLU A C 1
ATOM 3324 O O . GLU A 1 422 ? 3.579 10.683 9.858 1.00 94.50 422 GLU A O 1
ATOM 3329 N N . LEU A 1 423 ? 2.652 8.923 8.822 1.00 94.75 423 LEU A N 1
ATOM 3330 C CA . LEU A 1 423 ? 1.725 9.703 7.997 1.00 94.75 423 LEU A CA 1
ATOM 3331 C C . LEU A 1 423 ? 0.689 10.485 8.815 1.00 94.75 423 LEU A C 1
ATOM 3333 O O . LEU A 1 423 ? 0.213 11.521 8.371 1.00 94.75 423 LEU A O 1
ATOM 3337 N N . ASN A 1 424 ? 0.298 9.973 9.983 1.00 96.38 424 ASN A N 1
ATOM 3338 C CA . ASN A 1 424 ? -0.791 10.537 10.782 1.00 96.38 424 ASN A CA 1
ATOM 3339 C C . ASN A 1 424 ? -0.324 11.039 12.153 1.00 96.38 424 ASN A C 1
ATOM 3341 O O . ASN A 1 424 ? -1.153 11.186 13.049 1.00 96.38 424 ASN A O 1
ATOM 3345 N N . GLN A 1 425 ? 0.978 11.245 12.361 1.00 94.69 425 GLN A N 1
ATOM 3346 C CA . GLN A 1 425 ? 1.539 11.455 13.697 1.00 94.69 425 GLN A CA 1
ATOM 3347 C C . GLN A 1 425 ? 0.931 12.679 14.389 1.00 94.69 425 GLN A C 1
ATOM 3349 O O . GLN A 1 425 ? 0.468 12.577 15.524 1.00 94.69 425 GLN A O 1
ATOM 3354 N N . GLU A 1 426 ? 0.869 13.802 13.675 1.00 94.38 426 GLU A N 1
ATOM 3355 C CA . GLU A 1 426 ? 0.333 15.073 14.170 1.00 94.38 426 GLU A CA 1
ATOM 3356 C C . GLU A 1 426 ? -1.133 14.940 14.601 1.00 94.38 426 GLU A C 1
ATOM 3358 O O . GLU A 1 426 ? -1.490 15.281 15.730 1.00 94.38 426 GLU A O 1
ATOM 3363 N N . LEU A 1 427 ? -1.971 14.349 13.742 1.00 95.00 427 LEU A N 1
ATOM 3364 C CA . LEU A 1 427 ? -3.385 14.101 14.028 1.00 95.00 427 LEU A CA 1
ATOM 3365 C C . LEU A 1 427 ? -3.581 13.115 15.180 1.00 95.00 427 LEU A C 1
ATOM 3367 O O . LEU A 1 427 ? -4.411 13.337 16.057 1.00 95.00 427 LEU A O 1
ATOM 3371 N N . LEU A 1 428 ? -2.829 12.014 15.195 1.00 95.81 428 LEU A N 1
ATOM 3372 C CA . LEU A 1 428 ? -2.941 10.988 16.228 1.00 95.81 428 LEU A CA 1
ATOM 3373 C C . LEU A 1 428 ? -2.550 11.524 17.608 1.00 95.81 428 LEU A C 1
ATOM 3375 O O . LEU A 1 428 ? -3.203 11.183 18.598 1.00 95.81 428 LEU A O 1
ATOM 3379 N N . ASP A 1 429 ? -1.508 12.352 17.686 1.00 95.56 429 ASP A N 1
ATOM 3380 C CA . ASP A 1 429 ? -1.097 12.993 18.932 1.00 95.56 429 ASP A CA 1
ATOM 3381 C C . ASP A 1 429 ? -2.089 14.086 19.359 1.00 95.56 429 ASP A C 1
ATOM 3383 O O . ASP A 1 429 ? -2.443 14.141 20.540 1.00 95.56 429 ASP A O 1
ATOM 3387 N N . ALA A 1 430 ? -2.634 14.866 18.417 1.00 95.31 430 ALA A N 1
ATOM 3388 C CA . ALA A 1 430 ? -3.691 15.837 18.700 1.00 95.31 430 ALA A CA 1
ATOM 3389 C C . ALA A 1 430 ? -4.974 15.161 19.226 1.00 95.31 430 ALA A C 1
ATOM 3391 O O . ALA A 1 430 ? -5.515 15.554 20.261 1.00 95.31 430 ALA A O 1
ATOM 3392 N N . TYR A 1 431 ? -5.428 14.077 18.588 1.00 96.50 431 TYR A N 1
ATOM 3393 C CA . TYR A 1 431 ? -6.597 13.311 19.033 1.00 96.50 431 TYR A CA 1
ATOM 3394 C C . TYR A 1 431 ? -6.383 12.626 20.383 1.00 96.50 431 TYR A C 1
ATOM 3396 O O . TYR A 1 431 ? -7.317 12.545 21.181 1.00 96.50 431 TYR A O 1
ATOM 3404 N N . ALA A 1 432 ? -5.168 12.151 20.667 1.00 95.06 432 ALA A N 1
ATOM 3405 C CA . ALA A 1 432 ? -4.833 11.575 21.968 1.00 95.06 432 ALA A CA 1
ATOM 3406 C C . ALA A 1 432 ? -4.834 12.620 23.103 1.00 95.06 432 ALA A C 1
ATOM 3408 O O . ALA A 1 432 ? -5.020 12.249 24.262 1.00 95.06 432 ALA A O 1
ATOM 3409 N N . GLY A 1 433 ? -4.633 13.904 22.782 1.00 93.56 433 GLY A N 1
ATOM 3410 C CA . GLY A 1 433 ? -4.717 15.020 23.728 1.00 93.56 433 GLY A CA 1
ATOM 3411 C C . GLY A 1 433 ? -6.140 15.511 24.029 1.00 93.56 433 GLY A C 1
ATOM 3412 O O . GLY A 1 433 ? -6.331 16.229 25.008 1.00 93.56 433 GLY A O 1
ATOM 3413 N N . CYS A 1 434 ? -7.138 15.121 23.232 1.00 94.12 434 CYS A N 1
ATOM 3414 C CA . CYS A 1 434 ? -8.529 15.550 23.406 1.00 94.12 434 CYS A CA 1
ATOM 3415 C C . CYS A 1 434 ? -9.226 14.812 24.563 1.00 94.12 434 CYS A C 1
ATOM 3417 O O . CYS A 1 434 ? -8.960 13.644 24.824 1.00 94.12 434 CYS A O 1
ATOM 3419 N N . ALA A 1 435 ? -10.205 15.425 25.222 1.00 90.81 435 ALA A N 1
ATOM 3420 C CA . ALA A 1 435 ? -11.017 14.752 26.236 1.00 90.81 435 ALA A CA 1
ATOM 3421 C C . ALA A 1 435 ? -12.275 14.100 25.641 1.00 90.81 435 ALA A C 1
ATOM 3423 O O . ALA A 1 435 ? -12.650 12.993 26.032 1.00 90.81 435 ALA A O 1
ATOM 3424 N N . ASN A 1 436 ? -12.943 14.768 24.697 1.00 93.44 436 ASN A N 1
ATOM 3425 C CA . ASN A 1 436 ? -14.282 14.399 24.227 1.00 93.44 436 ASN A CA 1
ATOM 3426 C C . ASN A 1 436 ? -14.336 14.096 22.723 1.00 93.44 436 ASN A C 1
ATOM 3428 O O . ASN A 1 436 ? -13.525 14.577 21.941 1.00 93.44 436 ASN A O 1
ATOM 3432 N N . SER A 1 437 ? -15.387 13.388 22.288 1.00 92.12 437 SER A N 1
ATOM 3433 C CA . SER A 1 437 ? -15.669 13.212 20.851 1.00 92.12 437 SER A CA 1
ATOM 3434 C C . SER A 1 437 ? -15.917 14.539 20.120 1.00 92.12 437 SER A C 1
ATOM 3436 O O . SER A 1 437 ? -15.716 14.585 18.912 1.00 92.12 437 SER A O 1
ATOM 3438 N N . LYS A 1 438 ? -16.386 15.587 20.811 1.00 93.31 438 LYS A N 1
ATOM 3439 C CA . LYS A 1 438 ? -16.621 16.911 20.209 1.00 93.31 438 LYS A CA 1
ATOM 3440 C C . LYS A 1 438 ? -15.309 17.629 19.898 1.00 93.31 438 LYS A C 1
ATOM 3442 O O . LYS A 1 438 ? -15.126 18.066 18.773 1.00 93.31 438 LYS A O 1
ATOM 3447 N N . GLU A 1 439 ? -14.383 17.637 20.852 1.00 94.94 439 GLU A N 1
ATOM 3448 C CA . GLU A 1 439 ? -13.044 18.220 20.681 1.00 94.94 439 GLU A CA 1
ATOM 3449 C C . GLU A 1 439 ? -12.282 17.546 19.533 1.00 94.94 439 GLU A C 1
ATOM 3451 O O . GLU A 1 439 ? -11.647 18.215 18.731 1.00 94.94 439 GLU A O 1
ATOM 3456 N N . ILE A 1 440 ? -12.423 16.225 19.376 1.00 93.56 440 ILE A N 1
ATOM 3457 C CA . ILE A 1 440 ? -11.829 15.504 18.239 1.00 93.56 440 ILE A CA 1
ATOM 3458 C C . ILE A 1 440 ? -12.385 15.992 16.898 1.00 93.56 440 ILE A C 1
ATOM 3460 O O . ILE A 1 440 ? -11.628 16.136 15.940 1.00 93.56 440 ILE A O 1
ATOM 3464 N N . LEU A 1 441 ? -13.692 16.253 16.818 1.00 93.88 441 LEU A N 1
ATOM 3465 C CA . LEU A 1 441 ? -14.316 16.790 15.608 1.00 93.88 441 LEU A CA 1
ATOM 3466 C C . LEU A 1 441 ? -13.880 18.235 15.333 1.00 93.88 441 LEU A C 1
ATOM 3468 O O . LEU A 1 441 ? -13.719 18.596 14.171 1.00 93.88 441 LEU A O 1
ATOM 3472 N N . GLU A 1 442 ? -13.668 19.042 16.373 1.00 94.75 442 GLU A N 1
ATOM 3473 C CA . GLU A 1 442 ? -13.146 20.409 16.256 1.00 94.75 442 GLU A CA 1
ATOM 3474 C C . GLU A 1 442 ? -11.705 20.408 15.731 1.00 94.75 442 GLU A C 1
ATOM 3476 O O . GLU A 1 442 ? -11.432 21.058 14.725 1.00 94.75 442 GLU A O 1
ATOM 3481 N N . VAL A 1 443 ? -10.818 19.599 16.323 1.00 94.94 443 VAL A N 1
ATOM 3482 C CA . VAL A 1 443 ? -9.434 19.410 15.849 1.00 94.94 443 VAL A CA 1
ATOM 3483 C C . VAL A 1 443 ? -9.413 18.895 14.411 1.00 94.94 443 VAL A C 1
ATOM 3485 O O . VAL A 1 443 ? -8.648 19.380 13.582 1.00 94.94 443 VAL A O 1
ATOM 3488 N N . GLN A 1 444 ? -10.276 17.928 14.089 1.00 94.62 444 GLN A N 1
ATOM 3489 C CA . GLN A 1 444 ? -10.418 17.419 12.727 1.00 94.62 444 GLN A CA 1
ATOM 3490 C C . GLN A 1 444 ? -10.831 18.522 11.749 1.00 94.62 444 GLN A C 1
ATOM 3492 O O . GLN A 1 444 ? -10.270 18.606 10.661 1.00 94.62 444 GLN A O 1
ATOM 3497 N N . LYS A 1 445 ? -11.831 19.332 12.107 1.00 95.00 445 LYS A N 1
ATOM 3498 C CA . LYS A 1 445 ? -12.320 20.411 11.250 1.00 95.00 445 LYS A CA 1
ATOM 3499 C C . LYS A 1 445 ? -11.223 21.446 11.006 1.00 95.00 445 LYS A C 1
ATOM 3501 O O . LYS A 1 445 ? -10.974 21.779 9.856 1.00 95.00 445 LYS A O 1
ATOM 3506 N N . GLN A 1 446 ? -10.534 21.862 12.065 1.00 95.19 446 GLN A N 1
ATOM 3507 C CA . GLN A 1 446 ? -9.447 22.831 11.981 1.00 95.19 446 GLN A CA 1
ATOM 3508 C C . GLN A 1 446 ? -8.308 22.332 11.080 1.00 95.19 446 GLN A C 1
ATOM 3510 O O . GLN A 1 446 ? -7.835 23.074 10.229 1.00 95.19 446 GLN A O 1
ATOM 3515 N N . TYR A 1 447 ? -7.919 21.059 11.205 1.00 93.88 447 TYR A N 1
ATOM 3516 C CA . TYR A 1 447 ? -6.897 20.461 10.342 1.00 93.88 447 TYR A CA 1
ATOM 3517 C C . TYR A 1 447 ? -7.303 20.452 8.862 1.00 93.88 447 TYR A C 1
ATOM 3519 O O . TYR A 1 447 ? -6.494 20.755 7.990 1.00 93.88 447 TYR A O 1
ATOM 3527 N N . LEU A 1 448 ? -8.563 20.111 8.567 1.00 92.62 448 LEU A N 1
ATOM 3528 C CA . LEU A 1 448 ? -9.067 20.090 7.193 1.00 92.62 448 LEU A CA 1
ATOM 3529 C C . LEU A 1 448 ? -9.169 21.493 6.585 1.00 92.62 448 LEU A C 1
ATOM 3531 O O . LEU A 1 448 ? -8.892 21.636 5.400 1.00 92.62 448 LEU A O 1
ATOM 3535 N N . GLU A 1 449 ? -9.543 22.501 7.375 1.00 93.31 449 GLU A N 1
ATOM 3536 C CA . GLU A 1 449 ? -9.569 23.904 6.939 1.00 93.31 449 GLU A CA 1
ATOM 3537 C C . GLU A 1 449 ? -8.151 24.403 6.634 1.00 93.31 449 GLU A C 1
ATOM 3539 O O . GLU A 1 449 ? -7.907 24.887 5.536 1.00 93.31 449 GLU A O 1
ATOM 3544 N N . THR A 1 450 ? -7.181 24.167 7.525 1.00 92.19 450 THR A N 1
ATOM 3545 C CA . THR A 1 450 ? -5.772 24.527 7.276 1.00 92.19 450 THR A CA 1
ATOM 3546 C C . THR A 1 450 ? -5.216 23.853 6.021 1.00 92.19 450 THR A C 1
ATOM 3548 O O . THR A 1 450 ? -4.596 24.519 5.201 1.00 92.19 450 THR A O 1
ATOM 3551 N N . ALA A 1 451 ? -5.492 22.563 5.812 1.00 88.12 451 ALA A N 1
ATOM 3552 C CA . ALA A 1 451 ? -5.055 21.865 4.603 1.00 88.12 451 ALA A CA 1
ATOM 3553 C C . ALA A 1 451 ? -5.713 22.415 3.318 1.00 88.12 451 ALA A C 1
ATOM 3555 O O . ALA A 1 451 ? -5.106 22.380 2.248 1.00 88.12 451 ALA A O 1
ATOM 3556 N N . GLN A 1 452 ? -6.956 22.906 3.399 1.00 88.88 452 GLN A N 1
ATOM 3557 C CA . GLN A 1 452 ? -7.634 23.570 2.280 1.00 88.88 452 GLN A CA 1
ATOM 3558 C C . GLN A 1 452 ? -7.031 24.947 1.990 1.00 88.88 452 GLN A C 1
ATOM 3560 O O . GLN A 1 452 ? -6.816 25.270 0.823 1.00 88.88 452 GLN A O 1
ATOM 3565 N N . ASP A 1 453 ? -6.720 25.716 3.032 1.00 88.88 453 ASP A N 1
ATOM 3566 C CA . ASP A 1 453 ? -6.091 27.030 2.912 1.00 88.88 453 ASP A CA 1
ATOM 3567 C C . ASP A 1 453 ? -4.666 26.922 2.342 1.00 88.88 453 ASP A C 1
ATOM 3569 O O . ASP A 1 453 ? -4.296 27.706 1.474 1.00 88.88 453 ASP A O 1
ATOM 3573 N N . GLU A 1 454 ? -3.878 25.920 2.754 1.00 86.62 454 GLU A N 1
ATOM 3574 C CA . GLU A 1 454 ? -2.540 25.643 2.199 1.00 86.62 454 GLU A CA 1
ATOM 3575 C C . GLU A 1 454 ? -2.596 25.317 0.699 1.00 86.62 454 GLU A C 1
ATOM 3577 O O . GLU A 1 454 ? -1.831 25.874 -0.088 1.00 86.62 454 GLU A O 1
ATOM 3582 N N . LEU A 1 455 ? -3.559 24.486 0.281 1.00 81.31 455 LEU A N 1
ATOM 3583 C CA . LEU A 1 455 ? -3.812 24.176 -1.133 1.00 81.31 455 LEU A CA 1
ATOM 3584 C C . LEU A 1 455 ? -4.178 25.417 -1.960 1.00 81.31 455 LEU A C 1
ATOM 3586 O O . LEU A 1 455 ? -3.853 25.486 -3.146 1.00 81.31 455 LEU A O 1
ATOM 3590 N N . GLN A 1 456 ? -4.884 26.376 -1.358 1.00 74.81 456 GLN A N 1
ATOM 3591 C CA . GLN A 1 456 ? -5.258 27.632 -2.011 1.00 74.81 456 GLN A CA 1
ATOM 3592 C C . GLN A 1 456 ? -4.111 28.656 -1.996 1.00 74.81 456 GLN A C 1
ATOM 3594 O O . GLN A 1 456 ? -3.974 29.424 -2.946 1.00 74.81 456 GLN A O 1
ATOM 3599 N N . GLY A 1 457 ? -3.271 28.643 -0.955 1.00 65.81 457 GLY A N 1
ATOM 3600 C CA . GLY A 1 457 ? -2.145 29.558 -0.757 1.00 65.81 457 GLY A CA 1
ATOM 3601 C C . GLY A 1 457 ? -0.876 29.214 -1.543 1.00 65.81 457 GLY A C 1
ATOM 3602 O O . GLY A 1 457 ? -0.083 30.108 -1.818 1.00 65.81 457 GLY A O 1
ATOM 3603 N N . GLU A 1 458 ? -0.680 27.961 -1.968 1.00 51.91 458 GLU A N 1
ATOM 3604 C CA . GLU A 1 458 ? 0.474 27.541 -2.789 1.00 51.91 458 GLU A CA 1
ATOM 3605 C C . GLU A 1 458 ? 0.356 27.879 -4.297 1.00 51.91 458 GLU A C 1
ATOM 3607 O O . GLU A 1 458 ? 1.183 27.446 -5.101 1.00 51.91 458 GLU A O 1
ATOM 3612 N N . ARG A 1 459 ? -0.619 28.704 -4.713 1.00 52.75 459 ARG A N 1
ATOM 3613 C CA . ARG A 1 459 ? -0.791 29.165 -6.110 1.00 52.75 459 ARG A CA 1
ATOM 3614 C C . ARG A 1 459 ? 0.008 30.435 -6.472 1.00 52.75 459 ARG A C 1
ATOM 3616 O O . ARG A 1 459 ? -0.461 31.246 -7.259 1.00 52.75 459 ARG A O 1
ATOM 3623 N N . ASP A 1 460 ? 1.229 30.583 -5.959 1.00 45.22 460 ASP A N 1
ATOM 3624 C CA . ASP A 1 460 ? 2.173 31.663 -6.332 1.00 45.22 460 ASP A CA 1
ATOM 3625 C C . ASP A 1 460 ? 3.311 31.157 -7.253 1.00 45.22 460 ASP A C 1
ATOM 3627 O O . ASP A 1 460 ? 4.448 31.633 -7.224 1.00 45.22 460 ASP A O 1
ATOM 3631 N N . PHE A 1 461 ? 3.019 30.172 -8.106 1.00 45.72 461 PHE A N 1
ATOM 3632 C CA . PHE A 1 461 ? 3.833 29.886 -9.291 1.00 45.72 461 PHE A CA 1
ATOM 3633 C C . PHE A 1 461 ? 3.154 30.514 -10.509 1.00 45.72 461 PHE A C 1
ATOM 3635 O O . PHE A 1 461 ? 1.944 30.348 -10.652 1.00 45.72 461 PHE A O 1
ATOM 3642 N N . PRO A 1 462 ? 3.886 31.213 -11.402 1.00 43.34 462 PRO A N 1
ATOM 3643 C CA . PRO A 1 462 ? 3.295 31.690 -12.640 1.00 43.34 462 PRO A CA 1
ATOM 3644 C C . PRO A 1 462 ? 2.782 30.474 -13.407 1.00 43.34 462 PRO A C 1
ATOM 3646 O O . PRO A 1 462 ? 3.565 29.593 -13.772 1.00 43.34 462 PRO A O 1
ATOM 3649 N N . THR A 1 463 ? 1.470 30.426 -13.607 1.00 38.62 463 THR A N 1
ATOM 3650 C CA . THR A 1 463 ? 0.803 29.482 -14.492 1.00 38.62 463 THR A CA 1
ATOM 3651 C C . THR A 1 463 ? 1.495 29.588 -15.846 1.00 38.62 463 THR A C 1
ATOM 3653 O O . THR A 1 463 ? 1.408 30.610 -16.525 1.00 38.62 463 THR A O 1
ATOM 3656 N N . PHE A 1 464 ? 2.268 28.571 -16.228 1.00 43.03 464 PHE A N 1
ATOM 3657 C CA . PHE A 1 464 ? 2.481 28.342 -17.646 1.00 43.03 464 PHE A CA 1
ATOM 3658 C C . PHE A 1 464 ? 1.186 27.691 -18.095 1.00 43.03 464 PHE A C 1
ATOM 3660 O O . PHE A 1 464 ? 1.040 26.478 -17.965 1.00 43.03 464 PHE A O 1
ATOM 3667 N N . GLU A 1 465 ? 0.225 28.523 -18.488 1.00 41.97 465 GLU A N 1
ATOM 3668 C CA . GLU A 1 465 ? -0.943 28.073 -19.229 1.00 41.97 465 GLU A CA 1
ATOM 3669 C C . GLU A 1 465 ? -0.397 27.325 -20.444 1.00 41.97 465 GLU A C 1
ATOM 3671 O O . GLU A 1 465 ? 0.165 27.907 -21.375 1.00 41.97 465 GLU A O 1
ATOM 3676 N N . SER A 1 466 ? -0.433 25.997 -20.382 1.00 46.88 466 SER A N 1
ATOM 3677 C CA . SER A 1 466 ? -0.418 25.220 -21.602 1.00 46.88 466 SER A CA 1
ATOM 3678 C C . SER A 1 466 ? -1.694 25.597 -22.331 1.00 46.88 466 SER A C 1
ATOM 3680 O O . SER A 1 466 ? -2.771 25.377 -21.786 1.00 46.88 466 SER A O 1
ATOM 3682 N N . GLU A 1 467 ? -1.543 26.138 -23.538 1.00 45.75 467 GLU A N 1
ATOM 3683 C CA . GLU A 1 467 ? -2.608 26.571 -24.461 1.00 45.75 467 GLU A CA 1
ATOM 3684 C C . GLU A 1 467 ? -3.722 25.512 -24.662 1.00 45.75 467 GLU A C 1
ATOM 3686 O O . GLU A 1 467 ? -4.779 25.825 -25.185 1.00 45.75 467 GLU A O 1
ATOM 3691 N N . GLU A 1 468 ? -3.514 24.270 -24.209 1.00 44.78 468 GLU A N 1
ATOM 3692 C CA . GLU A 1 468 ? -4.487 23.173 -24.234 1.00 44.78 468 GLU A CA 1
ATOM 3693 C C . GLU A 1 468 ? -5.521 23.208 -23.083 1.00 44.78 468 GLU A C 1
ATOM 3695 O O . GLU A 1 468 ? -6.609 22.680 -23.266 1.00 44.78 468 GLU A O 1
ATOM 3700 N N . GLU A 1 469 ? -5.226 23.798 -21.912 1.00 43.75 469 GLU A N 1
ATOM 3701 C CA . GLU A 1 469 ? -6.205 23.893 -20.798 1.00 43.75 469 GLU A CA 1
ATOM 3702 C C . GLU A 1 469 ? -7.127 25.114 -20.946 1.00 43.75 469 GLU A C 1
ATOM 3704 O O . GLU A 1 469 ? -8.289 25.051 -20.558 1.00 43.75 469 GLU A O 1
ATOM 3709 N N . SER A 1 470 ? -6.648 26.194 -21.575 1.00 46.03 470 SER A N 1
ATOM 3710 C CA . SER A 1 470 ? -7.462 27.383 -21.863 1.00 46.03 470 SER A CA 1
ATOM 3711 C C . SER A 1 470 ? -8.527 27.131 -22.932 1.00 46.03 470 SER A C 1
ATOM 3713 O O . SER A 1 470 ? -9.602 27.708 -22.860 1.00 46.03 470 SER A O 1
ATOM 3715 N N . GLU A 1 471 ? -8.258 26.252 -23.903 1.00 48.62 471 GLU A N 1
ATOM 3716 C CA . GLU A 1 471 ? -9.239 25.913 -24.945 1.00 48.62 471 GLU A CA 1
ATOM 3717 C C . GLU A 1 471 ? -10.393 25.051 -24.394 1.00 48.62 471 GLU A C 1
ATOM 3719 O O . GLU A 1 471 ? -11.523 25.197 -24.847 1.00 48.62 471 GLU A O 1
ATOM 3724 N N . GLU A 1 472 ? -10.147 24.193 -23.391 1.00 46.12 472 GLU A N 1
ATOM 3725 C CA . GLU A 1 472 ? -11.207 23.379 -22.765 1.00 46.12 472 GLU A CA 1
ATOM 3726 C C . GLU A 1 472 ? -12.103 24.215 -21.829 1.00 46.12 472 GLU A C 1
ATOM 3728 O O . GLU A 1 472 ? -13.313 23.998 -21.799 1.00 46.12 472 GLU A O 1
ATOM 3733 N N . GLU A 1 473 ? -11.542 25.191 -21.102 1.00 51.47 473 GLU A N 1
ATOM 3734 C CA . GLU A 1 473 ? -12.327 26.100 -20.247 1.00 51.47 473 GLU A CA 1
ATOM 3735 C C . GLU A 1 473 ? -13.138 27.117 -21.076 1.00 51.47 473 GLU A C 1
ATOM 3737 O O . GLU A 1 473 ? -14.294 27.383 -20.748 1.00 51.47 473 GLU A O 1
ATOM 3742 N N . GLU A 1 474 ? -12.593 27.624 -22.191 1.00 52.75 474 GLU A N 1
ATOM 3743 C CA . GLU A 1 474 ? -13.329 28.514 -23.106 1.00 52.75 474 GLU A CA 1
ATOM 3744 C C . GLU A 1 474 ? -14.475 27.787 -23.837 1.00 52.75 474 GLU A C 1
ATOM 3746 O O . GLU A 1 474 ? -15.537 28.376 -24.045 1.00 52.75 474 GLU A O 1
ATOM 3751 N N . GLU A 1 475 ? -14.312 26.506 -24.199 1.00 52.50 475 GLU A N 1
ATOM 3752 C CA . GLU A 1 475 ? -15.393 25.717 -24.812 1.00 52.50 475 GLU A CA 1
ATOM 3753 C C . GLU A 1 475 ? -16.533 25.403 -23.822 1.00 52.50 475 GLU A C 1
ATOM 3755 O O . GLU A 1 475 ? -17.698 25.424 -24.227 1.00 52.50 475 GLU A O 1
ATOM 3760 N N . GLU A 1 476 ? -16.238 25.158 -22.536 1.00 51.62 476 GLU A N 1
ATOM 3761 C CA . GLU A 1 476 ? -17.271 24.936 -21.507 1.00 51.62 476 GLU A CA 1
ATOM 3762 C C . GLU A 1 476 ? -18.042 26.229 -21.174 1.00 51.62 476 GLU A C 1
ATOM 3764 O O . GLU A 1 476 ? -19.272 26.194 -21.081 1.00 51.62 476 GLU A O 1
ATOM 3769 N N . GLU A 1 477 ? -17.364 27.381 -21.080 1.00 59.38 477 GLU A N 1
ATOM 3770 C CA . GLU A 1 477 ? -18.028 28.681 -20.873 1.00 59.38 477 GLU A CA 1
ATOM 3771 C C . GLU A 1 477 ? -18.884 29.093 -22.089 1.00 59.38 477 GLU A C 1
ATOM 3773 O O . GLU A 1 477 ? -19.993 29.611 -21.928 1.00 59.38 477 GLU A O 1
ATOM 3778 N N . GLU A 1 478 ? -18.434 28.798 -23.315 1.00 59.94 478 GLU A N 1
ATOM 3779 C CA . GLU A 1 478 ? -19.218 29.044 -24.529 1.00 59.94 478 GLU A CA 1
ATOM 3780 C C . GLU A 1 478 ? -20.451 28.132 -24.674 1.00 59.94 478 GLU A C 1
ATOM 3782 O O . GLU A 1 478 ? -21.403 28.509 -25.370 1.00 59.94 478 GLU A O 1
ATOM 3787 N N . GLU A 1 479 ? -20.446 26.922 -24.106 1.00 58.41 479 GLU A N 1
ATOM 3788 C CA . GLU A 1 479 ? -21.633 26.056 -24.073 1.00 58.41 479 GLU A CA 1
ATOM 3789 C C . GLU A 1 479 ? -22.633 26.518 -22.999 1.00 58.41 479 GLU A C 1
ATOM 3791 O O . GLU A 1 479 ? -23.834 26.560 -23.280 1.00 58.41 479 GLU A O 1
ATOM 3796 N N . GLU A 1 480 ? -22.164 26.962 -21.826 1.00 60.59 480 GLU A N 1
ATOM 3797 C CA . GLU A 1 480 ? -23.037 27.512 -20.778 1.00 60.59 480 GLU A CA 1
ATOM 3798 C C . GLU A 1 480 ? -23.701 28.838 -21.202 1.00 60.59 480 GLU A C 1
ATOM 3800 O O . GLU A 1 480 ? -24.907 29.004 -21.000 1.00 60.59 480 GLU A O 1
ATOM 3805 N N . GLU A 1 481 ? -22.983 29.751 -21.873 1.00 66.62 481 GLU A N 1
ATOM 3806 C CA . GLU A 1 481 ? -23.589 30.987 -22.401 1.00 66.62 481 GLU A CA 1
ATOM 3807 C C . GLU A 1 481 ? -24.631 30.705 -23.497 1.00 66.62 481 GLU A C 1
ATOM 3809 O O . GLU A 1 481 ? -25.670 31.372 -23.558 1.00 66.62 481 GLU A O 1
ATOM 3814 N N . LYS A 1 482 ? -24.408 29.688 -24.344 1.00 62.66 482 LYS A N 1
ATOM 3815 C CA . LYS A 1 482 ? -25.384 29.291 -25.374 1.00 62.66 482 LYS A CA 1
ATOM 3816 C C . LYS A 1 482 ? -26.646 28.694 -24.755 1.00 62.66 482 LYS A C 1
ATOM 3818 O O . LYS A 1 482 ? -27.742 29.022 -25.214 1.00 62.66 482 LYS A O 1
ATOM 3823 N N . ASP A 1 483 ? -26.517 27.889 -23.703 1.00 60.94 483 ASP A N 1
ATOM 3824 C CA . ASP A 1 483 ? -27.659 27.332 -22.971 1.00 60.94 483 ASP A CA 1
ATOM 3825 C C . ASP A 1 483 ? -28.448 28.425 -22.218 1.00 60.94 483 ASP A C 1
ATOM 3827 O O . ASP A 1 483 ? -29.689 28.404 -22.185 1.00 60.94 483 ASP A O 1
ATOM 3831 N N . GLU A 1 484 ? -27.766 29.437 -21.669 1.00 67.00 484 GLU A N 1
ATOM 3832 C CA . GLU A 1 484 ? -28.418 30.590 -21.043 1.00 67.00 484 GLU A CA 1
ATOM 3833 C C . GLU A 1 484 ? -29.146 31.475 -22.069 1.00 67.00 484 GLU A C 1
ATOM 3835 O O . GLU A 1 484 ? -30.307 31.840 -21.837 1.00 67.00 484 GLU A O 1
ATOM 3840 N N . GLU A 1 485 ? -28.548 31.757 -23.233 1.00 65.44 485 GLU A N 1
ATOM 3841 C CA . GLU A 1 485 ? -29.203 32.509 -24.313 1.00 65.44 485 GLU A CA 1
ATOM 3842 C C . GLU A 1 485 ? -30.401 31.758 -24.917 1.00 65.44 485 GLU A C 1
ATOM 3844 O O . GLU A 1 485 ? -31.431 32.376 -25.228 1.00 65.44 485 GLU A O 1
ATOM 3849 N N . GLU A 1 486 ? -30.323 30.430 -25.057 1.00 61.88 486 GLU A N 1
ATOM 3850 C CA . GLU A 1 486 ? -31.453 29.624 -25.530 1.00 61.88 486 GLU A CA 1
ATOM 3851 C C . GLU A 1 486 ? -32.601 29.652 -24.512 1.00 61.88 486 GLU A C 1
ATOM 3853 O O . GLU A 1 486 ? -33.766 29.846 -24.882 1.00 61.88 486 GLU A O 1
ATOM 3858 N N . SER A 1 487 ? -32.288 29.571 -23.215 1.00 63.56 487 SER A N 1
ATOM 3859 C CA . SER A 1 487 ? -33.288 29.656 -22.149 1.00 63.56 487 SER A CA 1
ATOM 3860 C C . SER A 1 487 ? -33.946 31.044 -22.057 1.00 63.56 487 SER A C 1
ATOM 3862 O O . SER A 1 487 ? -35.169 31.146 -21.896 1.00 63.56 487 SER A O 1
ATOM 3864 N N . ALA A 1 488 ? -33.175 32.120 -22.248 1.00 68.81 488 ALA A N 1
ATOM 3865 C CA . ALA A 1 488 ? -33.672 33.493 -22.254 1.00 68.81 488 ALA A CA 1
ATOM 3866 C C . ALA A 1 488 ? -34.589 33.761 -23.459 1.00 68.81 488 ALA A C 1
ATOM 3868 O O . ALA A 1 488 ? -35.674 34.334 -23.299 1.00 68.81 488 ALA A O 1
ATOM 3869 N N . ASN A 1 489 ? -34.217 33.268 -24.645 1.00 68.19 489 ASN A N 1
ATOM 3870 C CA . ASN A 1 489 ? -35.037 33.382 -25.851 1.00 68.19 489 ASN A CA 1
ATOM 3871 C C . ASN A 1 489 ? -36.365 32.627 -25.727 1.00 68.19 489 ASN A C 1
ATOM 3873 O O . ASN A 1 489 ? -37.401 33.128 -26.173 1.00 68.19 489 ASN A O 1
ATOM 3877 N N . VAL A 1 490 ? -36.384 31.457 -25.079 1.00 68.06 490 VAL A N 1
ATOM 3878 C CA . VAL A 1 490 ? -37.629 30.715 -24.810 1.00 68.06 490 VAL A CA 1
ATOM 3879 C C . VAL A 1 490 ? -38.556 31.513 -23.881 1.00 68.06 490 VAL A C 1
ATOM 3881 O O . VAL A 1 490 ? -39.759 31.612 -24.149 1.00 68.06 490 VAL A O 1
ATOM 3884 N N . ILE A 1 491 ? -38.006 32.158 -22.846 1.00 68.81 491 ILE A N 1
ATOM 3885 C CA . ILE A 1 491 ? -38.771 32.986 -21.898 1.00 68.81 491 ILE A CA 1
ATOM 3886 C C . ILE A 1 491 ? -39.331 34.249 -22.575 1.00 68.81 491 ILE A C 1
ATOM 3888 O O . ILE A 1 491 ? -40.480 34.632 -22.319 1.00 68.81 491 ILE A O 1
ATOM 3892 N N . GLU A 1 492 ? -38.568 34.904 -23.454 1.00 68.38 492 GLU A N 1
ATOM 3893 C CA . GLU A 1 492 ? -39.067 36.052 -24.221 1.00 68.38 492 GLU A CA 1
ATOM 3894 C C . GLU A 1 492 ? -40.163 35.652 -25.214 1.00 68.38 492 GLU A C 1
ATOM 3896 O O . GLU A 1 492 ? -41.193 36.332 -25.314 1.00 68.38 492 GLU A O 1
ATOM 3901 N N . HIS A 1 493 ? -40.014 34.507 -25.886 1.00 65.00 493 HIS A N 1
ATOM 3902 C CA . HIS A 1 493 ? -41.022 34.011 -26.820 1.00 65.00 493 HIS A CA 1
ATOM 3903 C C . HIS A 1 493 ? -42.341 33.633 -26.128 1.00 65.00 493 HIS A C 1
ATOM 3905 O O . HIS A 1 493 ? -43.415 33.818 -26.715 1.00 65.00 493 HIS A O 1
ATOM 3911 N N . GLU A 1 494 ? -42.299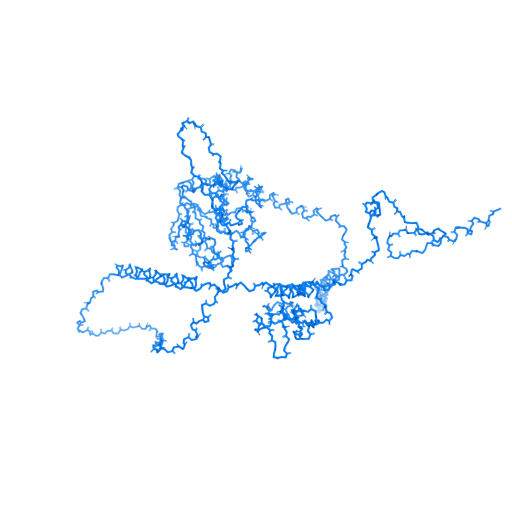 33.132 -24.890 1.00 66.31 494 GLU A N 1
ATOM 3912 C CA . GLU A 1 494 ? -43.497 32.879 -24.079 1.00 66.31 494 GLU A CA 1
ATOM 3913 C C . GLU A 1 494 ? -44.156 34.172 -23.583 1.00 66.31 494 GLU A C 1
ATOM 3915 O O . GLU A 1 494 ? -45.383 34.306 -23.654 1.00 66.31 494 GLU A O 1
ATOM 3920 N N . LYS A 1 495 ? -43.368 35.171 -23.166 1.00 69.19 495 LYS A N 1
ATOM 3921 C CA . LYS A 1 495 ? -43.894 36.491 -22.777 1.00 69.19 495 LYS A CA 1
ATOM 3922 C C . LYS A 1 495 ? -44.570 37.205 -23.948 1.00 69.19 495 LYS A C 1
ATOM 3924 O O . LYS A 1 495 ? -45.654 37.759 -23.767 1.00 69.19 495 LYS A O 1
ATOM 3929 N N . ALA A 1 496 ? -43.993 37.134 -25.149 1.00 67.19 496 ALA A N 1
ATOM 3930 C CA . ALA A 1 496 ? -44.578 37.700 -26.365 1.00 67.19 496 ALA A CA 1
ATOM 3931 C C . ALA A 1 496 ? -45.886 36.996 -26.779 1.00 67.19 496 ALA A C 1
ATOM 3933 O O . ALA A 1 496 ? -46.831 37.636 -27.243 1.00 67.19 496 ALA A O 1
ATOM 3934 N N . LYS A 1 497 ? -45.993 35.676 -26.577 1.00 64.88 497 LYS A N 1
ATOM 3935 C CA . LYS A 1 497 ? -47.242 34.937 -26.834 1.00 64.88 497 LYS A CA 1
ATOM 3936 C C . LYS A 1 497 ? -48.351 35.325 -25.849 1.00 64.88 497 LYS A C 1
ATOM 3938 O O . LYS A 1 497 ? -49.500 35.475 -26.268 1.00 64.88 497 LYS A O 1
ATOM 3943 N N . ASN A 1 498 ? -48.016 35.559 -24.578 1.00 62.78 498 ASN A N 1
ATOM 3944 C CA . ASN A 1 498 ? -48.984 35.977 -23.557 1.00 62.78 498 ASN A CA 1
ATOM 3945 C C . ASN A 1 498 ? -49.456 37.433 -23.711 1.00 62.78 498 ASN A C 1
ATOM 3947 O O . ASN A 1 498 ? -50.625 37.730 -23.452 1.00 62.78 498 ASN A O 1
ATOM 3951 N N . THR A 1 499 ? -48.601 38.345 -24.178 1.00 66.94 499 THR A N 1
ATOM 3952 C CA . THR A 1 499 ? -49.011 39.728 -24.484 1.00 66.94 499 THR A CA 1
ATOM 3953 C C . THR A 1 499 ? -49.910 39.799 -25.718 1.00 66.94 499 THR A C 1
ATOM 3955 O O . THR A 1 499 ? -50.901 40.525 -25.725 1.00 66.94 499 THR A O 1
ATOM 3958 N N . VAL A 1 500 ? -49.658 38.981 -26.743 1.00 63.66 500 VAL A N 1
ATOM 3959 C CA . VAL A 1 500 ? -50.544 38.903 -27.919 1.00 63.66 500 VAL A CA 1
ATOM 3960 C C . VAL A 1 500 ? -51.902 38.269 -27.575 1.00 63.66 500 VAL A C 1
ATOM 3962 O O . VAL A 1 500 ? -52.917 38.660 -28.154 1.00 63.66 500 VAL A O 1
ATOM 3965 N N . ALA A 1 501 ? -51.956 37.334 -26.621 1.00 59.25 501 ALA A N 1
ATOM 3966 C CA . ALA A 1 501 ? -53.213 36.756 -26.135 1.00 59.25 501 ALA A CA 1
ATOM 3967 C C . ALA A 1 501 ? -54.062 37.773 -25.347 1.00 59.25 501 ALA A C 1
ATOM 3969 O O . ALA A 1 501 ? -55.260 37.896 -25.594 1.00 59.25 501 ALA A O 1
ATOM 3970 N N . THR A 1 502 ? -53.436 38.574 -24.482 1.00 59.84 502 THR A N 1
ATOM 3971 C CA . THR A 1 502 ? -54.127 39.596 -23.671 1.00 59.84 502 THR A CA 1
ATOM 3972 C C . THR A 1 502 ? -54.621 40.792 -24.493 1.00 59.84 502 THR A C 1
ATOM 3974 O O . THR A 1 502 ? -55.693 41.329 -24.218 1.00 59.84 502 THR A O 1
ATOM 3977 N N . VAL A 1 503 ? -53.919 41.178 -25.564 1.00 59.84 503 VAL A N 1
ATOM 3978 C CA . VAL A 1 503 ? -54.384 42.243 -26.479 1.00 59.84 503 VAL A CA 1
ATOM 3979 C C . VAL A 1 503 ? -55.557 41.779 -27.363 1.00 59.84 503 VAL A C 1
ATOM 3981 O O . VAL A 1 503 ? -56.425 42.583 -27.715 1.00 59.84 503 VAL A O 1
ATOM 3984 N N . LYS A 1 504 ? -55.640 40.481 -27.686 1.00 57.78 504 LYS A N 1
ATOM 3985 C CA . LYS A 1 504 ? -56.783 39.908 -28.422 1.00 57.78 504 LYS A CA 1
ATOM 3986 C C . LYS A 1 504 ? -58.054 39.798 -27.575 1.00 57.78 504 LYS A C 1
ATOM 3988 O O . LYS A 1 504 ? -59.141 39.913 -28.131 1.00 57.78 504 LYS A O 1
ATOM 3993 N N . GLU A 1 505 ? -57.943 39.640 -26.258 1.00 56.72 505 GLU A N 1
ATOM 3994 C CA . GLU A 1 505 ? -59.108 39.674 -25.358 1.00 56.72 505 GLU A CA 1
ATOM 3995 C C . GLU A 1 505 ? -59.619 41.102 -25.104 1.00 56.72 505 GLU A C 1
ATOM 3997 O O . GLU A 1 505 ? -60.824 41.305 -24.991 1.00 56.72 505 GLU A O 1
ATOM 4002 N N . ALA A 1 506 ? -58.744 42.112 -25.110 1.00 56.66 506 ALA A N 1
ATOM 4003 C CA . ALA A 1 506 ? -59.130 43.512 -24.894 1.00 56.66 506 ALA A CA 1
ATOM 4004 C C . ALA A 1 506 ? -59.783 44.200 -26.114 1.00 56.66 506 ALA A C 1
ATOM 4006 O O . ALA A 1 506 ? -60.301 45.306 -25.993 1.00 56.66 506 ALA A O 1
ATOM 4007 N N . THR A 1 507 ? -59.754 43.573 -27.294 1.00 57.53 507 THR A N 1
ATOM 4008 C CA . THR A 1 507 ? -60.319 44.121 -28.545 1.00 57.53 507 THR A CA 1
ATOM 4009 C C . THR A 1 507 ? -61.623 43.442 -28.982 1.00 57.53 507 THR A C 1
ATOM 4011 O O . THR A 1 507 ? -62.153 43.764 -30.043 1.00 57.53 507 THR A O 1
ATOM 4014 N N . SER A 1 508 ? -62.170 42.539 -28.159 1.00 55.56 508 SER A N 1
ATOM 4015 C CA . SER A 1 508 ? -63.419 41.807 -28.419 1.00 55.56 508 SER A CA 1
ATOM 4016 C C . SER A 1 508 ? -64.550 42.147 -27.428 1.00 55.56 508 SER A C 1
ATOM 4018 O O . SER A 1 508 ? -65.366 41.279 -27.104 1.00 55.56 508 SER A O 1
ATOM 4020 N N . THR A 1 509 ? -64.622 43.400 -26.971 1.00 50.16 509 THR A N 1
ATOM 4021 C CA . THR A 1 509 ? -65.763 43.960 -26.217 1.00 50.16 509 THR A CA 1
ATOM 4022 C C . THR A 1 509 ? -66.253 45.252 -26.831 1.00 50.16 509 THR A C 1
ATOM 4024 O O . THR A 1 509 ? -65.384 46.112 -27.103 1.00 50.16 509 THR A O 1
#

Organism: Anopheles quadriannulatus (NCBI:txid34691)

Radius of gyration: 37.25 Å; chains: 1; bounding box: 100×118×78 Å

Secondary structure (DSSP, 8-state):
--SSHHHHTTS------SSS--PEEETTEEE----TT-HHHH-TT---S---PPPPPPPTTS---S---GGGSEEEEE---SS--TTTTT---EEEEEEETTT-TTS-HHHHHHHHHHTGGGB-TTSEEEEEE-SSS-HHHHHHHHHHHHHHHHHHHHS--PPPP-HHHHHHHHHHHHHHHHHHHHHHHHHHHHHHHTSPP----------------------------SS---TTHHHHTT------------------------------SSTT------SS-EEEEE---S-TTT-HHHHHHHTTSSEEEPTT----SEEE-TT-SSBP-GGGHHHHHHH-EEEEE--GGGSTTS-GGGS--SEEEBPPS-B--STTTTT-BT---HHHHHHHHHHHTT-HHHHHHHHTTSTTHHHHHHHTHHHHHHHHH-SSHHHHHHHHHHHHHHHHHHHHHT--S-----HHHHHHHHHHHHHHHHHHHHHHHHHHHHHHHHHHHHHHHTT--

Foldseek 3Di:
DPPVVVVVVVVQPPPDDPDPFRFGDDPNDTDGDDDCPHCCNVPVPDDPDPDDDDQDDDDPVLAQPLDDDPVQKDKDFAADPDDDDPLSVPDRQKIKIKHALVPPPNHRPQLSVLLCVVPVVQADPRRMRIFIFDPDSHNVVRVVVSVVVVVVSSVVSPPPDDPDPPPVVVVVVVVVVVVVVVVVVVVVVVVVVVVVVPDDPPPPDDDDDDDDDDDDDDDDDPPDPPPDDPPDDDPVVVVVVPDDDDDDDDDDDDDDDDDDDDDDDDDDDDDDPDPQPQADADPFAEEEACPPADDCVQALQNVCVVVVNYHYDDQLDEFAAEEEDPPAPFAQALVSLVRCVPGNYYYYDDDPVCNVVDPVVRHDYPHYHYHAWAAEQDPVRHRPIPPYGPLLSRLLSCLRNPVNRNSSVSLVVDPRSVVRCVRCVVLSVCRSPDHGSVSNVVSSVVVVVVVVVVVVVPPPDPDPPPVVVVVVVVVVVVVVVVVVVVVVVVVVVVVVVVVVVVVVVVVPD

Sequence (509 aa):
MNKLVGTFLRTVALRRTLSGTQSFHVLNRQYSYKSDLALETIYPNSSLRLYTPPPPAPKPDGTFNGYIPLEKLTISYSRSSGPGGQNVNTVSTKVDLRFHLETATWLPENTRNRLAQLHKGRITKDGYLVIKSELTRSQQMNTADALEKLRTFIRQAERPVSAEPSEETVEKLRRRHEKAARERLAMKRKRSETKAQRQAPLLKMNKSRGGGGAGRGRKNNHFRKNHRDRESRPLAEKLSDLAVESDSTSASEDESDQSGSGHSSGGEEVEPKNKFDVGKPPKFPVAMWDLKHCDPKKCSGRKLARHGLIKNLRLGQKFPGLVLTPVGVNCVSPQDKDIIKSSGIAVVDCSWARLDETPFNKMRSPNPRLLPFLVAANPINYGKPCKLSCVEAIAASMYITGYKQEALWYLNKFSWGHSFVELNQELLDAYAGCANSKEILEVQKQYLETAQDELQGERDFPTFESEEESEEEEEEEEEEEKDEEESANVIEHEKAKNTVATVKEATST

pLDDT: mean 74.47, std 22.12, range [25.84, 96.62]